Protein AF-A0A846SIQ0-F1 (afdb_monomer_lite)

Structure (mmCIF, N/CA/C/O backbone):
data_AF-A0A846SIQ0-F1
#
_entry.id   AF-A0A846SIQ0-F1
#
loop_
_atom_site.group_PDB
_atom_site.id
_atom_site.type_symbol
_atom_site.label_atom_id
_atom_site.label_alt_id
_atom_site.label_comp_id
_atom_site.label_asym_id
_atom_site.label_entity_id
_atom_site.label_seq_id
_atom_site.pdbx_PDB_ins_code
_atom_site.Cartn_x
_atom_site.Cartn_y
_atom_site.Cartn_z
_atom_site.occupancy
_atom_site.B_iso_or_equiv
_atom_site.auth_seq_id
_atom_site.auth_comp_id
_atom_site.auth_asym_id
_atom_site.auth_atom_id
_atom_site.pdbx_PDB_model_num
ATOM 1 N N . MET A 1 1 ? 57.109 -31.754 10.769 1.00 36.66 1 MET A N 1
ATOM 2 C CA . MET A 1 1 ? 57.207 -31.326 9.361 1.00 36.66 1 MET A CA 1
ATOM 3 C C . MET A 1 1 ? 55.779 -31.099 8.916 1.00 36.66 1 MET A C 1
ATOM 5 O O . MET A 1 1 ? 55.095 -32.028 8.516 1.00 36.66 1 MET A O 1
ATOM 9 N N . THR A 1 2 ? 55.300 -29.895 9.190 1.00 24.89 2 THR A N 1
ATOM 10 C CA . THR A 1 2 ? 53.907 -29.479 9.036 1.00 24.89 2 THR A CA 1
ATOM 11 C C . THR A 1 2 ? 54.010 -28.195 8.236 1.00 24.89 2 THR A C 1
ATOM 13 O O . THR A 1 2 ? 54.747 -27.295 8.628 1.00 24.89 2 THR A O 1
ATOM 16 N N . ILE A 1 3 ? 53.438 -28.213 7.038 1.00 28.81 3 ILE A N 1
ATOM 17 C CA . ILE A 1 3 ? 53.584 -27.161 6.038 1.00 28.81 3 ILE A CA 1
ATOM 18 C C . ILE A 1 3 ? 52.603 -26.052 6.415 1.00 28.81 3 ILE A C 1
ATOM 20 O O . ILE A 1 3 ? 51.394 -26.240 6.291 1.00 28.81 3 ILE A O 1
ATOM 24 N N . ASP A 1 4 ? 53.140 -24.939 6.908 1.00 24.78 4 ASP A N 1
ATOM 25 C CA . ASP A 1 4 ? 52.422 -23.676 7.056 1.00 24.78 4 ASP A CA 1
ATOM 26 C C . ASP A 1 4 ? 52.178 -23.075 5.664 1.00 24.78 4 ASP A C 1
ATOM 28 O O . ASP A 1 4 ? 53.106 -22.887 4.873 1.00 24.78 4 ASP A O 1
ATOM 32 N N . LEU A 1 5 ? 50.909 -22.804 5.359 1.00 24.20 5 LEU A N 1
ATOM 33 C CA . LEU A 1 5 ? 50.473 -22.027 4.200 1.00 24.20 5 LEU A CA 1
ATOM 34 C C . LEU A 1 5 ? 50.606 -20.527 4.528 1.00 24.20 5 LEU A C 1
ATOM 36 O O . LEU A 1 5 ? 50.194 -20.128 5.619 1.00 24.20 5 LEU A O 1
ATOM 40 N N . PRO A 1 6 ? 51.139 -19.682 3.626 1.00 26.56 6 PRO A N 1
ATOM 41 C CA . PRO A 1 6 ? 51.201 -18.247 3.863 1.00 26.56 6 PRO A CA 1
ATOM 42 C C . PRO A 1 6 ? 49.857 -17.560 3.567 1.00 26.56 6 PRO A C 1
ATOM 44 O O . PRO A 1 6 ? 49.324 -17.652 2.465 1.00 26.56 6 PRO A O 1
ATOM 47 N N . ASP A 1 7 ? 49.353 -16.906 4.613 1.00 24.41 7 ASP A N 1
ATOM 48 C CA . ASP A 1 7 ? 48.630 -15.626 4.703 1.00 24.41 7 ASP A CA 1
ATOM 49 C C . ASP A 1 7 ? 47.985 -15.054 3.415 1.00 24.41 7 ASP A C 1
ATOM 51 O O . ASP A 1 7 ? 48.661 -14.502 2.545 1.00 24.41 7 ASP A O 1
ATOM 55 N N . GLU A 1 8 ? 46.647 -15.116 3.338 1.00 25.83 8 GLU A N 1
ATOM 56 C CA . GLU A 1 8 ? 45.827 -14.316 2.417 1.00 25.83 8 GLU A CA 1
ATOM 57 C C . GLU A 1 8 ? 45.802 -12.857 2.898 1.00 25.83 8 GLU A C 1
ATOM 59 O O . GLU A 1 8 ? 44.865 -12.398 3.560 1.00 25.83 8 GLU A O 1
ATOM 64 N N . SER A 1 9 ? 46.852 -12.109 2.559 1.00 24.41 9 SER A N 1
ATOM 65 C CA . SER A 1 9 ? 46.845 -10.662 2.706 1.00 24.41 9 SER A CA 1
ATOM 66 C C . SER A 1 9 ? 45.899 -10.024 1.684 1.00 24.41 9 SER A C 1
ATOM 68 O O . SER A 1 9 ? 45.866 -10.319 0.489 1.00 24.41 9 SER A O 1
ATOM 70 N N . THR A 1 10 ? 45.090 -9.119 2.213 1.00 28.53 10 THR A N 1
ATOM 71 C CA . THR A 1 10 ? 44.199 -8.202 1.521 1.00 28.53 10 THR A CA 1
ATOM 72 C C . THR A 1 10 ? 44.951 -7.335 0.509 1.00 28.53 10 THR A C 1
ATOM 74 O O . THR A 1 10 ? 45.483 -6.295 0.886 1.00 28.53 10 THR A O 1
ATOM 77 N N . ASP A 1 11 ? 44.910 -7.692 -0.772 1.00 24.14 11 ASP A N 1
ATOM 78 C CA . ASP A 1 11 ? 45.192 -6.753 -1.861 1.00 24.14 11 ASP A CA 1
ATOM 79 C C . ASP A 1 11 ? 43.956 -6.631 -2.760 1.00 24.14 11 ASP A C 1
ATOM 81 O O . ASP A 1 11 ? 43.712 -7.401 -3.690 1.00 24.14 11 ASP A O 1
ATOM 85 N N . ARG A 1 12 ? 43.112 -5.640 -2.438 1.00 25.47 12 ARG A N 1
ATOM 86 C CA . ARG A 1 12 ? 42.106 -5.125 -3.374 1.00 25.47 12 ARG A CA 1
ATOM 87 C C . ARG A 1 12 ? 42.865 -4.376 -4.474 1.00 25.47 12 ARG A C 1
ATOM 89 O O . ARG A 1 12 ? 43.647 -3.491 -4.130 1.00 25.47 12 ARG A O 1
ATOM 96 N N . PRO A 1 13 ? 42.621 -4.640 -5.769 1.00 24.50 13 PRO A N 1
ATOM 97 C CA . PRO A 1 13 ? 43.281 -3.894 -6.830 1.00 24.50 13 PRO A CA 1
ATOM 98 C C . PRO A 1 13 ? 42.943 -2.404 -6.698 1.00 24.50 13 PRO A C 1
ATOM 100 O O . PRO A 1 13 ? 41.778 -1.996 -6.750 1.00 24.50 13 PRO A O 1
ATOM 103 N N . ALA A 1 14 ? 43.982 -1.600 -6.485 1.00 29.42 14 ALA A N 1
ATOM 104 C CA . ALA A 1 14 ? 43.911 -0.152 -6.424 1.00 29.42 14 ALA A CA 1
ATOM 105 C C . ALA A 1 14 ? 43.372 0.396 -7.757 1.00 29.42 14 ALA A C 1
ATOM 107 O O . ALA A 1 14 ? 43.979 0.183 -8.804 1.00 29.42 14 ALA A O 1
ATOM 108 N N . GLY A 1 15 ? 42.236 1.108 -7.722 1.00 30.08 15 GLY A N 1
ATOM 109 C CA . GLY A 1 15 ? 41.805 1.927 -8.862 1.00 30.08 15 GLY A CA 1
ATOM 110 C C . GLY A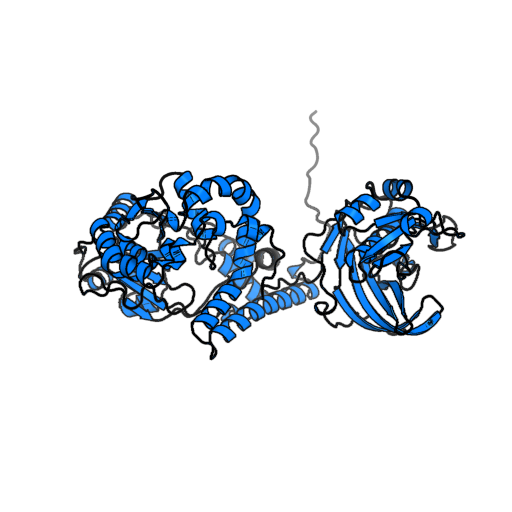 1 15 ? 40.309 2.048 -9.169 1.00 30.08 15 GLY A C 1
ATOM 111 O O . GLY A 1 15 ? 39.971 2.830 -10.053 1.00 30.08 15 GLY A O 1
ATOM 112 N N . ARG A 1 16 ? 39.383 1.364 -8.479 1.00 33.78 16 ARG A N 1
ATOM 113 C CA . ARG A 1 16 ? 37.944 1.680 -8.616 1.00 33.78 16 ARG A CA 1
ATOM 114 C C . ARG A 1 16 ? 37.563 2.791 -7.639 1.00 33.78 16 ARG A C 1
ATOM 116 O O . ARG A 1 16 ? 37.546 2.567 -6.434 1.00 33.78 16 ARG A O 1
ATOM 123 N N . ARG A 1 17 ? 37.252 3.988 -8.149 1.00 37.91 17 ARG A N 1
ATOM 124 C CA . ARG A 1 17 ? 36.556 5.014 -7.352 1.00 37.91 17 ARG A CA 1
ATOM 125 C C . ARG A 1 17 ? 35.247 4.400 -6.843 1.00 37.91 17 ARG A C 1
ATOM 127 O O . ARG A 1 17 ? 34.522 3.807 -7.637 1.00 37.91 17 ARG A O 1
ATOM 134 N N . HIS A 1 18 ? 34.964 4.508 -5.543 1.00 48.75 18 HIS A N 1
ATOM 135 C CA . HIS A 1 18 ? 33.662 4.115 -4.992 1.00 48.75 18 HIS A CA 1
ATOM 136 C C . HIS A 1 18 ? 32.547 4.820 -5.777 1.00 48.75 18 HIS A C 1
ATOM 138 O O . HIS A 1 18 ? 32.711 5.993 -6.122 1.00 48.75 18 HIS A O 1
ATOM 144 N N . ALA A 1 19 ? 31.431 4.138 -6.062 1.00 56.81 19 ALA A N 1
ATOM 145 C CA . ALA A 1 19 ? 30.338 4.701 -6.864 1.00 56.81 19 ALA A CA 1
ATOM 146 C C . ALA A 1 19 ? 29.816 6.013 -6.251 1.00 56.81 19 ALA A C 1
ATOM 148 O O . ALA A 1 19 ? 29.522 6.969 -6.963 1.00 56.81 19 ALA A O 1
ATOM 149 N N . ALA A 1 20 ? 29.835 6.118 -4.917 1.00 55.00 20 ALA A N 1
ATOM 150 C CA . ALA A 1 20 ? 29.505 7.339 -4.180 1.00 55.00 20 ALA A CA 1
ATOM 151 C C . ALA A 1 20 ? 30.422 8.556 -4.456 1.00 55.00 20 ALA A C 1
ATOM 153 O O . ALA A 1 20 ? 30.060 9.683 -4.117 1.00 55.00 20 ALA A O 1
ATOM 154 N N . HIS A 1 21 ? 31.590 8.356 -5.073 1.00 58.81 21 HIS A N 1
ATOM 155 C CA . HIS A 1 21 ? 32.535 9.409 -5.462 1.00 58.81 21 HIS A CA 1
ATOM 156 C C . HIS A 1 21 ? 32.566 9.674 -6.973 1.00 58.81 21 HIS A C 1
ATOM 158 O O . HIS A 1 21 ? 33.324 10.542 -7.413 1.00 58.81 21 HIS A O 1
ATOM 164 N N . ASP A 1 22 ? 31.766 8.959 -7.769 1.00 69.44 22 ASP A N 1
ATOM 165 C CA . ASP A 1 22 ? 31.577 9.254 -9.187 1.00 69.44 22 ASP A CA 1
ATOM 166 C C . ASP A 1 22 ? 30.545 10.391 -9.361 1.00 69.44 22 ASP A C 1
ATOM 168 O O . ASP A 1 22 ? 29.361 10.205 -9.059 1.00 69.44 22 ASP A O 1
ATOM 172 N N . PRO A 1 23 ? 30.948 11.577 -9.868 1.00 66.81 23 PRO A N 1
ATOM 173 C CA . PRO A 1 23 ? 30.032 12.695 -10.085 1.00 66.81 23 PRO A CA 1
ATOM 174 C C . PRO A 1 23 ? 28.863 12.362 -11.021 1.00 66.81 23 PRO A C 1
ATOM 176 O O . PRO A 1 23 ? 27.798 12.972 -10.897 1.00 66.81 23 PRO A O 1
ATOM 179 N N . HIS A 1 24 ? 29.045 11.417 -11.951 1.00 57.97 24 HIS A N 1
ATOM 180 C CA . HIS A 1 24 ? 27.990 11.001 -12.869 1.00 57.97 24 HIS A CA 1
ATOM 181 C C . HIS A 1 24 ? 26.894 10.229 -12.130 1.00 57.97 24 HIS A C 1
ATOM 183 O O . HIS A 1 24 ? 25.733 10.645 -12.151 1.00 57.97 24 HIS A O 1
ATOM 189 N N . TYR A 1 25 ? 27.280 9.183 -11.396 1.00 67.12 25 TYR A N 1
ATOM 190 C CA . TYR A 1 25 ? 26.375 8.392 -10.562 1.00 67.12 25 TYR A CA 1
ATOM 191 C C . TYR A 1 25 ? 25.632 9.253 -9.530 1.00 67.12 25 TYR A C 1
ATOM 193 O O . TYR A 1 25 ? 24.410 9.167 -9.404 1.00 67.12 25 TYR A O 1
ATOM 201 N N . VAL A 1 26 ? 26.341 10.152 -8.836 1.00 71.75 26 VAL A N 1
ATOM 202 C CA . VAL A 1 26 ? 25.737 11.069 -7.851 1.00 71.75 26 VAL A CA 1
ATOM 203 C C . VAL A 1 26 ? 24.668 11.955 -8.496 1.00 71.75 26 VAL A C 1
ATOM 205 O O . VAL A 1 26 ? 23.595 12.157 -7.922 1.00 71.75 26 VAL A O 1
ATOM 208 N N . ARG A 1 27 ? 24.931 12.473 -9.702 1.00 70.69 27 ARG A N 1
ATOM 209 C CA . ARG A 1 27 ? 23.979 13.305 -10.449 1.00 70.69 27 ARG A CA 1
ATOM 210 C C . ARG A 1 27 ? 22.750 12.508 -10.886 1.00 70.69 27 ARG A C 1
ATOM 212 O O . ARG A 1 27 ? 21.634 13.009 -10.748 1.00 70.69 27 ARG A O 1
ATOM 219 N N . GLU A 1 28 ? 22.930 11.287 -11.379 1.00 69.75 28 GLU A N 1
ATOM 220 C CA . GLU A 1 28 ? 21.819 10.413 -11.773 1.00 69.75 28 GLU A CA 1
ATOM 221 C C . GLU A 1 28 ? 20.947 10.013 -10.582 1.00 69.75 28 GLU A C 1
ATOM 223 O O . GLU A 1 28 ? 19.722 10.163 -10.637 1.00 69.75 28 GLU A O 1
ATOM 228 N N . LEU A 1 29 ? 21.564 9.584 -9.478 1.00 74.44 29 LEU A N 1
ATOM 229 C CA . LEU A 1 29 ? 20.853 9.237 -8.250 1.00 74.44 29 LEU A CA 1
ATOM 230 C C . LEU A 1 29 ? 20.078 10.445 -7.708 1.00 74.44 29 LEU A C 1
ATOM 232 O O . LEU A 1 29 ? 18.900 10.321 -7.367 1.00 74.44 29 LEU A O 1
ATOM 236 N N . ARG A 1 30 ? 20.689 11.637 -7.707 1.00 85.25 30 ARG A N 1
ATOM 237 C CA . ARG A 1 30 ? 20.017 12.890 -7.330 1.00 85.25 30 ARG A CA 1
ATOM 238 C C . ARG A 1 30 ? 18.788 13.165 -8.201 1.00 85.25 30 ARG A C 1
ATOM 240 O O . ARG A 1 30 ? 17.732 13.492 -7.661 1.00 85.25 30 ARG A O 1
ATOM 247 N N . ASN A 1 31 ? 18.902 13.030 -9.521 1.00 75.75 31 ASN A N 1
ATOM 248 C CA . ASN A 1 31 ? 17.788 13.275 -10.440 1.00 75.75 31 ASN A CA 1
ATOM 249 C C . ASN A 1 31 ? 16.638 12.282 -10.223 1.00 75.75 31 ASN A C 1
ATOM 251 O O . ASN A 1 31 ? 15.482 12.695 -10.176 1.00 75.75 31 ASN A O 1
ATOM 255 N N . ARG A 1 32 ? 16.947 11.000 -9.999 1.00 74.25 32 ARG A N 1
ATOM 256 C CA . ARG A 1 32 ? 15.940 9.967 -9.699 1.00 74.25 32 ARG A CA 1
ATOM 257 C C . ARG A 1 32 ? 15.216 10.215 -8.378 1.00 74.25 32 ARG A C 1
ATOM 259 O O . ARG A 1 32 ? 14.002 10.044 -8.307 1.00 74.25 32 ARG A O 1
ATOM 266 N N . VAL A 1 33 ? 15.934 10.674 -7.349 1.00 80.31 33 VAL A N 1
ATOM 267 C CA . VAL A 1 33 ? 15.316 11.085 -6.080 1.00 80.31 33 VAL A CA 1
ATOM 268 C C . VAL A 1 33 ? 14.340 12.240 -6.286 1.00 80.31 33 VAL A C 1
ATOM 270 O O . VAL A 1 33 ? 13.229 12.204 -5.759 1.00 80.31 33 VAL A O 1
ATOM 273 N N . LEU A 1 34 ? 14.732 13.263 -7.048 1.00 82.50 34 LEU A N 1
ATOM 274 C CA . LEU A 1 34 ? 13.864 14.406 -7.329 1.00 82.50 34 LEU A CA 1
ATOM 275 C C . LEU A 1 34 ? 12.623 14.006 -8.144 1.00 82.50 34 LEU A C 1
ATOM 277 O O . LEU A 1 34 ? 11.539 14.519 -7.868 1.00 82.50 34 LEU A O 1
ATOM 281 N N . ASP A 1 35 ? 12.756 13.067 -9.082 1.00 75.00 35 ASP A N 1
ATOM 282 C CA . ASP A 1 35 ? 11.643 12.558 -9.892 1.00 75.00 35 ASP A CA 1
ATOM 283 C C . ASP A 1 35 ? 10.584 11.833 -9.039 1.00 75.00 35 ASP A C 1
ATOM 285 O O . ASP A 1 35 ? 9.403 12.202 -9.075 1.00 75.00 35 ASP A O 1
ATOM 289 N N . GLU A 1 36 ? 10.993 10.888 -8.179 1.00 76.06 36 GLU A N 1
ATOM 290 C CA . GLU A 1 36 ? 10.066 10.180 -7.277 1.00 76.06 36 GLU A CA 1
ATOM 291 C C . GLU A 1 36 ? 9.391 11.143 -6.280 1.00 76.06 36 GLU A C 1
ATOM 293 O O . GLU A 1 36 ? 8.171 11.090 -6.068 1.00 76.06 36 GLU A O 1
ATOM 298 N N . LEU A 1 37 ? 10.154 12.096 -5.728 1.00 78.81 37 LEU A N 1
ATOM 299 C CA . LEU A 1 37 ? 9.615 13.146 -4.861 1.00 78.81 37 LEU A CA 1
ATOM 300 C C . LEU A 1 37 ? 8.571 14.009 -5.584 1.00 78.81 37 LEU A C 1
ATOM 302 O O . LEU A 1 37 ? 7.520 14.304 -5.005 1.00 78.81 37 LEU A O 1
ATOM 306 N N . SER A 1 38 ? 8.843 14.406 -6.832 1.00 73.19 38 SER A N 1
ATOM 307 C CA . SER A 1 38 ? 7.954 15.258 -7.631 1.00 73.19 38 SER A CA 1
ATOM 308 C C . SER A 1 38 ? 6.660 14.543 -8.026 1.00 73.19 38 SER A C 1
ATOM 310 O O . SER A 1 38 ? 5.585 15.137 -7.937 1.00 73.19 38 SER A O 1
ATOM 312 N N . THR A 1 39 ? 6.736 13.250 -8.353 1.00 69.56 39 THR A N 1
ATOM 313 C CA . THR A 1 39 ? 5.580 12.428 -8.741 1.00 69.56 39 THR A CA 1
ATOM 314 C C . THR A 1 39 ? 4.565 12.334 -7.606 1.00 69.56 39 THR A C 1
ATOM 316 O O . THR A 1 39 ? 3.365 12.553 -7.800 1.00 69.56 39 THR A O 1
ATOM 319 N N . VAL A 1 40 ? 5.039 12.051 -6.391 1.00 70.50 40 VAL A N 1
ATOM 320 C CA . VAL A 1 40 ? 4.157 11.978 -5.221 1.00 70.50 40 VAL A CA 1
ATOM 321 C C . VAL A 1 40 ? 3.671 13.366 -4.816 1.00 70.50 40 VAL A C 1
ATOM 323 O O . VAL A 1 40 ? 2.490 13.525 -4.502 1.00 70.50 40 VAL A O 1
ATOM 326 N N . ARG A 1 41 ? 4.540 14.383 -4.873 1.00 75.12 41 ARG A N 1
ATOM 327 C CA . ARG A 1 41 ? 4.166 15.766 -4.559 1.00 75.12 41 ARG A CA 1
ATOM 328 C C . ARG A 1 41 ? 3.067 16.282 -5.491 1.00 75.12 41 ARG A C 1
ATOM 330 O O . ARG A 1 41 ? 2.068 16.770 -4.983 1.00 75.12 41 ARG A O 1
ATOM 337 N N . GLY A 1 42 ? 3.165 16.065 -6.804 1.00 71.75 42 GLY A N 1
ATOM 338 C CA . GLY A 1 42 ? 2.145 16.501 -7.765 1.00 71.75 42 GLY A CA 1
ATOM 339 C C . GLY A 1 42 ? 0.751 15.941 -7.462 1.00 71.75 42 GLY A C 1
ATOM 340 O O . GLY A 1 42 ? -0.246 16.650 -7.564 1.00 71.75 42 GLY A O 1
ATOM 341 N N . ARG A 1 43 ? 0.664 14.691 -6.994 1.00 75.56 43 ARG A N 1
ATOM 342 C CA . ARG A 1 43 ? -0.612 14.068 -6.596 1.00 75.56 43 ARG A CA 1
ATOM 343 C C . ARG A 1 43 ? -1.175 14.628 -5.309 1.00 75.56 43 ARG A C 1
ATOM 345 O O . ARG A 1 43 ? -2.385 14.821 -5.201 1.00 75.56 43 ARG A O 1
ATOM 352 N N . VAL A 1 44 ? -0.311 14.868 -4.329 1.00 73.75 44 VAL A N 1
ATOM 353 C CA . VAL A 1 44 ? -0.738 15.468 -3.067 1.00 73.75 44 VAL A CA 1
ATOM 354 C C . VAL A 1 44 ? -1.139 16.928 -3.270 1.00 73.75 44 VAL A C 1
ATOM 356 O O . VAL A 1 44 ? -2.128 17.362 -2.687 1.00 73.75 44 VAL A O 1
ATOM 359 N N . ASP A 1 45 ? -0.446 17.662 -4.134 1.00 75.88 45 ASP A N 1
ATOM 360 C CA . ASP A 1 45 ? -0.784 19.044 -4.472 1.00 75.88 45 ASP A CA 1
ATOM 361 C C . ASP A 1 45 ? -2.128 19.117 -5.206 1.00 75.88 45 ASP A C 1
ATOM 363 O O . ASP A 1 45 ? -2.973 19.931 -4.839 1.00 75.88 45 ASP A O 1
ATOM 367 N N . LEU A 1 46 ? -2.394 18.200 -6.147 1.00 72.00 46 LEU A N 1
ATOM 368 C CA . LEU A 1 46 ? -3.724 18.047 -6.751 1.00 72.00 46 LEU A CA 1
ATOM 369 C C . LEU A 1 46 ? -4.795 17.739 -5.695 1.00 72.00 46 LEU A C 1
ATOM 371 O O . LEU A 1 46 ? -5.849 18.371 -5.696 1.00 72.00 46 LEU A O 1
ATOM 375 N N . ALA A 1 47 ? -4.523 16.814 -4.767 1.00 71.19 47 ALA A N 1
ATOM 376 C CA . ALA A 1 47 ? -5.447 16.473 -3.683 1.00 71.19 47 ALA A CA 1
ATOM 377 C C . ALA A 1 47 ? -5.727 17.647 -2.729 1.00 71.19 47 ALA A C 1
ATOM 379 O O . ALA A 1 47 ? -6.832 17.760 -2.203 1.00 71.19 47 ALA A O 1
ATOM 380 N N . ASN A 1 48 ? -4.729 18.499 -2.495 1.00 75.62 48 ASN A N 1
ATOM 381 C CA . ASN A 1 48 ? -4.827 19.684 -1.646 1.00 75.62 48 ASN A CA 1
ATOM 382 C C . ASN A 1 48 ? -5.378 20.918 -2.391 1.00 75.62 48 ASN A C 1
ATOM 384 O O . ASN A 1 48 ? -5.639 21.936 -1.750 1.00 75.62 48 ASN A O 1
ATOM 388 N N . GLY A 1 49 ? -5.535 20.841 -3.717 1.00 72.94 49 GLY A N 1
ATOM 389 C CA . GLY A 1 49 ? -6.129 21.880 -4.556 1.00 72.94 49 GLY A CA 1
ATOM 390 C C . GLY A 1 49 ? -7.658 21.946 -4.452 1.00 72.94 49 GLY A C 1
ATOM 391 O O . GLY A 1 49 ? -8.269 21.427 -3.522 1.00 72.94 49 GLY A O 1
ATOM 392 N N . ALA A 1 50 ? -8.304 22.575 -5.437 1.00 67.88 50 ALA A N 1
ATOM 393 C CA . ALA A 1 50 ? -9.758 22.788 -5.460 1.00 67.88 50 ALA A CA 1
ATOM 394 C C . ALA A 1 50 ? -10.576 21.552 -5.907 1.00 67.88 50 ALA A C 1
ATOM 396 O O . ALA A 1 50 ? -11.633 21.697 -6.519 1.00 67.88 50 ALA A O 1
ATOM 397 N N . LEU A 1 51 ? -10.090 20.337 -5.636 1.00 72.12 51 LEU A N 1
ATOM 398 C CA . LEU A 1 51 ? -10.839 19.109 -5.908 1.00 72.12 51 LEU A CA 1
ATOM 399 C C . LEU A 1 51 ? -11.953 18.906 -4.875 1.00 72.12 51 LEU A C 1
ATOM 401 O O . LEU A 1 51 ? -11.846 19.320 -3.718 1.00 72.12 51 LEU A O 1
ATOM 405 N N . ASP A 1 52 ? -13.014 18.204 -5.272 1.00 80.56 52 ASP A N 1
ATOM 406 C CA . ASP A 1 52 ? -14.002 17.735 -4.308 1.00 80.56 52 ASP A CA 1
ATOM 407 C C . ASP A 1 52 ? -13.382 16.681 -3.355 1.00 80.56 52 ASP A C 1
ATOM 409 O O . ASP A 1 52 ? -12.392 16.020 -3.693 1.00 80.56 52 ASP A O 1
ATOM 413 N N . PRO A 1 53 ? -13.952 16.468 -2.152 1.00 74.62 53 PRO A N 1
ATOM 414 C CA . PRO A 1 53 ? -13.362 15.576 -1.153 1.00 74.62 53 PRO A CA 1
ATOM 415 C C . PRO A 1 53 ? -13.202 14.110 -1.583 1.00 74.62 53 PRO A C 1
ATOM 417 O O . PRO A 1 53 ? -12.383 13.396 -0.995 1.00 74.62 53 PRO A O 1
ATOM 420 N N . VAL A 1 54 ? -13.999 13.624 -2.540 1.00 73.31 54 VAL A N 1
ATOM 421 C CA . VAL A 1 54 ? -13.907 12.247 -3.042 1.00 73.31 54 VAL A CA 1
ATOM 422 C C . VAL A 1 54 ? -12.738 12.140 -4.013 1.00 73.31 54 VAL A C 1
ATOM 424 O O . VAL A 1 54 ? -11.879 11.278 -3.809 1.00 73.31 54 VAL A O 1
ATOM 427 N N . ALA A 1 55 ? -12.654 13.048 -4.989 1.00 69.50 55 ALA A N 1
ATOM 428 C CA . ALA A 1 55 ? -11.537 13.110 -5.931 1.00 69.50 55 ALA A CA 1
ATOM 429 C C . ALA A 1 55 ? -10.198 13.362 -5.221 1.00 69.50 55 ALA A C 1
ATOM 431 O O . ALA A 1 55 ? -9.208 12.694 -5.519 1.00 69.50 55 ALA A O 1
ATOM 432 N N . ALA A 1 56 ? -10.173 14.240 -4.214 1.00 73.94 56 ALA A N 1
ATOM 433 C CA . ALA A 1 56 ? -8.986 14.485 -3.397 1.00 73.94 56 ALA A CA 1
ATOM 434 C C . ALA A 1 56 ? -8.492 13.207 -2.698 1.00 73.94 56 ALA A C 1
ATOM 436 O O . ALA A 1 56 ? -7.308 12.873 -2.747 1.00 73.94 56 ALA A O 1
ATOM 437 N N . LYS A 1 57 ? -9.401 12.435 -2.084 1.00 80.19 57 LYS A N 1
ATOM 438 C CA . LYS A 1 57 ? -9.046 11.149 -1.461 1.00 80.19 57 LYS A CA 1
ATOM 439 C C . LYS A 1 57 ? -8.555 10.136 -2.479 1.00 80.19 57 LYS A C 1
ATOM 441 O O . LYS A 1 57 ? -7.669 9.355 -2.144 1.00 80.19 57 LYS A O 1
ATOM 446 N N . GLU A 1 58 ? -9.103 10.151 -3.687 1.00 76.19 58 GLU A N 1
ATOM 447 C CA . GLU A 1 58 ? -8.642 9.273 -4.754 1.00 76.19 58 GLU A CA 1
ATOM 448 C C . GLU A 1 58 ? -7.223 9.614 -5.205 1.00 76.19 58 GLU A C 1
ATOM 450 O O . GLU A 1 58 ? -6.392 8.716 -5.283 1.00 76.19 58 GLU A O 1
ATOM 455 N N . GLN A 1 59 ? -6.885 10.896 -5.357 1.00 74.94 59 GLN A N 1
ATOM 456 C CA . GLN A 1 59 ? -5.504 11.311 -5.629 1.00 74.94 59 GLN A CA 1
ATOM 457 C C . GLN A 1 59 ? -4.535 10.866 -4.525 1.00 74.94 59 GLN A C 1
ATOM 459 O O . GLN A 1 59 ? -3.432 10.407 -4.821 1.00 74.94 59 GLN A O 1
ATOM 464 N N . LEU A 1 60 ? -4.956 10.906 -3.255 1.00 78.94 60 LEU A N 1
ATOM 465 C CA . LEU A 1 60 ? -4.150 10.382 -2.147 1.00 78.94 60 LEU A CA 1
ATOM 466 C C . LEU A 1 60 ? -4.008 8.850 -2.180 1.00 78.94 60 LEU A C 1
ATOM 468 O O . LEU A 1 60 ? -2.935 8.340 -1.864 1.00 78.94 60 LEU A O 1
ATOM 472 N N . ARG A 1 61 ? -5.047 8.095 -2.569 1.00 77.12 61 ARG A N 1
ATOM 473 C CA . ARG A 1 61 ? -4.937 6.632 -2.768 1.00 77.12 61 ARG A CA 1
ATOM 474 C C . ARG A 1 61 ? -3.994 6.309 -3.914 1.00 77.12 61 ARG A C 1
ATOM 476 O O . ARG A 1 61 ? -3.111 5.468 -3.768 1.00 77.12 61 ARG A O 1
ATOM 483 N N . LEU A 1 62 ? -4.147 7.025 -5.020 1.00 71.44 62 LEU A N 1
ATOM 484 C CA . LEU A 1 62 ? -3.266 6.943 -6.168 1.00 71.44 62 LEU A CA 1
ATOM 485 C C . LEU A 1 62 ? -1.825 7.259 -5.754 1.00 71.44 62 LEU A C 1
ATOM 487 O O . LEU A 1 62 ? -0.941 6.501 -6.138 1.00 71.44 62 LEU A O 1
ATOM 491 N N . ALA A 1 63 ? -1.582 8.250 -4.891 1.00 73.50 63 ALA A N 1
ATOM 492 C CA . ALA A 1 63 ? -0.265 8.561 -4.318 1.00 73.50 63 ALA A CA 1
ATOM 493 C C . ALA A 1 63 ? 0.324 7.468 -3.398 1.00 73.50 63 ALA A C 1
ATOM 495 O O . ALA A 1 63 ? 1.513 7.517 -3.111 1.00 73.50 63 ALA A O 1
ATOM 496 N N . HIS A 1 64 ? -0.453 6.452 -3.000 1.00 73.62 64 HIS A N 1
ATOM 497 C CA . HIS A 1 64 ? 0.026 5.258 -2.282 1.00 73.62 64 HIS A CA 1
ATOM 498 C C . HIS A 1 64 ? 0.028 3.965 -3.126 1.00 73.62 64 HIS A C 1
ATOM 500 O O . HIS A 1 64 ? 0.537 2.937 -2.675 1.00 73.62 64 HIS A O 1
ATOM 506 N N . SER A 1 65 ? -0.521 3.993 -4.346 1.00 71.38 65 SER A N 1
ATOM 507 C CA . SER A 1 65 ? -0.723 2.802 -5.188 1.00 71.38 65 SER A CA 1
ATOM 508 C C . SER A 1 65 ? 0.552 1.999 -5.475 1.00 71.38 65 SER A C 1
ATOM 510 O O . SER A 1 65 ? 0.534 0.783 -5.313 1.00 71.38 65 SER A O 1
ATOM 512 N N . GLY A 1 66 ? 1.670 2.633 -5.835 1.00 68.56 66 GLY A N 1
ATOM 513 C CA . GLY A 1 66 ? 2.924 1.932 -6.127 1.00 68.56 66 GLY A CA 1
ATOM 514 C C . GLY A 1 66 ? 3.546 1.302 -4.889 1.00 68.56 66 GLY A C 1
ATOM 515 O O . GLY A 1 66 ? 4.028 0.176 -4.964 1.00 68.56 66 GLY A O 1
ATOM 516 N N . GLN A 1 67 ? 3.445 1.954 -3.726 1.00 72.06 67 GLN A N 1
ATOM 517 C CA . GLN A 1 67 ? 3.845 1.337 -2.458 1.00 72.06 67 GLN A CA 1
ATOM 518 C C . GLN A 1 67 ? 3.000 0.093 -2.151 1.00 72.06 67 GLN A C 1
ATOM 520 O O . GLN A 1 67 ? 3.518 -0.919 -1.680 1.00 72.06 67 GLN A O 1
ATOM 525 N N . ARG A 1 68 ? 1.694 0.154 -2.432 1.00 78.25 68 ARG A N 1
ATOM 526 C CA . ARG A 1 68 ? 0.792 -0.983 -2.255 1.00 78.25 68 ARG A CA 1
ATOM 527 C C . ARG A 1 68 ? 1.107 -2.120 -3.223 1.00 78.25 68 ARG A C 1
ATOM 529 O O . ARG A 1 68 ? 1.191 -3.256 -2.778 1.00 78.25 68 ARG A O 1
ATOM 536 N N . ILE A 1 69 ? 1.313 -1.827 -4.504 1.00 74.88 69 ILE A N 1
ATOM 537 C CA . ILE A 1 69 ? 1.687 -2.828 -5.513 1.00 74.88 69 ILE A CA 1
ATOM 538 C C . ILE A 1 69 ? 3.006 -3.497 -5.134 1.00 74.88 69 ILE A C 1
ATOM 540 O O . ILE A 1 69 ? 3.054 -4.722 -5.103 1.00 74.88 69 ILE A O 1
ATOM 544 N N . SER A 1 70 ? 4.034 -2.719 -4.768 1.00 71.94 70 SER A N 1
ATOM 545 C CA . SER A 1 70 ? 5.312 -3.275 -4.300 1.00 71.94 70 SER A CA 1
ATOM 546 C C . SER A 1 70 ? 5.096 -4.197 -3.105 1.00 71.94 70 SER A C 1
ATOM 548 O O . SER A 1 70 ? 5.600 -5.312 -3.100 1.00 71.94 70 SER A O 1
ATOM 550 N N . MET A 1 71 ? 4.287 -3.779 -2.127 1.00 80.69 71 MET A N 1
ATOM 551 C CA . MET A 1 71 ? 3.973 -4.617 -0.972 1.00 80.69 71 MET A CA 1
ATOM 552 C C . MET A 1 71 ? 3.295 -5.927 -1.398 1.00 80.69 71 MET A C 1
ATOM 554 O O . MET A 1 71 ? 3.643 -6.975 -0.867 1.00 80.69 71 MET A O 1
ATOM 558 N N . LEU A 1 72 ? 2.349 -5.905 -2.339 1.00 82.56 72 LEU A N 1
ATOM 559 C CA . LEU A 1 72 ? 1.715 -7.132 -2.831 1.00 82.56 72 LEU A CA 1
ATOM 560 C C . LEU A 1 72 ? 2.716 -8.031 -3.574 1.00 82.56 72 LEU A C 1
ATOM 562 O O . LEU A 1 72 ? 2.718 -9.237 -3.344 1.00 82.56 72 LEU A O 1
ATOM 566 N N . GLN A 1 73 ? 3.596 -7.458 -4.400 1.00 76.31 73 GLN A N 1
ATOM 567 C CA . GLN A 1 73 ? 4.643 -8.185 -5.130 1.00 76.31 73 GLN A CA 1
ATOM 568 C C . GLN A 1 73 ? 5.651 -8.850 -4.185 1.00 76.31 73 GLN A C 1
ATOM 570 O O . GLN A 1 73 ? 5.914 -10.044 -4.317 1.00 76.31 73 GLN A O 1
ATOM 575 N N . ASP A 1 74 ? 6.124 -8.124 -3.169 1.00 75.81 74 ASP A N 1
ATOM 576 C CA . ASP A 1 74 ? 7.025 -8.644 -2.128 1.00 75.81 74 ASP A CA 1
ATOM 577 C C . ASP A 1 74 ? 6.397 -9.817 -1.349 1.00 75.81 74 ASP A C 1
ATOM 579 O O . ASP A 1 74 ? 7.093 -10.601 -0.704 1.00 75.81 74 ASP A O 1
ATOM 583 N N . ASN A 1 75 ? 5.066 -9.934 -1.386 1.00 83.75 75 ASN A N 1
ATOM 584 C CA . ASN A 1 75 ? 4.290 -10.954 -0.689 1.00 83.75 75 ASN A CA 1
ATOM 585 C C . ASN A 1 75 ? 3.594 -11.933 -1.649 1.00 83.75 75 ASN A C 1
ATOM 587 O O . ASN A 1 75 ? 2.732 -12.692 -1.204 1.00 83.75 75 ASN A O 1
ATOM 591 N N . ALA A 1 76 ? 3.964 -11.948 -2.935 1.00 80.69 76 ALA A N 1
ATOM 592 C CA . ALA A 1 76 ? 3.252 -12.696 -3.969 1.00 80.69 76 ALA A CA 1
ATOM 593 C C . ALA A 1 76 ? 3.179 -14.198 -3.670 1.00 80.69 76 ALA A C 1
ATOM 595 O O . ALA A 1 76 ? 2.088 -14.758 -3.681 1.00 80.69 76 ALA A O 1
ATOM 596 N N . ALA A 1 77 ? 4.306 -14.838 -3.338 1.00 81.44 77 ALA A N 1
ATOM 597 C CA . ALA A 1 77 ? 4.334 -16.266 -3.005 1.00 81.44 77 ALA A CA 1
ATOM 598 C C . ALA A 1 77 ? 3.391 -16.595 -1.833 1.00 81.44 77 ALA A C 1
ATOM 600 O O . ALA A 1 77 ? 2.531 -17.461 -1.941 1.00 81.44 77 ALA A O 1
ATOM 601 N N . TRP A 1 78 ? 3.468 -15.809 -0.752 1.00 92.62 78 TRP A N 1
ATOM 602 C CA . TRP A 1 78 ? 2.597 -15.987 0.411 1.00 92.62 78 TRP A CA 1
ATOM 603 C C . TRP A 1 78 ? 1.111 -15.802 0.064 1.00 92.62 78 TRP A C 1
ATOM 605 O O . TRP A 1 78 ? 0.271 -16.547 0.568 1.00 92.62 78 TRP A O 1
ATOM 615 N N . LEU A 1 79 ? 0.783 -14.832 -0.799 1.00 91.12 79 LEU A N 1
ATOM 616 C CA . LEU A 1 79 ? -0.582 -14.603 -1.277 1.00 91.12 79 LEU A CA 1
ATOM 617 C C . LEU A 1 79 ? -1.106 -15.806 -2.066 1.00 91.12 79 LEU A C 1
ATOM 619 O O . LEU A 1 79 ? -2.193 -16.286 -1.752 1.00 91.12 79 LEU A O 1
ATOM 623 N N . TRP A 1 80 ? -0.334 -16.327 -3.024 1.00 87.25 80 TRP A N 1
ATOM 624 C CA . TRP A 1 80 ? -0.721 -17.507 -3.805 1.00 87.25 80 TRP A CA 1
ATOM 625 C C . TRP A 1 80 ? -0.993 -18.732 -2.924 1.00 87.25 80 TRP A C 1
ATOM 627 O O . TRP A 1 80 ? -1.970 -19.442 -3.159 1.00 87.25 80 TRP A O 1
ATOM 637 N N . ASP A 1 81 ? -0.200 -18.922 -1.869 1.00 92.31 81 ASP A N 1
ATOM 638 C CA . ASP A 1 81 ? -0.330 -20.070 -0.968 1.00 92.31 81 ASP A CA 1
ATOM 639 C C . ASP A 1 81 ? -1.543 -19.976 -0.021 1.00 92.31 81 ASP A C 1
ATOM 641 O O . ASP A 1 81 ? -2.162 -20.989 0.309 1.00 92.31 81 ASP A O 1
ATOM 645 N N . HIS A 1 82 ? -1.896 -18.771 0.447 1.00 94.25 82 HIS A N 1
ATOM 646 C CA . HIS A 1 82 ? -2.845 -18.604 1.561 1.00 94.25 82 HIS A CA 1
ATOM 647 C C . HIS A 1 82 ? -4.204 -18.020 1.152 1.00 94.25 82 HIS A C 1
ATOM 649 O O . HIS A 1 82 ? -5.201 -18.230 1.853 1.00 94.25 82 HIS A O 1
ATOM 655 N N . GLU A 1 83 ? -4.277 -17.279 0.044 1.00 94.69 83 GLU A N 1
ATOM 656 C CA . GLU A 1 83 ? -5.443 -16.464 -0.308 1.00 94.69 83 GLU A CA 1
ATOM 657 C C . GLU A 1 83 ? -6.736 -17.279 -0.411 1.00 94.69 83 GLU A C 1
ATOM 659 O O . GLU A 1 83 ? -7.760 -16.878 0.142 1.00 94.69 83 GLU A O 1
ATOM 664 N N . ALA A 1 84 ? -6.701 -18.451 -1.050 1.00 93.00 84 ALA A N 1
ATOM 665 C CA . ALA A 1 84 ? -7.895 -19.275 -1.244 1.00 93.00 84 ALA A CA 1
ATOM 666 C C . ALA A 1 84 ? -8.559 -19.698 0.082 1.00 93.00 84 ALA A C 1
ATOM 668 O O . ALA A 1 84 ? -9.786 -19.802 0.156 1.00 93.00 84 ALA A O 1
ATOM 669 N N . GLY A 1 85 ? -7.766 -19.932 1.133 1.00 95.50 85 GLY A N 1
ATOM 670 C CA . GLY A 1 85 ? -8.270 -20.246 2.471 1.00 95.50 85 GLY A CA 1
ATOM 671 C C . GLY A 1 85 ? -8.739 -19.003 3.228 1.00 95.50 85 GLY A C 1
ATOM 672 O O . GLY A 1 85 ? -9.783 -19.031 3.884 1.00 95.50 85 GLY A O 1
ATOM 673 N N . LEU A 1 86 ? -7.998 -17.899 3.106 1.00 97.31 86 LEU A N 1
ATOM 674 C CA . LEU A 1 86 ? -8.288 -16.645 3.804 1.00 97.31 86 LEU A CA 1
ATOM 675 C C . LEU A 1 86 ? -9.528 -15.936 3.251 1.00 97.31 86 LEU A C 1
ATOM 677 O O . LEU A 1 86 ? -10.317 -15.415 4.036 1.00 97.31 86 LEU A O 1
ATOM 681 N N . LEU A 1 87 ? -9.764 -15.990 1.938 1.00 96.00 87 LEU A N 1
ATOM 682 C CA . LEU A 1 87 ? -10.960 -15.434 1.296 1.00 96.00 87 LEU A CA 1
ATOM 683 C C . LEU A 1 87 ? -12.257 -16.006 1.883 1.00 96.00 87 LEU A C 1
ATOM 685 O O . LEU A 1 87 ? -13.228 -15.275 2.052 1.00 96.00 87 LEU A O 1
ATOM 689 N N . ARG A 1 88 ? -12.259 -17.278 2.303 1.00 96.19 88 ARG A N 1
ATOM 690 C CA . ARG A 1 88 ? -13.428 -17.917 2.938 1.00 96.19 88 ARG A CA 1
ATOM 691 C C . ARG A 1 88 ? -13.791 -17.311 4.293 1.00 96.19 88 ARG A C 1
ATOM 693 O O . ARG A 1 88 ? -14.876 -17.582 4.803 1.00 96.19 88 ARG A O 1
ATOM 700 N N . GLN A 1 89 ? -12.895 -16.532 4.897 1.00 97.69 89 GLN A N 1
ATOM 701 C CA . GLN A 1 89 ? -13.146 -15.830 6.154 1.00 97.69 89 GLN A CA 1
ATOM 702 C C . GLN A 1 89 ? -13.881 -14.499 5.939 1.00 97.69 89 GLN A C 1
ATOM 704 O O . GLN A 1 89 ? -14.371 -13.928 6.910 1.00 97.69 89 GLN A O 1
ATOM 709 N N . PHE A 1 90 ? -13.987 -14.017 4.699 1.00 97.75 90 PHE A N 1
ATOM 710 C CA . PHE A 1 90 ? -14.771 -12.840 4.328 1.00 97.75 90 PHE A CA 1
ATOM 711 C C . PHE A 1 90 ? -16.214 -13.256 4.006 1.00 97.75 90 PHE A C 1
ATOM 713 O O . PHE A 1 90 ? -16.482 -14.414 3.664 1.00 97.75 90 PHE A O 1
ATOM 720 N N . ALA A 1 91 ? -17.151 -12.327 4.188 1.00 97.25 91 ALA A N 1
ATOM 721 C CA . ALA A 1 91 ? -18.568 -12.561 3.926 1.00 97.25 91 ALA A CA 1
ATOM 722 C C . ALA A 1 91 ? -18.915 -12.263 2.465 1.00 97.25 91 ALA A C 1
ATOM 724 O O . ALA A 1 91 ? -18.416 -11.287 1.898 1.00 97.25 91 ALA A O 1
ATOM 725 N N . ASP A 1 92 ? -19.813 -13.060 1.889 1.00 97.00 92 ASP A N 1
ATOM 726 C CA . ASP A 1 92 ? -20.633 -12.587 0.779 1.00 97.00 92 ASP A CA 1
ATOM 727 C C . ASP A 1 92 ? -21.730 -11.672 1.336 1.00 97.00 92 ASP A C 1
ATOM 729 O O . ASP A 1 92 ? -22.227 -11.872 2.447 1.00 97.00 92 ASP A O 1
ATOM 733 N N . GLY A 1 93 ? -22.136 -10.666 0.563 1.00 95.88 93 GLY A N 1
ATOM 734 C CA . GLY A 1 93 ? -23.199 -9.739 0.952 1.00 95.88 93 GLY A CA 1
ATOM 735 C C . GLY A 1 93 ? -24.499 -10.443 1.337 1.00 95.88 93 GLY A C 1
ATOM 736 O O . GLY A 1 93 ? -25.169 -10.050 2.290 1.00 95.88 93 GLY A O 1
ATOM 737 N N . LYS A 1 94 ? -24.807 -11.534 0.630 1.00 95.62 94 LYS A N 1
ATOM 738 C CA . LYS A 1 94 ? -26.000 -12.371 0.825 1.00 95.62 94 LYS A CA 1
ATOM 739 C C . LYS A 1 94 ? -26.000 -13.149 2.144 1.00 95.62 94 LYS A C 1
ATOM 741 O O . LYS A 1 94 ? -27.071 -13.536 2.602 1.00 95.62 94 LYS A O 1
ATOM 746 N N . ASP A 1 95 ? -24.836 -13.344 2.763 1.00 94.25 95 ASP A N 1
ATOM 747 C CA . ASP A 1 95 ? -24.704 -14.044 4.048 1.00 94.25 95 ASP A CA 1
ATOM 748 C C . ASP A 1 95 ? -24.980 -13.121 5.248 1.00 94.25 95 ASP A C 1
ATOM 750 O O . ASP A 1 95 ? -25.002 -13.566 6.401 1.00 94.25 95 ASP A O 1
ATOM 754 N N . ILE A 1 96 ? -25.139 -11.817 5.009 1.00 97.75 96 ILE A N 1
ATOM 755 C CA . ILE A 1 96 ? -25.320 -10.816 6.058 1.00 97.75 96 ILE A CA 1
ATOM 756 C C . ILE A 1 96 ? -26.808 -10.531 6.222 1.00 97.75 96 ILE A C 1
ATOM 758 O O . ILE A 1 96 ? -27.462 -10.038 5.304 1.00 97.75 96 ILE A O 1
ATOM 762 N N . ASN A 1 97 ? -27.328 -10.755 7.430 1.00 97.75 97 ASN A N 1
ATOM 763 C CA . ASN A 1 97 ? -28.625 -10.222 7.832 1.00 97.75 97 ASN A CA 1
ATOM 764 C C . ASN A 1 97 ? -28.376 -9.007 8.737 1.00 97.75 97 ASN A C 1
ATOM 766 O O . ASN A 1 97 ? -28.046 -9.198 9.908 1.00 97.75 97 ASN A O 1
ATOM 770 N N . PRO A 1 98 ? -28.561 -7.763 8.250 1.00 97.38 98 PRO A N 1
ATOM 771 C CA . PRO A 1 98 ? -28.233 -6.552 9.003 1.00 97.38 98 PRO A CA 1
ATOM 772 C C . PRO A 1 98 ? -28.858 -6.476 10.399 1.00 97.38 98 PRO A C 1
ATOM 774 O O . PRO A 1 98 ? -28.235 -5.949 11.319 1.00 97.38 98 PRO A O 1
ATOM 777 N N . ALA A 1 99 ? -30.067 -7.015 10.572 1.00 97.50 99 ALA A N 1
ATOM 778 C CA . ALA A 1 99 ? -30.771 -7.011 11.852 1.00 97.50 99 ALA A CA 1
ATOM 779 C C . ALA A 1 99 ? -30.236 -8.056 12.848 1.00 97.50 99 ALA A C 1
ATOM 781 O O . ALA A 1 99 ? -30.470 -7.922 14.046 1.00 97.50 99 ALA A O 1
ATOM 782 N N . ALA A 1 100 ? -29.506 -9.067 12.370 1.00 97.94 100 ALA A N 1
ATOM 783 C CA . ALA A 1 100 ? -28.968 -10.159 13.179 1.00 97.94 100 ALA A CA 1
ATOM 784 C C . ALA A 1 100 ? -27.444 -10.096 13.376 1.00 97.94 100 ALA A C 1
ATOM 786 O O . ALA A 1 100 ? -26.903 -10.972 14.045 1.00 97.94 100 ALA A O 1
ATOM 787 N N . ILE A 1 101 ? -26.762 -9.079 12.828 1.00 98.31 101 ILE A N 1
ATOM 788 C CA . ILE A 1 101 ? -25.316 -8.890 13.020 1.00 98.31 101 ILE A CA 1
ATOM 789 C C . ILE A 1 101 ? -24.992 -8.861 14.523 1.00 98.31 101 ILE A C 1
ATOM 791 O O . ILE A 1 101 ? -25.589 -8.085 15.282 1.00 98.31 101 ILE A O 1
ATOM 795 N N . ASP A 1 102 ? -24.013 -9.667 14.936 1.00 98.19 102 ASP A N 1
ATOM 796 C CA . ASP A 1 102 ? -23.541 -9.767 16.322 1.00 98.19 102 ASP A CA 1
ATOM 797 C C . ASP A 1 102 ? -22.006 -9.659 16.372 1.00 98.19 102 ASP A C 1
ATOM 799 O O . ASP A 1 102 ? -21.300 -10.667 16.254 1.00 98.19 102 ASP A O 1
ATOM 803 N N . PRO A 1 103 ? -21.452 -8.439 16.499 1.00 98.25 103 PRO A N 1
ATOM 804 C CA . PRO A 1 103 ? -20.011 -8.243 16.494 1.00 98.25 103 PRO A CA 1
ATOM 805 C C . PRO A 1 103 ? -19.338 -8.802 17.748 1.00 98.25 103 PRO A C 1
ATOM 807 O O . PRO A 1 103 ? -19.686 -8.447 18.872 1.00 98.25 103 PRO A O 1
ATOM 810 N N . VAL A 1 104 ? -18.280 -9.587 17.558 1.00 97.69 104 VAL A N 1
ATOM 811 C CA . VAL A 1 104 ? -17.416 -10.090 18.626 1.00 97.69 104 VAL A CA 1
ATOM 812 C C . VAL A 1 104 ? -15.965 -9.687 18.401 1.00 97.69 104 VAL A C 1
ATOM 814 O O . VAL A 1 104 ? -15.412 -9.811 17.305 1.00 97.69 104 VAL A O 1
ATOM 817 N N . LEU A 1 105 ? -15.336 -9.214 19.474 1.00 97.56 105 LEU A N 1
ATOM 818 C CA . LEU A 1 105 ? -13.924 -8.878 19.500 1.00 97.56 105 LEU A CA 1
ATOM 819 C C . LEU A 1 105 ? -13.074 -10.131 19.739 1.00 97.56 105 LEU A C 1
ATOM 821 O O . LEU A 1 105 ? -13.259 -10.834 20.730 1.00 97.56 105 LEU A O 1
ATOM 825 N N . VAL A 1 106 ? -12.107 -10.387 18.858 1.00 97.75 106 VAL A N 1
ATOM 826 C CA . VAL A 1 106 ? -11.203 -11.540 18.944 1.00 97.75 106 VAL A CA 1
ATOM 827 C C . VAL A 1 106 ? -9.753 -11.050 18.922 1.00 97.75 106 VAL A C 1
ATOM 829 O O . VAL A 1 106 ? -9.269 -10.601 17.879 1.00 97.75 106 VAL A O 1
ATOM 832 N N . PRO A 1 107 ? -9.020 -11.114 20.048 1.00 97.12 107 PRO A N 1
ATOM 833 C CA . PRO A 1 107 ? -7.591 -10.832 20.046 1.00 97.12 107 PRO A CA 1
ATOM 834 C C . PRO A 1 107 ? -6.843 -11.838 19.166 1.00 97.12 107 PRO A C 1
ATOM 836 O O . PRO A 1 107 ? -7.055 -13.042 19.283 1.00 97.12 107 PRO A O 1
ATOM 839 N N . VAL A 1 108 ? -5.931 -11.353 18.324 1.00 95.44 108 VAL A N 1
ATOM 840 C CA . VAL A 1 108 ? -5.083 -12.206 17.478 1.00 95.44 108 VAL A CA 1
ATOM 841 C C . VAL A 1 108 ? -4.127 -12.992 18.372 1.00 95.44 108 VAL A C 1
ATOM 843 O O . VAL A 1 108 ? -3.261 -12.398 19.025 1.00 95.44 108 VAL A O 1
ATOM 846 N N . ARG A 1 109 ? -4.289 -14.318 18.409 1.00 91.44 109 ARG A N 1
ATOM 847 C CA . ARG A 1 109 ? -3.474 -15.221 19.243 1.00 91.44 109 ARG A CA 1
ATOM 848 C C . ARG A 1 109 ? -2.832 -16.347 18.445 1.00 91.44 109 ARG A C 1
ATOM 850 O O . ARG A 1 109 ? -1.772 -16.822 18.839 1.00 91.44 109 ARG A O 1
ATOM 857 N N . THR A 1 110 ? -3.456 -16.758 17.346 1.00 93.12 110 THR A N 1
ATOM 858 C CA . THR A 1 110 ? -2.975 -17.859 16.509 1.00 93.12 110 THR A CA 1
ATOM 859 C C . THR A 1 110 ? -2.307 -17.352 15.233 1.00 93.12 110 THR A C 1
ATOM 861 O O . THR A 1 110 ? -2.489 -16.204 14.819 1.00 93.12 110 THR A O 1
ATOM 864 N N . GLU A 1 111 ? -1.546 -18.226 14.574 1.00 92.56 111 GLU A N 1
ATOM 865 C CA . GLU A 1 111 ? -0.991 -17.940 13.249 1.00 92.56 111 GLU A CA 1
ATOM 866 C C . GLU A 1 111 ? -2.097 -17.708 12.210 1.00 92.56 111 GLU A C 1
ATOM 868 O O . GLU A 1 111 ? -1.995 -16.802 11.387 1.00 92.56 111 GLU A O 1
ATOM 873 N N . GLN A 1 112 ? -3.201 -18.455 12.295 1.00 94.06 112 GLN A N 1
ATOM 874 C CA . GLN A 1 112 ? -4.358 -18.268 11.417 1.00 94.06 112 GLN A CA 1
ATOM 875 C C . GLN A 1 112 ? -4.977 -16.874 11.586 1.00 94.06 112 GLN A C 1
ATOM 877 O O . GLN A 1 112 ? -5.244 -16.199 10.590 1.00 94.06 112 GLN A O 1
ATOM 882 N N . ASP A 1 113 ? -5.130 -16.401 12.827 1.00 94.12 113 ASP A N 1
ATOM 883 C CA . ASP A 1 113 ? -5.598 -15.037 13.100 1.00 94.12 113 ASP A CA 1
ATOM 884 C C . ASP A 1 113 ? -4.630 -13.993 12.531 1.00 94.12 113 ASP A C 1
ATOM 886 O O . ASP A 1 113 ? -5.054 -12.980 11.972 1.00 94.12 113 ASP A O 1
ATOM 890 N N . ALA A 1 114 ? -3.322 -14.229 12.672 1.00 94.31 114 ALA A N 1
ATOM 891 C CA . ALA A 1 114 ? -2.290 -13.326 12.177 1.00 94.31 114 ALA A CA 1
ATOM 892 C C . ALA A 1 114 ? -2.278 -13.262 10.642 1.00 94.31 114 ALA A C 1
ATOM 894 O O . ALA A 1 114 ? -2.173 -12.169 10.081 1.00 94.31 114 ALA A O 1
ATOM 895 N N . ASN A 1 115 ? -2.445 -14.405 9.974 1.00 96.50 115 ASN A N 1
ATOM 896 C CA . ASN A 1 115 ? -2.553 -14.509 8.522 1.00 96.50 115 ASN A CA 1
ATOM 897 C C . ASN A 1 115 ? -3.819 -13.809 8.013 1.00 96.50 115 ASN A C 1
ATOM 899 O O . ASN A 1 115 ? -3.741 -13.022 7.069 1.00 96.50 115 ASN A O 1
ATOM 903 N N . LEU A 1 116 ? -4.959 -13.998 8.686 1.00 97.56 116 LEU A N 1
ATOM 904 C CA . LEU A 1 116 ? -6.202 -13.297 8.358 1.00 97.56 116 LEU A CA 1
ATOM 905 C C . LEU A 1 116 ? -6.079 -11.783 8.559 1.00 97.56 116 LEU A C 1
ATOM 907 O O . LEU A 1 116 ? -6.464 -11.013 7.681 1.00 97.56 116 LEU A O 1
ATOM 911 N N . PHE A 1 117 ? -5.486 -11.346 9.673 1.00 96.19 117 PHE A N 1
ATOM 912 C CA . PHE A 1 117 ? -5.217 -9.932 9.931 1.00 96.19 117 PHE A CA 1
ATOM 913 C C . PHE A 1 117 ? -4.333 -9.322 8.834 1.00 96.19 117 PHE A C 1
ATOM 915 O O . PHE A 1 117 ? -4.626 -8.237 8.328 1.00 96.19 117 PHE A O 1
ATOM 922 N N . ARG A 1 118 ? -3.250 -10.016 8.462 1.00 94.06 118 ARG A N 1
ATOM 923 C CA . ARG A 1 118 ? -2.307 -9.582 7.421 1.00 94.06 118 ARG A CA 1
ATOM 924 C C . ARG A 1 118 ? -2.998 -9.450 6.068 1.00 94.06 118 ARG A C 1
ATOM 926 O O . ARG A 1 118 ? -2.864 -8.411 5.430 1.00 94.06 118 ARG A O 1
ATOM 933 N N . TYR A 1 119 ? -3.758 -10.464 5.665 1.00 95.75 119 TYR A N 1
ATOM 934 C CA . TYR A 1 119 ? -4.482 -10.452 4.397 1.00 95.75 119 TYR A CA 1
ATOM 935 C C . TYR A 1 119 ? -5.526 -9.332 4.350 1.00 95.75 119 TYR A C 1
ATOM 937 O O . TYR A 1 119 ? -5.558 -8.562 3.395 1.00 95.75 119 TYR A O 1
ATOM 945 N N . ALA A 1 120 ? -6.307 -9.153 5.420 1.00 95.69 120 ALA A N 1
ATOM 946 C CA . ALA A 1 120 ? -7.255 -8.047 5.521 1.00 95.69 120 ALA A CA 1
ATOM 947 C C . ALA A 1 120 ? -6.569 -6.674 5.410 1.00 95.69 120 ALA A C 1
ATOM 949 O O . ALA A 1 120 ? -7.070 -5.803 4.703 1.00 95.69 120 ALA A O 1
ATOM 950 N N . ALA A 1 121 ? -5.394 -6.488 6.018 1.00 93.12 121 ALA A N 1
ATOM 951 C CA . ALA A 1 121 ? -4.630 -5.247 5.882 1.00 93.12 121 ALA A CA 1
ATOM 952 C C . ALA A 1 121 ? -4.144 -4.989 4.440 1.00 93.12 121 ALA A C 1
ATOM 954 O O . ALA A 1 121 ? -4.064 -3.832 4.027 1.00 93.12 121 ALA A O 1
ATOM 955 N N . PHE A 1 122 ? -3.858 -6.036 3.657 1.00 91.56 122 PHE A N 1
ATOM 956 C CA . PHE A 1 122 ? -3.454 -5.906 2.250 1.00 91.56 122 PHE A CA 1
ATOM 957 C C . PHE A 1 122 ? -4.587 -5.445 1.318 1.00 91.56 122 PHE A C 1
ATOM 959 O O . PHE A 1 122 ? -4.316 -4.863 0.265 1.00 91.56 122 PHE A O 1
ATOM 966 N N . THR A 1 123 ? -5.850 -5.614 1.721 1.00 87.56 123 THR A N 1
ATOM 967 C CA . THR A 1 123 ? -7.005 -5.110 0.954 1.00 87.56 123 THR A CA 1
ATOM 968 C C . THR A 1 123 ? -7.100 -3.580 0.935 1.00 87.56 123 THR A C 1
ATOM 970 O O . THR A 1 123 ? -7.788 -3.009 0.091 1.00 87.56 123 THR A O 1
ATOM 973 N N . TRP A 1 124 ? -6.405 -2.875 1.831 1.00 87.88 124 TRP A N 1
ATOM 974 C CA . TRP A 1 124 ? -6.509 -1.420 1.943 1.00 87.88 124 TRP A CA 1
ATOM 975 C C . TRP A 1 124 ? -5.529 -0.672 1.039 1.00 87.88 124 TRP A C 1
ATOM 977 O O . TRP A 1 124 ? -4.429 -1.133 0.750 1.00 87.88 124 TRP A O 1
ATOM 987 N N . SER A 1 125 ? -5.918 0.539 0.626 1.00 78.44 125 SER A N 1
ATOM 988 C CA . SER A 1 125 ? -5.135 1.377 -0.296 1.00 78.44 125 SER A CA 1
ATOM 989 C C . SER A 1 125 ? -3.845 1.941 0.308 1.00 78.44 125 SER A C 1
ATOM 991 O O . SER A 1 125 ? -2.932 2.284 -0.435 1.00 78.44 125 SER A O 1
ATOM 993 N N . VAL A 1 126 ? -3.773 2.076 1.636 1.00 79.25 126 VAL A N 1
ATOM 994 C CA . VAL A 1 126 ? -2.596 2.601 2.342 1.00 79.25 126 VAL A CA 1
ATOM 995 C C . VAL A 1 126 ? -1.910 1.441 3.064 1.00 79.25 126 VAL A C 1
ATOM 997 O O . VAL A 1 126 ? -2.508 0.893 3.994 1.00 79.25 126 VAL A O 1
ATOM 1000 N N . PRO A 1 127 ? -0.676 1.071 2.675 1.00 76.44 127 PRO A N 1
ATOM 1001 C CA . PRO A 1 127 ? 0.068 -0.008 3.313 1.00 76.44 127 PRO A CA 1
ATOM 1002 C C . PRO A 1 127 ? 0.258 0.204 4.816 1.00 76.44 127 PRO A C 1
ATOM 1004 O O . PRO A 1 127 ? 0.578 1.302 5.282 1.00 76.44 127 PRO A O 1
ATOM 1007 N N . VAL A 1 128 ? 0.105 -0.876 5.579 1.00 76.75 128 VAL A N 1
ATOM 1008 C CA . VAL A 1 128 ? 0.309 -0.886 7.029 1.00 76.75 128 VAL A CA 1
ATOM 1009 C C . VAL A 1 128 ? 1.741 -1.319 7.336 1.00 76.75 128 VAL A C 1
ATOM 1011 O O . VAL A 1 128 ? 2.180 -2.392 6.934 1.00 76.75 128 VAL A O 1
ATOM 1014 N N . SER A 1 129 ? 2.479 -0.509 8.095 1.00 66.62 129 SER A N 1
ATOM 1015 C CA . SER A 1 129 ? 3.839 -0.862 8.522 1.00 66.62 129 SER A CA 1
ATOM 1016 C C . SER A 1 129 ? 3.841 -1.962 9.592 1.00 66.62 129 SER A C 1
ATOM 1018 O O . SER A 1 129 ? 3.047 -1.897 10.534 1.00 66.62 129 SER A O 1
ATOM 1020 N N . SER A 1 130 ? 4.801 -2.890 9.527 1.00 58.81 130 SER A N 1
ATOM 1021 C CA . SER A 1 130 ? 4.976 -3.970 10.512 1.00 58.81 130 SER A CA 1
ATOM 1022 C C . SER A 1 130 ? 5.396 -3.479 11.905 1.00 58.81 130 SER A C 1
ATOM 1024 O O . SER A 1 130 ? 4.962 -4.068 12.892 1.00 58.81 130 SER A O 1
ATOM 1026 N N . GLY A 1 131 ? 6.126 -2.358 11.985 1.00 61.84 131 GLY A N 1
ATOM 1027 C CA . GLY A 1 131 ? 6.439 -1.623 13.217 1.00 61.84 131 GLY A CA 1
ATOM 1028 C C . GLY A 1 131 ? 7.171 -2.419 14.313 1.00 61.84 131 GLY A C 1
ATOM 1029 O O . GLY A 1 131 ? 7.399 -3.614 14.201 1.00 61.84 131 GLY A O 1
ATOM 1030 N N . TYR A 1 132 ? 7.533 -1.735 15.400 1.00 62.66 132 TYR A N 1
ATOM 1031 C CA . TYR A 1 132 ? 8.117 -2.335 16.611 1.00 62.66 132 TYR A CA 1
ATOM 1032 C C . TYR A 1 132 ? 7.412 -1.776 17.861 1.00 62.66 132 TYR A C 1
ATOM 1034 O O . TYR A 1 132 ? 6.597 -0.852 17.731 1.00 62.66 132 TYR A O 1
ATOM 1042 N N . GLY A 1 133 ? 7.706 -2.338 19.038 1.00 75.88 133 GLY A N 1
ATOM 1043 C CA . GLY A 1 133 ? 7.128 -1.939 20.330 1.00 75.88 133 GLY A CA 1
ATOM 1044 C C . GLY A 1 133 ? 5.866 -2.720 20.716 1.00 75.88 133 GLY A C 1
ATOM 1045 O O . GLY A 1 133 ? 5.605 -3.804 20.186 1.00 75.88 133 GLY A O 1
ATOM 1046 N N . ARG A 1 134 ? 5.060 -2.165 21.631 1.00 87.12 134 ARG A N 1
ATOM 1047 C CA . ARG A 1 134 ? 3.754 -2.733 22.000 1.00 87.12 134 ARG A CA 1
ATOM 1048 C C . ARG A 1 134 ? 2.869 -2.810 20.765 1.00 87.12 134 ARG A C 1
ATOM 1050 O O . ARG A 1 134 ? 2.700 -1.825 20.046 1.00 87.12 134 ARG A O 1
ATOM 1057 N N . ARG A 1 135 ? 2.313 -3.994 20.514 1.00 88.62 135 ARG A N 1
ATOM 1058 C CA . ARG A 1 135 ? 1.410 -4.273 19.393 1.00 88.62 135 ARG A CA 1
ATOM 1059 C C . ARG A 1 135 ? 0.360 -5.272 19.838 1.00 88.62 135 ARG A C 1
ATOM 1061 O O . ARG A 1 135 ? 0.667 -6.420 20.156 1.00 88.62 135 ARG A O 1
ATOM 1068 N N . SER A 1 136 ? -0.888 -4.845 19.833 1.00 93.94 136 SER A N 1
ATOM 1069 C CA . SER A 1 136 ? -2.052 -5.681 20.100 1.00 93.94 136 SER A CA 1
ATOM 1070 C C . SER A 1 136 ? -2.962 -5.609 18.890 1.00 93.94 136 SER A C 1
ATOM 1072 O O . SER A 1 136 ? -3.384 -4.522 18.512 1.00 93.94 136 SER A O 1
ATOM 1074 N N . ARG A 1 137 ? -3.194 -6.754 18.250 1.00 96.06 137 ARG A N 1
ATOM 1075 C CA . ARG A 1 137 ? -4.008 -6.878 17.040 1.00 96.06 137 ARG A CA 1
ATOM 1076 C C . ARG A 1 137 ? -5.308 -7.579 17.399 1.00 96.06 137 ARG A C 1
ATOM 1078 O O . ARG A 1 137 ? -5.296 -8.522 18.190 1.00 96.06 137 ARG A O 1
ATOM 1085 N N . PHE A 1 138 ? -6.390 -7.132 16.790 1.00 98.25 138 PHE A N 1
ATOM 1086 C CA . PHE A 1 138 ? -7.725 -7.646 17.023 1.00 98.25 138 PHE A CA 1
ATOM 1087 C C . PHE A 1 138 ? -8.441 -7.836 15.690 1.00 98.25 138 PHE A C 1
ATOM 1089 O O . PHE A 1 138 ? -8.344 -7.000 14.784 1.00 98.25 138 PHE A O 1
ATOM 1096 N N . LEU A 1 139 ? -9.169 -8.939 15.597 1.00 98.56 139 LEU A N 1
ATOM 1097 C CA . LEU A 1 139 ? -10.187 -9.180 14.590 1.00 98.56 139 LEU A CA 1
ATOM 1098 C C . LEU A 1 139 ? -11.543 -8.823 15.204 1.00 98.56 139 LEU A C 1
ATOM 1100 O O . LEU A 1 139 ? -11.773 -9.052 16.392 1.00 98.56 139 LEU A O 1
ATOM 1104 N N . VAL A 1 140 ? -12.453 -8.297 14.396 1.00 98.62 140 VAL A N 1
ATOM 1105 C CA . VAL A 1 140 ? -13.873 -8.199 14.742 1.00 98.62 140 VAL A CA 1
ATOM 1106 C C . VAL A 1 140 ? -14.605 -9.151 13.816 1.00 98.62 140 VAL A C 1
ATOM 1108 O O . VAL A 1 140 ? -14.496 -9.016 12.594 1.00 98.62 140 VAL A O 1
ATOM 1111 N N . ARG A 1 141 ? -15.303 -10.130 14.384 1.00 98.44 141 ARG A N 1
ATOM 1112 C CA . ARG A 1 141 ? -16.066 -11.127 13.627 1.00 98.44 141 ARG A CA 1
ATOM 1113 C C . ARG A 1 141 ? -17.547 -10.958 13.898 1.00 98.44 141 ARG A C 1
ATOM 1115 O O . ARG A 1 141 ? -17.920 -10.487 14.963 1.00 98.44 141 ARG A O 1
ATOM 1122 N N . ASP A 1 142 ? -18.366 -11.364 12.951 1.00 98.38 142 ASP A N 1
ATOM 1123 C CA . ASP A 1 142 ? -19.803 -11.452 13.146 1.00 98.38 142 ASP A CA 1
ATOM 1124 C C . ASP A 1 142 ? -20.138 -12.863 13.632 1.00 98.38 142 ASP A C 1
ATOM 1126 O O . ASP A 1 142 ? -19.821 -13.836 12.945 1.00 98.38 142 ASP A O 1
ATOM 1130 N N . ARG A 1 143 ? -20.743 -13.017 14.814 1.00 98.06 143 ARG A N 1
ATOM 1131 C CA . ARG A 1 143 ? -21.169 -14.343 15.292 1.00 98.06 143 ARG A CA 1
ATOM 1132 C C . ARG A 1 143 ? -22.296 -14.919 14.445 1.00 98.06 143 ARG A C 1
ATOM 1134 O O . ARG A 1 143 ? -22.429 -16.138 14.403 1.00 98.06 143 ARG A O 1
ATOM 1141 N N . GLN A 1 144 ? -23.060 -14.075 13.750 1.00 97.75 144 GLN A N 1
ATOM 1142 C CA . GLN A 1 144 ? -24.176 -14.500 12.911 1.00 97.75 144 GLN A CA 1
ATOM 1143 C C . GLN A 1 144 ? -23.728 -15.471 11.806 1.00 97.75 144 GLN A C 1
ATOM 1145 O O . GLN A 1 144 ? -24.399 -16.466 11.547 1.00 97.75 144 GLN A O 1
ATOM 1150 N N . ASN A 1 145 ? -22.598 -15.187 11.155 1.00 97.38 145 ASN A N 1
ATOM 1151 C CA . ASN A 1 145 ? -22.091 -15.967 10.018 1.00 97.38 145 ASN A CA 1
ATOM 1152 C C . ASN A 1 145 ? -20.625 -16.414 10.186 1.00 97.38 145 ASN A C 1
ATOM 1154 O O . ASN A 1 145 ? -20.058 -17.078 9.316 1.00 97.38 145 ASN A O 1
ATOM 1158 N N . GLY A 1 146 ? -19.991 -16.048 11.299 1.00 97.44 146 GLY A N 1
ATOM 1159 C CA . GLY A 1 146 ? -18.604 -16.360 11.617 1.00 97.44 146 GLY A CA 1
ATOM 1160 C C . GLY A 1 146 ? -17.571 -15.569 10.812 1.00 97.44 146 GLY A C 1
ATOM 1161 O O . GLY A 1 146 ? -16.383 -15.867 10.934 1.00 97.44 146 GLY A O 1
ATOM 1162 N N . LYS A 1 147 ? -17.955 -14.591 9.984 1.00 98.12 147 LYS A N 1
ATOM 1163 C CA . LYS A 1 147 ? -17.053 -13.915 9.035 1.00 98.12 147 LYS A CA 1
ATOM 1164 C C . LYS A 1 147 ? -16.370 -12.689 9.631 1.00 98.12 147 LYS A C 1
ATOM 1166 O O . LYS A 1 147 ? -16.787 -12.138 10.648 1.00 98.12 147 LYS A O 1
ATOM 1171 N N . LEU A 1 148 ? -15.275 -12.278 8.999 1.00 98.56 148 LEU A N 1
ATOM 1172 C CA . LEU A 1 148 ? -14.516 -11.093 9.372 1.00 98.56 148 LEU A CA 1
ATOM 1173 C C . LEU A 1 148 ? -15.297 -9.824 9.009 1.00 98.56 148 LEU A C 1
ATOM 1175 O O . LEU A 1 148 ? -15.628 -9.600 7.848 1.00 98.56 148 LEU A O 1
ATOM 1179 N N . MET A 1 149 ? -15.522 -8.964 9.998 1.00 98.31 149 MET A N 1
ATOM 1180 C CA . MET A 1 149 ? -16.116 -7.639 9.810 1.00 98.31 149 MET A CA 1
ATOM 1181 C C . MET A 1 149 ? -15.056 -6.557 9.655 1.00 98.31 149 MET A C 1
ATOM 1183 O O . MET A 1 149 ? -15.222 -5.596 8.899 1.00 98.31 149 MET A O 1
ATOM 1187 N N . ALA A 1 150 ? -13.979 -6.672 10.429 1.00 98.00 150 ALA A N 1
ATOM 1188 C CA . ALA A 1 150 ? -12.986 -5.623 10.551 1.00 98.00 150 ALA A CA 1
ATOM 1189 C C . ALA A 1 150 ? -11.719 -6.081 11.266 1.00 98.00 150 ALA A C 1
ATOM 1191 O O . ALA A 1 150 ? -11.696 -7.114 11.935 1.00 98.00 150 ALA A O 1
ATOM 1192 N N . ILE A 1 151 ? -10.692 -5.238 11.190 1.00 97.94 151 ILE A N 1
ATOM 1193 C CA . ILE A 1 151 ? -9.458 -5.388 11.954 1.00 97.94 151 ILE A CA 1
ATOM 1194 C C . ILE A 1 151 ? -9.064 -4.059 12.600 1.00 97.94 151 ILE A C 1
ATOM 1196 O O . ILE A 1 151 ? -9.284 -2.976 12.044 1.00 97.94 151 ILE A O 1
ATOM 1200 N N . PHE A 1 152 ? -8.432 -4.134 13.767 1.00 97.38 152 PHE A N 1
ATOM 1201 C CA . PHE A 1 152 ? -7.716 -2.994 14.329 1.00 97.38 152 PHE A CA 1
ATOM 1202 C C . PHE A 1 152 ? -6.497 -3.432 15.129 1.00 97.38 152 PHE A C 1
ATOM 1204 O O . PHE A 1 152 ? -6.403 -4.563 15.609 1.00 97.38 152 PHE A O 1
ATOM 1211 N N . ALA A 1 153 ? -5.537 -2.527 15.265 1.00 95.31 153 ALA A N 1
ATOM 1212 C CA . ALA A 1 153 ? -4.368 -2.748 16.086 1.00 95.31 153 ALA A CA 1
ATOM 1213 C C . ALA A 1 153 ? -3.967 -1.489 16.838 1.00 95.31 153 ALA A C 1
ATOM 1215 O O . ALA A 1 153 ? -3.935 -0.391 16.282 1.00 95.31 153 ALA A O 1
ATOM 1216 N N . LEU A 1 154 ? -3.624 -1.707 18.102 1.00 95.12 154 LEU A N 1
ATOM 1217 C CA . LEU A 1 154 ? -3.178 -0.703 19.049 1.00 95.12 154 LEU A CA 1
ATOM 1218 C C . LEU A 1 154 ? -1.702 -0.928 19.347 1.00 95.12 154 LEU A C 1
ATOM 1220 O O . LEU A 1 154 ? -1.251 -2.071 19.490 1.00 95.12 154 LEU A O 1
ATOM 1224 N N . GLY A 1 155 ? -0.934 0.147 19.430 1.00 92.00 155 GLY A N 1
ATOM 1225 C CA . GLY A 1 155 ? 0.480 0.046 19.749 1.00 92.00 155 GLY A CA 1
ATOM 1226 C C . GLY A 1 155 ? 1.059 1.305 20.353 1.00 92.00 155 GLY A C 1
ATOM 1227 O O . GLY A 1 155 ? 0.325 2.213 20.734 1.00 92.00 155 GLY A O 1
ATOM 1228 N N . ASP A 1 156 ? 2.384 1.341 20.455 1.00 89.44 156 ASP A N 1
ATOM 1229 C CA . ASP A 1 156 ? 3.059 2.519 20.988 1.00 89.44 156 ASP A CA 1
ATOM 1230 C C . ASP A 1 156 ? 2.792 3.756 20.118 1.00 89.44 156 ASP A C 1
ATOM 1232 O O . ASP A 1 156 ? 2.921 3.692 18.889 1.00 89.44 156 ASP A O 1
ATOM 1236 N N . PRO A 1 157 ? 2.432 4.890 20.740 1.00 89.19 157 PRO A N 1
ATOM 1237 C CA . PRO A 1 157 ? 2.112 6.100 20.017 1.00 89.19 157 PRO A CA 1
ATOM 1238 C C . PRO A 1 157 ? 3.365 6.791 19.495 1.00 89.19 157 PRO A C 1
ATOM 1240 O O . PRO A 1 157 ? 4.473 6.637 20.015 1.00 89.19 157 PRO A O 1
ATOM 1243 N N . VAL A 1 158 ? 3.175 7.639 18.482 1.00 83.88 158 VAL A N 1
ATOM 1244 C CA . VAL A 1 158 ? 4.228 8.550 18.028 1.00 83.88 158 VAL A CA 1
ATOM 1245 C C . VAL A 1 158 ? 4.659 9.424 19.209 1.00 83.88 158 VAL A C 1
ATOM 1247 O O . VAL A 1 158 ? 3.830 10.101 19.820 1.00 83.88 158 VAL A O 1
ATOM 1250 N N . ILE A 1 159 ? 5.956 9.411 19.536 1.00 83.06 159 ILE A N 1
ATOM 1251 C CA . ILE A 1 159 ? 6.490 10.126 20.707 1.00 83.06 159 ILE A CA 1
ATOM 1252 C C . ILE A 1 159 ? 6.234 11.628 20.588 1.00 83.06 159 ILE A C 1
ATOM 1254 O O . ILE A 1 159 ? 5.657 12.218 21.493 1.00 83.06 159 ILE A O 1
ATOM 1258 N N . ALA A 1 160 ? 6.624 12.232 19.464 1.00 81.81 160 ALA A N 1
ATOM 1259 C CA . ALA A 1 160 ? 6.459 13.659 19.211 1.00 81.81 160 ALA A CA 1
ATOM 1260 C C . ALA A 1 160 ? 5.266 13.897 18.277 1.00 81.81 160 ALA A C 1
ATOM 1262 O O . ALA A 1 160 ? 5.408 13.876 17.052 1.00 81.81 160 ALA A O 1
ATOM 1263 N N . GLN A 1 161 ? 4.085 14.114 18.855 1.00 88.50 161 GLN A N 1
ATOM 1264 C CA . GLN A 1 161 ? 2.876 14.440 18.104 1.00 88.50 161 GLN A CA 1
ATOM 1265 C C . GLN A 1 161 ? 2.320 15.765 18.628 1.00 88.50 161 GLN A C 1
ATOM 1267 O O . GLN A 1 161 ? 1.596 15.809 19.616 1.00 88.50 161 GLN A O 1
ATOM 1272 N N . SER A 1 162 ? 2.673 16.856 17.947 1.00 89.69 162 SER A N 1
ATOM 1273 C CA . SER A 1 162 ? 2.442 18.218 18.441 1.00 89.69 162 SER A CA 1
ATOM 1274 C C . SER A 1 162 ? 0.972 18.557 18.699 1.00 89.69 162 SER A C 1
ATOM 1276 O O . SER A 1 162 ? 0.694 19.333 19.599 1.00 89.69 162 SER A O 1
ATOM 1278 N N . ALA A 1 163 ? 0.036 17.994 17.928 1.00 91.69 163 ALA A N 1
ATOM 1279 C CA . ALA A 1 163 ? -1.392 18.290 18.081 1.00 91.69 163 ALA A CA 1
ATOM 1280 C C . ALA A 1 163 ? -1.960 17.712 19.394 1.00 91.69 163 ALA A C 1
ATOM 1282 O O . ALA A 1 163 ? -2.615 18.413 20.158 1.00 91.69 163 ALA A O 1
ATOM 1283 N N . ARG A 1 164 ? -1.637 16.451 19.692 1.00 94.94 164 ARG A N 1
ATOM 1284 C CA . ARG A 1 164 ? -1.930 15.757 20.947 1.00 94.94 164 ARG A CA 1
ATOM 1285 C C . ARG A 1 164 ? -1.228 16.451 22.099 1.00 94.94 164 ARG A C 1
ATOM 1287 O O . ARG A 1 164 ? -1.878 16.763 23.085 1.00 94.94 164 ARG A O 1
ATOM 1294 N N . ASP A 1 165 ? 0.079 16.675 21.971 1.00 94.62 165 ASP A N 1
ATOM 1295 C CA . ASP A 1 165 ? 0.885 17.219 23.064 1.00 94.62 165 ASP A CA 1
ATOM 1296 C C . ASP A 1 165 ? 0.384 18.613 23.475 1.00 94.62 165 ASP A C 1
ATOM 1298 O O . ASP A 1 165 ? 0.231 18.876 24.664 1.00 94.62 165 ASP A O 1
ATOM 1302 N N . ALA A 1 166 ? 0.032 19.462 22.500 1.00 94.56 166 ALA A N 1
ATOM 1303 C CA . ALA A 1 166 ? -0.560 20.772 22.757 1.00 94.56 166 ALA A CA 1
ATOM 1304 C C . ALA A 1 166 ? -1.956 20.687 23.395 1.00 94.56 166 ALA A C 1
ATOM 1306 O O . ALA A 1 166 ? -2.259 21.485 24.274 1.00 94.56 166 ALA A O 1
ATOM 1307 N N . MET A 1 167 ? -2.794 19.729 22.979 1.00 95.62 167 MET A N 1
ATOM 1308 C CA . MET A 1 167 ? -4.126 19.551 23.567 1.00 95.62 167 MET A CA 1
ATOM 1309 C C . MET A 1 167 ? -4.066 19.037 25.011 1.00 95.62 167 MET A C 1
ATOM 1311 O O . MET A 1 167 ? -4.874 19.450 25.835 1.00 95.62 167 MET A O 1
ATOM 1315 N N . ILE A 1 168 ? -3.147 18.117 25.316 1.00 95.94 168 ILE A N 1
ATOM 1316 C CA . ILE A 1 168 ? -2.995 17.588 26.680 1.00 95.94 168 ILE A CA 1
ATOM 1317 C C . ILE A 1 168 ? -2.420 18.665 27.602 1.00 95.94 168 ILE A C 1
ATOM 1319 O O . ILE A 1 168 ? -2.835 18.765 28.755 1.00 95.94 168 ILE A O 1
ATOM 1323 N N . GLY A 1 169 ? -1.476 19.463 27.092 1.00 95.12 169 GLY A N 1
ATOM 1324 C CA . GLY A 1 169 ? -0.792 20.500 27.864 1.00 95.12 169 GLY A CA 1
ATOM 1325 C C . GLY A 1 169 ? 0.303 19.958 28.786 1.00 95.12 169 GLY A C 1
ATOM 1326 O O . GLY A 1 169 ? 0.720 20.655 29.703 1.00 95.12 169 GLY A O 1
ATOM 1327 N N . TRP A 1 170 ? 0.766 18.723 28.564 1.00 94.88 170 TRP A N 1
ATOM 1328 C CA . TRP A 1 170 ? 1.815 18.107 29.377 1.00 94.88 170 TRP A CA 1
ATOM 1329 C C . TRP A 1 170 ? 3.227 18.628 29.051 1.00 94.88 170 TRP A C 1
ATOM 1331 O O . TRP A 1 170 ? 3.534 19.025 27.922 1.00 94.88 170 TRP A O 1
ATOM 1341 N N . THR A 1 171 ? 4.122 18.589 30.034 1.00 93.75 171 THR A N 1
ATOM 1342 C CA . THR A 1 171 ? 5.552 18.872 29.860 1.00 93.75 171 THR A CA 1
ATOM 1343 C C . THR A 1 171 ? 6.288 17.691 29.217 1.00 93.75 171 THR A C 1
ATOM 1345 O O . THR A 1 171 ? 5.744 16.598 29.026 1.00 93.75 171 THR A O 1
ATOM 1348 N N . THR A 1 172 ? 7.566 17.883 28.874 1.00 89.81 172 THR A N 1
ATOM 1349 C CA . THR A 1 172 ? 8.398 16.800 28.321 1.00 89.81 172 THR A CA 1
ATOM 1350 C C . THR A 1 172 ? 8.586 15.669 29.332 1.00 89.81 172 THR A C 1
ATOM 1352 O O . THR A 1 172 ? 8.571 14.495 28.952 1.00 89.81 172 THR A O 1
ATOM 1355 N N . GLU A 1 173 ? 8.738 16.017 30.606 1.00 90.69 173 GLU A N 1
ATOM 1356 C CA . GLU A 1 173 ? 8.899 15.110 31.738 1.00 90.69 173 GLU A CA 1
ATOM 1357 C C . GLU A 1 173 ? 7.623 14.284 31.930 1.00 90.69 173 GLU A C 1
ATOM 1359 O O . GLU A 1 173 ? 7.677 13.056 31.822 1.00 90.69 173 GLU A O 1
ATOM 1364 N N . GLN A 1 174 ? 6.469 14.953 32.052 1.00 93.06 174 GLN A N 1
ATOM 1365 C CA . GLN A 1 174 ? 5.154 14.311 32.169 1.00 93.06 174 GLN A CA 1
ATOM 1366 C C . GLN A 1 174 ? 4.876 13.380 30.984 1.00 93.06 174 GLN A C 1
ATOM 1368 O O . GLN A 1 174 ? 4.508 12.221 31.175 1.00 93.06 174 GLN A O 1
ATOM 1373 N N . ARG A 1 175 ? 5.143 13.822 29.745 1.00 92.88 175 ARG A N 1
ATOM 1374 C CA . ARG A 1 175 ? 5.022 12.960 28.559 1.00 92.88 175 ARG A CA 1
ATOM 1375 C C . ARG A 1 175 ? 5.923 11.732 28.670 1.00 92.88 175 ARG A C 1
ATOM 1377 O O . ARG A 1 175 ? 5.484 10.621 28.397 1.00 92.88 175 ARG A O 1
ATOM 1384 N N . ASN A 1 176 ? 7.192 11.892 29.038 1.00 88.38 176 ASN A N 1
ATOM 1385 C CA . ASN A 1 176 ? 8.127 10.765 29.123 1.00 88.38 176 ASN A CA 1
ATOM 1386 C C . ASN A 1 176 ? 7.695 9.700 30.148 1.00 88.38 176 ASN A C 1
ATOM 1388 O O . ASN A 1 176 ? 8.046 8.521 29.990 1.00 88.38 176 ASN A O 1
ATOM 1392 N N . GLU A 1 177 ? 6.956 10.112 31.175 1.00 88.50 177 GLU A N 1
ATOM 1393 C CA . GLU A 1 177 ? 6.384 9.247 32.205 1.00 88.50 177 GLU A CA 1
ATOM 1394 C C . GLU A 1 177 ? 5.062 8.615 31.748 1.00 88.50 177 GLU A C 1
ATOM 1396 O O . GLU A 1 177 ? 4.954 7.387 31.723 1.00 88.50 177 GLU A O 1
ATOM 1401 N N . ARG A 1 178 ? 4.101 9.432 31.300 1.00 92.38 178 ARG A N 1
ATOM 1402 C CA . ARG A 1 178 ? 2.700 9.041 31.060 1.00 92.38 178 ARG A CA 1
ATOM 1403 C C . ARG A 1 178 ? 2.382 8.601 29.631 1.00 92.38 178 ARG A C 1
ATOM 1405 O O . ARG A 1 178 ? 1.342 7.991 29.405 1.00 92.38 178 ARG A O 1
ATOM 1412 N N . LEU A 1 179 ? 3.275 8.805 28.653 1.00 92.75 179 LEU A N 1
ATOM 1413 C CA . LEU A 1 179 ? 3.050 8.373 27.259 1.00 92.75 179 LEU A CA 1
ATOM 1414 C C . LEU A 1 179 ? 2.824 6.858 27.133 1.00 92.75 179 LEU A C 1
ATOM 1416 O O . LEU A 1 179 ? 2.198 6.409 26.179 1.00 92.75 179 LEU A O 1
ATOM 1420 N N . TYR A 1 180 ? 3.311 6.059 28.085 1.00 91.94 180 TYR A N 1
ATOM 1421 C CA . TYR A 1 180 ? 3.067 4.616 28.086 1.00 91.94 180 TYR A CA 1
ATOM 1422 C C . TYR A 1 180 ? 1.592 4.262 28.355 1.00 91.94 180 TYR A C 1
ATOM 1424 O O . TYR A 1 180 ? 1.124 3.235 27.875 1.00 91.94 180 TYR A O 1
ATOM 1432 N N . SER A 1 181 ? 0.820 5.133 29.001 1.00 94.44 181 SER A N 1
ATOM 1433 C CA . SER A 1 181 ? -0.631 4.966 29.174 1.00 94.44 181 SER A CA 1
ATOM 1434 C C . SER A 1 181 ? -1.429 5.362 27.920 1.00 94.44 181 SER A C 1
ATOM 1436 O O . SER A 1 181 ? -2.654 5.249 27.884 1.00 94.44 181 SER A O 1
ATOM 1438 N N . VAL A 1 182 ? -0.745 5.822 26.866 1.00 95.69 182 VAL A N 1
ATOM 1439 C CA . VAL A 1 182 ? -1.334 6.173 25.571 1.00 95.69 182 VAL A CA 1
ATOM 1440 C C . VAL A 1 182 ? -1.058 5.060 24.559 1.00 95.69 182 VAL A C 1
ATOM 1442 O O . VAL A 1 182 ? 0.056 4.540 24.482 1.00 95.69 182 VAL A O 1
ATOM 1445 N N . TYR A 1 183 ? -2.066 4.717 23.760 1.00 95.69 183 TYR A N 1
ATOM 1446 C CA . TYR A 1 183 ? -1.977 3.750 22.665 1.00 95.69 183 TYR A CA 1
ATOM 1447 C C . TYR A 1 183 ? -2.396 4.407 21.354 1.00 95.69 183 TYR A C 1
ATOM 1449 O O . TYR A 1 183 ? -3.356 5.165 21.325 1.00 95.69 183 TYR A O 1
ATOM 1457 N N . ASP A 1 184 ? -1.721 4.099 20.253 1.00 94.25 184 ASP A N 1
ATOM 1458 C CA . ASP A 1 184 ? -2.121 4.569 18.928 1.00 94.25 184 ASP A CA 1
ATOM 1459 C C . ASP A 1 184 ? -2.805 3.456 18.136 1.00 94.25 184 ASP A C 1
ATOM 1461 O O . ASP A 1 184 ? -2.263 2.356 17.984 1.00 94.25 184 ASP A O 1
ATOM 1465 N N . ALA A 1 185 ? -4.000 3.744 17.626 1.00 94.81 185 ALA A N 1
ATOM 1466 C CA . ALA A 1 185 ? -4.711 2.905 16.678 1.00 94.81 185 ALA A CA 1
ATOM 1467 C C . ALA A 1 185 ? -4.159 3.143 15.269 1.00 94.81 185 ALA A C 1
ATOM 1469 O O . ALA A 1 185 ? -4.693 3.938 14.488 1.00 94.81 185 ALA A O 1
ATOM 1470 N N . PHE A 1 186 ? -3.063 2.442 14.970 1.00 88.94 186 PHE A N 1
ATOM 1471 C CA . PHE A 1 186 ? -2.333 2.531 13.702 1.00 88.94 186 PHE A CA 1
ATOM 1472 C C . PHE A 1 186 ? -2.947 1.661 12.588 1.00 88.94 186 PHE A C 1
ATOM 1474 O O . PHE A 1 186 ? -2.625 1.838 11.415 1.00 88.94 186 PHE A O 1
ATOM 1481 N N . VAL A 1 187 ? -3.836 0.730 12.950 1.00 92.19 187 VAL A N 1
ATOM 1482 C CA . VAL A 1 187 ? -4.739 -0.001 12.047 1.00 92.19 187 VAL A CA 1
ATOM 1483 C C . VAL A 1 187 ? -6.130 0.112 12.639 1.00 92.19 187 VAL A C 1
ATOM 1485 O O . VAL A 1 187 ? -6.316 -0.235 13.802 1.00 92.19 187 VAL A O 1
ATOM 1488 N N . LEU A 1 188 ? -7.101 0.576 11.858 1.00 93.31 188 LEU A N 1
ATOM 1489 C CA . LEU A 1 188 ? -8.496 0.660 12.282 1.00 93.31 188 LEU A CA 1
ATOM 1490 C C . LEU A 1 188 ? -9.379 0.762 11.041 1.00 93.31 188 LEU A C 1
ATOM 1492 O O . LEU A 1 188 ? -9.393 1.791 10.363 1.00 93.31 188 LEU A O 1
ATOM 1496 N N . GLY A 1 189 ? -10.115 -0.300 10.731 1.00 93.25 189 GLY A N 1
ATOM 1497 C CA . GLY A 1 189 ? -10.986 -0.286 9.565 1.00 93.25 189 GLY A CA 1
ATOM 1498 C C . GLY A 1 189 ? -11.816 -1.549 9.409 1.00 93.25 189 GLY A C 1
ATOM 1499 O O . GLY A 1 189 ? -11.426 -2.633 9.836 1.00 93.25 189 GLY A O 1
ATOM 1500 N N . ALA A 1 190 ? -12.972 -1.382 8.773 1.00 95.75 190 ALA A N 1
ATOM 1501 C CA . ALA A 1 190 ? -13.822 -2.486 8.355 1.00 95.75 190 ALA A CA 1
ATOM 1502 C C . ALA A 1 190 ? -13.421 -3.009 6.977 1.00 95.75 190 ALA A C 1
ATOM 1504 O O . ALA A 1 190 ? -12.933 -2.244 6.138 1.00 95.75 190 ALA A O 1
ATOM 1505 N N . VAL A 1 191 ? -13.665 -4.296 6.754 1.00 96.69 191 VAL A N 1
ATOM 1506 C CA . VAL A 1 191 ? -13.535 -4.942 5.445 1.00 96.69 191 VAL A CA 1
ATOM 1507 C C . VAL A 1 191 ? -14.897 -5.011 4.758 1.00 96.69 191 VAL A C 1
ATOM 1509 O O . VAL A 1 191 ? -15.939 -4.794 5.381 1.00 96.69 191 VAL A O 1
ATOM 1512 N N . GLU A 1 192 ? -14.900 -5.251 3.454 1.00 95.06 192 GLU A N 1
ATOM 1513 C CA . GLU A 1 192 ? -16.139 -5.471 2.709 1.00 95.06 192 GLU A CA 1
ATOM 1514 C C . GLU A 1 192 ? -16.778 -6.821 3.076 1.00 95.06 192 GLU A C 1
ATOM 1516 O O . GLU A 1 192 ? -16.036 -7.767 3.361 1.00 95.06 192 GLU A O 1
ATOM 1521 N N . PRO A 1 193 ? -18.123 -6.932 3.097 1.00 95.94 193 PRO A N 1
ATOM 1522 C CA . PRO A 1 193 ? -19.127 -5.898 2.788 1.00 95.94 193 PRO A CA 1
ATOM 1523 C C . PRO A 1 193 ? -19.469 -4.977 3.976 1.00 95.94 193 PRO A C 1
ATOM 1525 O O . PRO A 1 193 ? -20.127 -3.948 3.816 1.00 95.94 193 PRO A O 1
ATOM 1528 N N . TYR A 1 194 ? -19.025 -5.304 5.195 1.00 97.88 194 TYR A N 1
ATOM 1529 C CA . TYR A 1 194 ? -19.370 -4.564 6.421 1.00 97.88 194 TYR A CA 1
ATOM 1530 C C . TYR A 1 194 ? -18.938 -3.088 6.394 1.00 97.88 194 TYR A C 1
ATOM 1532 O O . TYR A 1 194 ? -19.549 -2.231 7.047 1.00 97.88 194 TYR A O 1
ATOM 1540 N N . ARG A 1 195 ? -17.919 -2.745 5.598 1.00 95.38 195 ARG A N 1
ATOM 1541 C CA . ARG A 1 195 ? -17.527 -1.357 5.319 1.00 95.38 195 ARG A CA 1
ATOM 1542 C C . ARG A 1 195 ? -18.689 -0.535 4.751 1.00 95.38 195 ARG A C 1
ATOM 1544 O O . ARG A 1 195 ? -18.873 0.608 5.182 1.00 95.38 195 ARG A O 1
ATOM 1551 N N . GLN A 1 196 ? -19.489 -1.096 3.841 1.00 94.81 196 GLN A N 1
ATOM 1552 C CA . GLN A 1 196 ? -20.660 -0.429 3.251 1.00 94.81 196 GLN A CA 1
ATOM 1553 C C . GLN A 1 196 ? -21.772 -0.176 4.280 1.00 94.81 196 GLN A C 1
ATOM 1555 O O . GLN A 1 196 ? -22.473 0.841 4.194 1.00 94.81 196 GLN A O 1
ATOM 1560 N N . LEU A 1 197 ? -21.833 -1.020 5.315 1.00 96.56 197 LEU A N 1
ATOM 1561 C CA . LEU A 1 197 ? -22.701 -0.892 6.491 1.00 96.56 197 LEU A CA 1
ATOM 1562 C C . LEU A 1 197 ? -22.126 0.026 7.587 1.00 96.56 197 LEU A C 1
ATOM 1564 O O . LEU A 1 197 ? -22.658 0.099 8.689 1.00 96.56 197 LEU A O 1
ATOM 1568 N N . ILE A 1 198 ? -21.061 0.784 7.295 1.00 95.25 198 ILE A N 1
ATOM 1569 C CA . ILE A 1 198 ? -20.457 1.764 8.217 1.00 95.25 198 ILE A CA 1
ATOM 1570 C C . ILE A 1 198 ? -19.819 1.078 9.446 1.00 95.25 198 ILE A C 1
ATOM 1572 O O . ILE A 1 198 ? -19.669 1.680 10.512 1.00 95.25 198 ILE A O 1
ATOM 1576 N N . ALA A 1 199 ? -19.348 -0.167 9.313 1.00 97.12 199 ALA A N 1
ATOM 1577 C CA . ALA A 1 199 ? -18.648 -0.862 10.401 1.00 97.12 199 ALA A CA 1
ATOM 1578 C C . ALA A 1 199 ? -17.334 -0.173 10.825 1.00 97.12 199 ALA A C 1
ATOM 1580 O O . ALA A 1 199 ? -16.838 -0.414 11.916 1.00 97.12 199 ALA A O 1
ATOM 1581 N N . GLY A 1 200 ? -16.795 0.781 10.056 1.00 95.75 200 GLY A N 1
ATOM 1582 C CA . GLY A 1 200 ? -15.668 1.601 10.527 1.00 95.75 200 GLY A CA 1
ATOM 1583 C C . GLY A 1 200 ? -15.954 2.321 11.857 1.00 95.75 200 GLY A C 1
ATOM 1584 O O . GLY A 1 200 ? -15.066 2.429 12.699 1.00 95.75 200 GLY A O 1
ATOM 1585 N N . LYS A 1 201 ? -17.202 2.767 12.082 1.00 96.38 201 LYS A N 1
ATOM 1586 C CA . LYS A 1 201 ? -17.608 3.402 13.350 1.00 96.38 201 LYS A CA 1
ATOM 1587 C C . LYS A 1 201 ? -17.707 2.404 14.500 1.00 96.38 201 LYS A C 1
ATOM 1589 O O . LYS A 1 201 ? -17.306 2.740 15.609 1.00 96.38 201 LYS A O 1
ATOM 1594 N N . LEU A 1 202 ? -18.200 1.194 14.222 1.00 97.94 202 LEU A N 1
ATOM 1595 C CA . LEU A 1 202 ? -18.212 0.085 15.178 1.00 97.94 202 LEU A CA 1
ATOM 1596 C C . LEU A 1 202 ? -16.804 -0.162 15.710 1.00 97.94 202 LEU A C 1
ATOM 1598 O O . LEU A 1 202 ? -16.583 -0.146 16.910 1.00 97.94 202 LEU A O 1
ATOM 1602 N N . VAL A 1 203 ? -15.840 -0.319 14.806 1.00 97.62 203 VAL A N 1
ATOM 1603 C CA . VAL A 1 203 ? -14.452 -0.662 15.146 1.00 97.62 203 VAL A CA 1
ATOM 1604 C C . VAL A 1 203 ? -13.780 0.448 15.946 1.00 97.62 203 VAL A C 1
ATOM 1606 O O . VAL A 1 203 ? -13.045 0.171 16.890 1.00 97.62 203 VAL A O 1
ATOM 1609 N N . ALA A 1 204 ? -14.066 1.708 15.607 1.00 97.56 204 ALA A N 1
ATOM 1610 C CA . ALA A 1 204 ? -13.594 2.845 16.383 1.00 97.56 204 ALA A CA 1
ATOM 1611 C C . ALA A 1 204 ? -14.111 2.807 17.827 1.00 97.56 204 ALA A C 1
ATOM 1613 O O . ALA A 1 204 ? -13.321 2.986 18.750 1.00 97.56 204 ALA A O 1
ATOM 1614 N N . LEU A 1 205 ? -15.394 2.502 18.037 1.00 98.00 205 LEU A N 1
ATOM 1615 C CA . LEU A 1 205 ? -15.955 2.339 19.381 1.00 98.00 205 LEU A CA 1
ATOM 1616 C C . LEU A 1 205 ? -15.400 1.096 20.093 1.00 98.00 205 LEU A C 1
ATOM 1618 O O . LEU A 1 205 ? -14.997 1.197 21.246 1.00 98.00 205 LEU A O 1
ATOM 1622 N N . LEU A 1 206 ? -15.292 -0.046 19.405 1.00 98.44 206 LEU A N 1
ATOM 1623 C CA . LEU A 1 206 ? -14.741 -1.287 19.965 1.00 98.44 206 LEU A CA 1
ATOM 1624 C C . LEU A 1 206 ? -13.293 -1.132 20.436 1.00 98.44 206 LEU A C 1
ATOM 1626 O O . LEU A 1 206 ? -12.895 -1.781 21.404 1.00 98.44 206 LEU A O 1
ATOM 1630 N N . SER A 1 207 ? -12.512 -0.245 19.813 1.00 98.06 207 SER A N 1
ATOM 1631 C CA . SER A 1 207 ? -11.164 0.074 20.294 1.00 98.06 207 SER A CA 1
ATOM 1632 C C . SER A 1 207 ? -11.162 0.658 21.716 1.00 98.06 207 SER A C 1
ATOM 1634 O O . SER A 1 207 ? -10.184 0.480 22.432 1.00 98.06 207 SER A O 1
ATOM 1636 N N . LEU A 1 208 ? -12.263 1.281 22.152 1.00 97.88 208 LEU A N 1
ATOM 1637 C CA . LEU A 1 208 ? -12.428 1.876 23.485 1.00 97.88 208 LEU A CA 1
ATOM 1638 C C . LEU A 1 208 ? -13.118 0.941 24.496 1.00 97.88 208 LEU A C 1
ATOM 1640 O O . LEU A 1 208 ? -13.269 1.325 25.654 1.00 97.88 208 LEU A O 1
ATOM 1644 N N . SER A 1 209 ? -13.559 -0.246 24.065 1.00 98.19 209 SER A N 1
ATOM 1645 C CA . SER A 1 209 ? -14.388 -1.156 24.870 1.00 98.19 209 SER A CA 1
ATOM 1646 C C . SER A 1 209 ? -13.700 -1.680 26.135 1.00 98.19 209 SER A C 1
ATOM 1648 O O . SER A 1 209 ? -12.465 -1.682 26.242 1.00 98.19 209 SER A O 1
ATOM 1650 N N . ASN A 1 210 ? -14.506 -2.173 27.081 1.00 98.19 210 ASN A N 1
ATOM 1651 C CA . ASN A 1 210 ? -14.049 -2.877 28.286 1.00 98.19 210 ASN A CA 1
ATOM 1652 C C . ASN A 1 210 ? -13.045 -3.973 27.922 1.00 98.19 210 ASN A C 1
ATOM 1654 O O . ASN A 1 210 ? -11.912 -3.965 28.400 1.00 98.19 210 ASN A O 1
ATOM 1658 N N . GLU A 1 211 ? -13.420 -4.824 26.976 1.00 98.31 211 GLU A N 1
ATOM 1659 C CA . GLU A 1 211 ? -12.673 -5.994 26.533 1.00 98.31 211 GLU A CA 1
ATOM 1660 C C . GLU A 1 211 ? -11.318 -5.610 25.928 1.00 98.31 211 GLU A C 1
ATOM 1662 O O . GLU A 1 211 ? -10.301 -6.257 26.197 1.00 98.31 211 GLU A O 1
ATOM 1667 N N . THR A 1 212 ? -11.266 -4.527 25.141 1.00 97.81 212 THR A N 1
ATOM 1668 C CA . THR A 1 212 ? -9.992 -4.022 24.611 1.00 97.81 212 THR A CA 1
ATOM 1669 C C . THR A 1 212 ? -9.083 -3.550 25.742 1.00 97.81 212 THR A C 1
ATOM 1671 O O . THR A 1 212 ? -7.900 -3.904 25.767 1.00 97.81 212 THR A O 1
ATOM 1674 N N . ARG A 1 213 ? -9.608 -2.766 26.690 1.00 97.06 213 ARG A N 1
ATOM 1675 C CA . ARG A 1 213 ? -8.808 -2.216 27.796 1.00 97.06 213 ARG A CA 1
ATOM 1676 C C . ARG A 1 213 ? -8.321 -3.308 28.733 1.00 97.06 213 ARG A C 1
ATOM 1678 O O . ARG A 1 213 ? -7.137 -3.331 29.056 1.00 97.06 213 ARG A O 1
ATOM 1685 N N . GLU A 1 214 ? -9.187 -4.247 29.093 1.00 96.06 214 GLU A N 1
ATOM 1686 C CA . GLU A 1 214 ? -8.837 -5.420 29.892 1.00 96.06 214 GLU A CA 1
ATOM 1687 C C . GLU A 1 214 ? -7.730 -6.234 29.226 1.00 96.06 214 GLU A C 1
ATOM 1689 O O . GLU A 1 214 ? -6.733 -6.557 29.875 1.00 96.06 214 GLU A O 1
ATOM 1694 N N . PHE A 1 215 ? -7.840 -6.495 27.919 1.00 96.25 215 PHE A N 1
ATOM 1695 C CA . PHE A 1 215 ? -6.801 -7.209 27.182 1.00 96.25 215 PHE A CA 1
ATOM 1696 C C . PHE A 1 215 ? -5.455 -6.473 27.219 1.00 96.25 215 PHE A C 1
ATOM 1698 O O . PHE A 1 215 ? -4.419 -7.102 27.445 1.00 96.25 215 PHE A O 1
ATOM 1705 N N . LEU A 1 216 ? -5.443 -5.154 26.990 1.00 94.81 216 LEU A N 1
ATOM 1706 C CA . LEU A 1 216 ? -4.214 -4.356 27.036 1.00 94.81 216 LEU A CA 1
ATOM 1707 C C . LEU A 1 216 ? -3.589 -4.372 28.432 1.00 94.81 216 LEU A C 1
ATOM 1709 O O . LEU A 1 216 ? -2.398 -4.663 28.559 1.00 94.81 216 LEU A O 1
ATOM 1713 N N . THR A 1 217 ? -4.393 -4.110 29.461 1.00 93.12 217 THR A N 1
ATOM 1714 C CA . THR A 1 217 ? -3.949 -4.111 30.855 1.00 93.12 217 THR A CA 1
ATOM 1715 C C . THR A 1 217 ? -3.361 -5.466 31.225 1.00 93.12 217 THR A C 1
ATOM 1717 O O . THR A 1 217 ? -2.239 -5.517 31.718 1.00 93.12 217 THR A O 1
ATOM 1720 N N . GLN A 1 218 ? -4.051 -6.572 30.925 1.00 92.62 218 GLN A N 1
ATOM 1721 C CA . GLN A 1 218 ? -3.568 -7.925 31.221 1.00 92.62 218 GLN A CA 1
ATOM 1722 C C . GLN A 1 218 ? -2.276 -8.259 30.470 1.00 92.62 218 GLN A C 1
ATOM 1724 O O . GLN A 1 218 ? -1.332 -8.764 31.072 1.00 92.62 218 GLN A O 1
ATOM 1729 N N . LYS A 1 219 ? -2.208 -7.955 29.170 1.00 91.50 219 LYS A N 1
ATOM 1730 C CA . LYS A 1 219 ? -1.060 -8.301 28.320 1.00 91.50 219 LYS A CA 1
ATOM 1731 C C . LYS A 1 219 ? 0.235 -7.597 28.727 1.00 91.50 219 LYS A C 1
ATOM 1733 O O . LYS A 1 219 ? 1.314 -8.148 28.512 1.00 91.50 219 LYS A O 1
ATOM 1738 N N . TYR A 1 220 ? 0.143 -6.370 29.236 1.00 90.19 220 TYR A N 1
ATOM 1739 C CA . TYR A 1 220 ? 1.317 -5.550 29.552 1.00 90.19 220 TYR A CA 1
ATOM 1740 C C . TYR A 1 220 ? 1.577 -5.390 31.056 1.00 90.19 220 TYR A C 1
ATOM 1742 O O . TYR A 1 220 ? 2.550 -4.734 31.437 1.00 90.19 220 TYR A O 1
ATOM 1750 N N . ARG A 1 221 ? 0.753 -5.995 31.920 1.00 87.88 221 ARG A N 1
ATOM 1751 C CA . ARG A 1 221 ? 0.932 -5.952 33.376 1.00 87.88 221 ARG A CA 1
ATOM 1752 C C . ARG A 1 221 ? 2.274 -6.554 33.782 1.00 87.88 221 ARG A C 1
ATOM 1754 O O . ARG A 1 221 ? 2.562 -7.702 33.474 1.00 87.88 221 ARG A O 1
ATOM 1761 N N . GLY A 1 222 ? 3.070 -5.782 34.520 1.00 81.56 222 GLY A N 1
ATOM 1762 C CA . GLY A 1 222 ? 4.355 -6.240 35.055 1.00 81.56 222 GLY A CA 1
ATOM 1763 C C . GLY A 1 222 ? 5.492 -6.322 34.030 1.00 81.56 222 GLY A C 1
ATOM 1764 O O . GLY A 1 222 ? 6.600 -6.699 34.402 1.00 81.56 222 GLY A O 1
ATOM 1765 N N . ASN A 1 223 ? 5.267 -5.939 32.767 1.00 81.06 223 ASN A N 1
ATOM 1766 C CA . ASN A 1 223 ? 6.314 -5.990 31.750 1.00 81.06 223 ASN A CA 1
ATOM 1767 C C . ASN A 1 223 ? 7.419 -4.967 32.038 1.00 81.06 223 ASN A C 1
ATOM 1769 O O . ASN A 1 223 ? 7.163 -3.778 32.248 1.00 81.06 223 ASN A O 1
ATOM 1773 N N . ILE A 1 224 ? 8.667 -5.430 31.981 1.00 79.50 224 ILE A N 1
ATOM 1774 C CA . ILE A 1 224 ? 9.857 -4.594 32.133 1.00 79.50 224 ILE A CA 1
ATOM 1775 C C . ILE A 1 224 ? 10.239 -4.040 30.758 1.00 79.50 224 ILE A C 1
ATOM 1777 O O . ILE A 1 224 ? 10.425 -4.780 29.796 1.00 79.50 224 ILE A O 1
ATOM 1781 N N . THR A 1 225 ? 10.344 -2.718 30.649 1.00 76.44 225 THR A N 1
ATOM 1782 C CA . THR A 1 225 ? 10.746 -2.059 29.399 1.00 76.44 225 THR A CA 1
ATOM 1783 C C . THR A 1 225 ? 12.194 -2.383 29.031 1.00 76.44 225 THR A C 1
ATOM 1785 O O . THR A 1 225 ? 13.092 -2.137 29.828 1.00 76.44 225 THR A O 1
ATOM 1788 N N . GLU A 1 226 ? 12.442 -2.839 27.798 1.00 72.81 226 GLU A N 1
ATOM 1789 C CA . GLU A 1 226 ? 13.790 -3.224 27.332 1.00 72.81 226 GLU A CA 1
ATOM 1790 C C . GLU A 1 226 ? 14.822 -2.093 27.457 1.00 72.81 226 GLU A C 1
ATOM 1792 O O . GLU A 1 226 ? 15.959 -2.321 27.848 1.00 72.81 226 GLU A O 1
ATOM 1797 N N . ILE A 1 227 ? 14.420 -0.854 27.152 1.00 69.69 227 ILE A N 1
ATOM 1798 C CA . ILE A 1 227 ? 15.343 0.292 27.100 1.00 69.69 227 ILE A CA 1
ATOM 1799 C C . ILE A 1 227 ? 15.666 0.836 28.497 1.00 69.69 227 ILE A C 1
ATOM 1801 O O . ILE A 1 227 ? 16.789 1.258 28.749 1.00 69.69 227 ILE A O 1
ATOM 1805 N N . ARG A 1 228 ? 14.674 0.906 29.395 1.00 74.38 228 ARG A N 1
ATOM 1806 C CA . ARG A 1 228 ? 14.828 1.559 30.709 1.00 74.38 228 ARG A CA 1
ATOM 1807 C C . ARG A 1 228 ? 14.907 0.579 31.877 1.00 74.38 228 ARG A C 1
ATOM 1809 O O . ARG A 1 228 ? 15.169 1.028 32.986 1.00 74.38 228 ARG A O 1
ATOM 1816 N N . GLY A 1 229 ? 14.628 -0.706 31.666 1.00 78.06 229 GLY A N 1
ATOM 1817 C CA . GLY A 1 229 ? 14.602 -1.710 32.730 1.00 78.06 229 GLY A CA 1
ATOM 1818 C C . GLY A 1 229 ? 13.532 -1.455 33.797 1.00 78.06 229 GLY A C 1
ATOM 1819 O O . GLY A 1 229 ? 13.671 -1.920 34.921 1.00 78.06 229 GLY A O 1
ATOM 1820 N N . LYS A 1 230 ? 12.477 -0.688 33.482 1.00 83.19 230 LYS A N 1
ATOM 1821 C CA . LYS A 1 230 ? 11.419 -0.321 34.441 1.00 83.19 230 LYS A CA 1
ATOM 1822 C C . LYS A 1 230 ? 10.092 -0.975 34.090 1.00 83.19 230 LYS A C 1
ATOM 1824 O O . LYS A 1 230 ? 9.734 -1.009 32.907 1.00 83.19 230 LYS A O 1
ATOM 1829 N N . VAL A 1 231 ? 9.359 -1.404 35.116 1.00 83.94 231 VAL A N 1
ATOM 1830 C CA . VAL A 1 231 ? 7.924 -1.699 35.018 1.00 83.94 231 VAL A CA 1
ATOM 1831 C C . VAL A 1 231 ? 7.189 -0.376 34.828 1.00 83.94 231 VAL A C 1
ATOM 1833 O O . VAL A 1 231 ? 7.468 0.597 35.529 1.00 83.94 231 VAL A O 1
ATOM 1836 N N . LYS A 1 232 ? 6.296 -0.320 33.844 1.00 83.38 232 LYS A N 1
ATOM 1837 C CA . LYS A 1 232 ? 5.471 0.858 33.564 1.00 83.38 232 LYS A CA 1
ATOM 1838 C C . LYS A 1 232 ? 3.998 0.523 33.742 1.00 83.38 232 LYS A C 1
ATOM 1840 O O . LYS A 1 232 ? 3.610 -0.620 33.518 1.00 83.38 232 LYS A O 1
ATOM 1845 N N . ASP A 1 233 ? 3.203 1.526 34.100 1.00 83.88 233 ASP A N 1
ATOM 1846 C CA . ASP A 1 233 ? 1.751 1.405 34.220 1.00 83.88 233 ASP A CA 1
ATOM 1847 C C . ASP A 1 233 ? 1.109 1.211 32.831 1.00 83.88 233 ASP A C 1
ATOM 1849 O O . ASP A 1 233 ? 1.117 2.144 32.026 1.00 83.88 233 ASP A O 1
ATOM 1853 N N . PRO A 1 234 ? 0.576 0.018 32.502 1.00 84.69 234 PRO A N 1
ATOM 1854 C CA . PRO A 1 234 ? 0.023 -0.262 31.182 1.00 84.69 234 PRO A CA 1
ATOM 1855 C C . PRO A 1 234 ? -1.391 0.295 30.974 1.00 84.69 234 PRO A C 1
ATOM 1857 O O . PRO A 1 234 ? -1.952 0.049 29.898 1.00 84.69 234 PRO A O 1
ATOM 1860 N N . THR A 1 235 ? -1.961 0.985 31.973 1.00 91.25 235 THR A N 1
ATOM 1861 C CA . THR A 1 235 ? -3.345 1.470 31.985 1.00 91.25 235 THR A CA 1
ATOM 1862 C C . THR A 1 235 ? -3.660 2.239 30.700 1.00 91.25 235 THR A C 1
ATOM 1864 O O . THR A 1 235 ? -3.037 3.266 30.424 1.00 91.25 235 THR A O 1
ATOM 1867 N N . PRO A 1 236 ? -4.599 1.756 29.868 1.00 94.81 236 PRO A N 1
ATOM 1868 C CA . PRO A 1 236 ? -4.885 2.347 28.569 1.00 94.81 236 PRO A CA 1
ATOM 1869 C C . PRO A 1 236 ? -5.783 3.567 28.743 1.00 94.81 236 PRO A C 1
ATOM 1871 O O . PRO A 1 236 ? -6.987 3.461 28.554 1.00 94.81 236 PRO A O 1
ATOM 1874 N N . MET A 1 237 ? -5.202 4.707 29.115 1.00 96.38 237 MET A N 1
ATOM 1875 C CA . MET A 1 237 ? -5.910 5.952 29.439 1.00 96.38 237 MET A CA 1
ATOM 1876 C C . MET A 1 237 ? -6.435 6.695 28.201 1.00 96.38 237 MET A C 1
ATOM 1878 O O . MET A 1 237 ? -7.483 7.346 28.212 1.00 96.38 237 MET A O 1
ATOM 1882 N N . LEU A 1 238 ? -5.690 6.607 27.103 1.00 97.44 238 LEU A N 1
ATOM 1883 C CA . LEU A 1 238 ? -5.994 7.347 25.890 1.00 97.44 238 LEU A CA 1
ATOM 1884 C C . LEU A 1 238 ? -5.647 6.520 24.663 1.00 97.44 238 LEU A C 1
ATOM 1886 O O . LEU A 1 238 ? -4.524 6.028 24.532 1.00 97.44 238 LEU A O 1
ATOM 1890 N N . ILE A 1 239 ? -6.590 6.443 23.729 1.00 97.62 239 ILE A N 1
ATOM 1891 C CA . ILE A 1 239 ? -6.328 5.957 22.381 1.00 97.62 239 ILE A CA 1
ATOM 1892 C C . ILE A 1 239 ? -6.214 7.155 21.445 1.00 97.62 239 ILE A C 1
ATOM 1894 O O . ILE A 1 239 ? -7.091 8.016 21.391 1.00 97.62 239 ILE A O 1
ATOM 1898 N N . THR A 1 240 ? -5.117 7.230 20.704 1.00 96.69 240 THR A N 1
ATOM 1899 C CA . THR A 1 240 ? -4.934 8.198 19.626 1.00 96.69 240 THR A CA 1
ATOM 1900 C C . THR A 1 240 ? -5.099 7.522 18.284 1.00 96.69 240 THR A C 1
ATOM 1902 O O . THR A 1 240 ? -4.886 6.322 18.140 1.00 96.69 240 THR A O 1
ATOM 1905 N N . THR A 1 241 ? -5.484 8.283 17.271 1.00 94.38 241 THR A N 1
ATOM 1906 C CA . THR A 1 241 ? -5.365 7.819 15.891 1.00 94.38 241 THR A CA 1
ATOM 1907 C C . THR A 1 241 ? -5.157 9.000 14.964 1.00 94.38 241 THR A C 1
ATOM 1909 O O . THR A 1 241 ? -5.525 10.139 15.272 1.00 94.38 241 THR A O 1
ATOM 1912 N N . SER A 1 242 ? -4.571 8.725 13.806 1.00 91.25 242 SER A N 1
ATOM 1913 C CA . SER A 1 242 ? -4.499 9.678 12.711 1.00 91.25 242 SER A CA 1
ATOM 1914 C C . SER A 1 242 ? -5.251 9.128 11.510 1.00 91.25 242 SER A C 1
ATOM 1916 O O . SER A 1 242 ? -5.188 7.947 11.175 1.00 91.25 242 SER A O 1
ATOM 1918 N N . SER A 1 243 ? -6.007 9.998 10.861 1.00 88.12 243 SER A N 1
ATOM 1919 C CA . SER A 1 243 ? -6.714 9.650 9.633 1.00 88.12 243 SER A CA 1
ATOM 1920 C C . SER A 1 243 ? -5.756 9.281 8.491 1.00 88.12 243 SER A C 1
ATOM 1922 O O . SER A 1 243 ? -4.671 9.841 8.378 1.00 88.12 243 SER A O 1
ATOM 1924 N N . ALA A 1 244 ? -6.152 8.357 7.610 1.00 79.12 244 ALA A N 1
ATOM 1925 C CA . ALA A 1 244 ? -5.278 7.896 6.526 1.00 79.12 244 ALA A CA 1
ATOM 1926 C C . ALA A 1 244 ? -5.156 8.903 5.362 1.00 79.12 244 ALA A C 1
ATOM 1928 O O . ALA A 1 244 ? -4.057 9.134 4.862 1.00 79.12 244 ALA A O 1
ATOM 1929 N N . LEU A 1 245 ? -6.278 9.517 4.958 1.00 79.06 245 LEU A N 1
ATOM 1930 C CA . LEU A 1 245 ? -6.419 10.337 3.742 1.00 79.06 245 LEU A CA 1
ATOM 1931 C C . LEU A 1 245 ? -6.991 11.733 4.065 1.00 79.06 245 LEU A C 1
ATOM 1933 O O . LEU A 1 245 ? -7.958 12.181 3.448 1.00 79.06 245 LEU A O 1
ATOM 1937 N N . GLY A 1 246 ? -6.472 12.379 5.112 1.00 79.50 246 GLY A N 1
ATOM 1938 C CA . GLY A 1 246 ? -7.032 13.630 5.636 1.00 79.50 246 GLY A CA 1
ATOM 1939 C C . GLY A 1 246 ? -8.360 13.412 6.368 1.00 79.50 246 GLY A C 1
ATOM 1940 O O . GLY A 1 246 ? -8.581 12.356 6.950 1.00 79.50 246 GLY A O 1
ATOM 1941 N N . ARG A 1 247 ? -9.276 14.389 6.351 1.00 76.56 247 ARG A N 1
ATOM 1942 C CA . ARG A 1 247 ? -10.488 14.385 7.198 1.00 76.56 247 ARG A CA 1
ATOM 1943 C C . ARG A 1 247 ? -11.268 13.053 7.160 1.00 76.56 247 ARG A C 1
ATOM 1945 O O . ARG A 1 247 ? -11.698 12.579 6.098 1.00 76.56 247 ARG A O 1
ATOM 1952 N N . SER A 1 248 ? -11.501 12.463 8.337 1.00 80.44 248 SER A N 1
ATOM 1953 C CA . SER A 1 248 ? -12.103 11.122 8.468 1.00 80.44 248 SER A CA 1
ATOM 1954 C C . SER A 1 248 ? -13.566 11.172 8.906 1.00 80.44 248 SER A C 1
ATOM 1956 O O . SER A 1 248 ? -13.873 11.653 9.991 1.00 80.44 248 SER A O 1
ATOM 1958 N N . SER A 1 249 ? -14.481 10.619 8.108 1.00 80.25 249 SER A N 1
ATOM 1959 C CA . SER A 1 249 ? -15.902 10.483 8.477 1.00 80.25 249 SER A CA 1
ATOM 1960 C C . SER A 1 249 ? -16.172 9.373 9.502 1.00 80.25 249 SER A C 1
ATOM 1962 O O . SER A 1 249 ? -17.291 9.273 10.004 1.00 80.25 249 SER A O 1
ATOM 1964 N N . ILE A 1 250 ? -15.170 8.538 9.800 1.00 85.44 250 ILE A N 1
ATOM 1965 C CA . ILE A 1 250 ? -15.269 7.474 10.806 1.00 85.44 250 ILE A CA 1
ATOM 1966 C C . ILE A 1 250 ? -15.262 8.090 12.208 1.00 85.44 250 ILE A C 1
ATOM 1968 O O . ILE A 1 250 ? -16.131 7.786 13.018 1.00 85.44 250 ILE A O 1
ATOM 1972 N N . TYR A 1 251 ? -14.303 8.982 12.463 1.00 88.81 251 TYR A N 1
ATOM 1973 C CA . TYR A 1 251 ? -14.046 9.544 13.792 1.00 88.81 251 TYR A CA 1
ATOM 1974 C C . TYR A 1 251 ? -14.799 10.856 14.027 1.00 88.81 251 TYR A C 1
ATOM 1976 O O . TYR A 1 251 ? -15.230 11.149 15.140 1.00 88.81 251 TYR A O 1
ATOM 1984 N N . ASN A 1 252 ? -14.999 11.648 12.968 1.00 84.25 252 ASN A N 1
ATOM 1985 C CA . ASN A 1 252 ? -15.725 12.906 13.073 1.00 84.25 25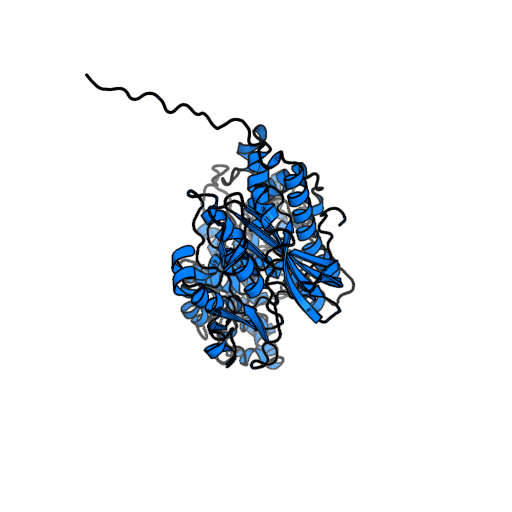2 ASN A CA 1
ATOM 1986 C C . ASN A 1 252 ? -17.177 12.670 13.508 1.00 84.25 252 ASN A C 1
ATOM 1988 O O . ASN A 1 252 ? -17.921 11.943 12.845 1.00 84.25 252 ASN A O 1
ATOM 1992 N N . ARG A 1 253 ? -17.596 13.353 14.582 1.00 80.50 253 ARG A N 1
ATOM 1993 C CA . ARG A 1 253 ? -18.950 13.253 15.162 1.00 80.50 253 ARG A CA 1
ATOM 1994 C C . ARG A 1 253 ? -19.313 11.823 15.591 1.00 80.50 253 ARG A C 1
ATOM 1996 O O . ARG A 1 253 ? -20.481 11.431 15.513 1.00 80.50 253 ARG A O 1
ATOM 2003 N N . LEU A 1 254 ? -18.326 11.028 16.010 1.00 92.69 254 LEU A N 1
ATOM 2004 C CA . LEU A 1 254 ? -18.583 9.711 16.577 1.00 92.69 254 LEU A CA 1
ATOM 2005 C C . LEU A 1 254 ? -19.106 9.867 18.008 1.00 92.69 254 LEU A C 1
ATOM 2007 O O . LEU A 1 254 ? -18.337 10.052 18.950 1.00 92.69 254 LEU A O 1
ATOM 2011 N N . VAL A 1 255 ? -20.433 9.839 18.129 1.00 92.69 255 VAL A N 1
ATOM 2012 C CA . VAL A 1 255 ? -21.158 9.979 19.394 1.00 92.69 255 VAL A CA 1
ATOM 2013 C C . VAL A 1 255 ? -21.699 8.622 19.828 1.00 92.69 255 VAL A C 1
ATOM 2015 O O . VAL A 1 255 ? -22.374 7.956 19.037 1.00 92.69 255 VAL A O 1
ATOM 2018 N N . TYR A 1 256 ? -21.434 8.255 21.078 1.00 94.44 256 TYR A N 1
ATOM 2019 C CA . TYR A 1 256 ? -21.989 7.089 21.761 1.00 94.44 256 TYR A CA 1
ATOM 2020 C C . TYR A 1 256 ? -22.694 7.573 23.028 1.00 94.44 256 TYR A C 1
ATOM 2022 O O . TYR A 1 256 ? -22.107 8.332 23.791 1.00 94.44 256 TYR A O 1
ATOM 2030 N N . GLN A 1 257 ? -23.974 7.222 23.193 1.00 89.00 257 GLN A N 1
ATOM 2031 C CA . GLN A 1 257 ? -24.796 7.615 24.353 1.00 89.00 257 GLN A CA 1
ATOM 2032 C C . GLN A 1 257 ? -24.700 9.116 24.733 1.00 89.00 257 GLN A C 1
ATOM 2034 O O . GLN A 1 257 ? -24.619 9.487 25.895 1.00 89.00 257 GLN A O 1
ATOM 2039 N N . GLY A 1 258 ? -24.683 10.005 23.731 1.00 88.69 258 GLY A N 1
ATOM 2040 C CA . GLY A 1 258 ? -24.602 11.461 23.935 1.00 88.69 258 GLY A CA 1
ATOM 2041 C C . GLY A 1 258 ? -23.185 12.018 24.132 1.00 88.69 258 GLY A C 1
ATOM 2042 O O . GLY A 1 258 ? -22.990 13.227 24.017 1.00 88.69 258 GLY A O 1
ATOM 2043 N N . GLN A 1 259 ? -22.178 11.165 24.320 1.00 90.81 259 GLN A N 1
ATOM 2044 C CA . GLN A 1 259 ? -20.783 11.566 24.481 1.00 90.81 259 GLN A CA 1
ATOM 2045 C C . GLN A 1 259 ? -20.010 11.490 23.161 1.00 90.81 259 GLN A C 1
ATOM 2047 O O . GLN A 1 259 ? -20.102 10.522 22.406 1.00 90.81 259 GLN A O 1
ATOM 2052 N N . THR A 1 260 ? -19.198 12.512 22.882 1.00 94.31 260 THR A N 1
ATOM 2053 C CA . THR A 1 260 ? -18.245 12.470 21.764 1.00 94.31 260 THR A CA 1
ATOM 2054 C C . THR A 1 260 ? -17.044 11.609 22.143 1.00 94.31 260 THR A C 1
ATOM 2056 O O . THR A 1 260 ? -16.287 11.968 23.048 1.00 94.31 260 THR A O 1
ATOM 2059 N N . MET A 1 261 ? -16.854 10.507 21.417 1.00 95.44 261 MET A N 1
ATOM 2060 C CA . MET A 1 261 ? -15.835 9.502 21.732 1.00 95.44 261 MET A CA 1
ATOM 2061 C C . MET A 1 261 ? -14.479 9.798 21.091 1.00 95.44 261 MET A C 1
ATOM 2063 O O . MET A 1 261 ? -13.454 9.451 21.659 1.00 95.44 261 MET A O 1
ATOM 2067 N N . PHE A 1 262 ? -14.456 10.462 19.930 1.00 96.19 262 PHE A N 1
ATOM 2068 C CA . PHE A 1 262 ? -13.227 10.859 19.232 1.00 96.19 262 PHE A CA 1
ATOM 2069 C C . PHE A 1 262 ? -13.217 12.373 19.021 1.00 96.19 262 PHE A C 1
ATOM 2071 O O . PHE A 1 262 ? -14.087 12.930 18.347 1.00 96.19 262 PHE A O 1
ATOM 2078 N N . ARG A 1 263 ? -12.218 13.043 19.595 1.00 94.62 263 ARG A N 1
ATOM 2079 C CA . ARG A 1 263 ? -12.059 14.502 19.578 1.00 94.62 263 ARG A CA 1
ATOM 2080 C C . ARG A 1 263 ? -10.962 14.877 18.590 1.00 94.62 263 ARG A C 1
ATOM 2082 O O . ARG A 1 263 ? -9.829 14.440 18.759 1.00 94.62 263 ARG A O 1
ATOM 2089 N N . SER A 1 264 ? -11.294 15.659 17.565 1.00 94.88 264 SER A N 1
ATOM 2090 C CA . SER A 1 264 ? -10.296 16.196 16.631 1.00 94.88 264 SER A CA 1
ATOM 2091 C C . SER A 1 264 ? -9.470 17.277 17.327 1.00 94.88 264 SER A C 1
ATOM 2093 O O . SER A 1 264 ? -10.041 18.184 17.929 1.00 94.88 264 SER A O 1
ATOM 2095 N N . VAL A 1 265 ? -8.141 17.172 17.262 1.00 94.38 265 VAL A N 1
ATOM 2096 C CA . VAL A 1 265 ? -7.202 18.082 17.956 1.00 94.38 265 VAL A CA 1
ATOM 2097 C C . VAL A 1 265 ? -6.226 18.778 17.011 1.00 94.38 265 VAL A C 1
ATOM 2099 O O . VAL A 1 265 ? -5.242 19.377 17.434 1.00 94.38 265 VAL A O 1
ATOM 2102 N N . GLY A 1 266 ? -6.487 18.696 15.707 1.00 91.75 266 GLY A N 1
ATOM 2103 C CA . GLY A 1 266 ? -5.680 19.326 14.669 1.00 91.75 266 GLY A CA 1
ATOM 2104 C C . GLY A 1 266 ? -5.118 18.321 13.673 1.00 91.75 266 GLY A C 1
ATOM 2105 O O . GLY A 1 266 ? -5.649 17.229 13.484 1.00 91.75 266 GLY A O 1
ATOM 2106 N N . PHE A 1 267 ? -4.040 18.712 12.996 1.00 90.19 267 PHE A N 1
ATOM 2107 C CA . PHE A 1 267 ? -3.491 17.974 11.861 1.00 90.19 267 PHE A CA 1
ATOM 2108 C C . PHE A 1 267 ? -1.985 17.768 11.999 1.00 90.19 267 PHE A C 1
ATOM 2110 O O . PHE A 1 267 ? -1.270 18.622 12.527 1.00 90.19 267 PHE A O 1
ATOM 2117 N N . THR A 1 268 ? -1.483 16.659 11.462 1.00 88.38 268 THR A N 1
ATOM 2118 C CA . THR A 1 268 ? -0.045 16.467 11.257 1.00 88.38 268 THR A CA 1
ATOM 2119 C C . THR A 1 268 ? 0.492 17.427 10.187 1.00 88.38 268 THR A C 1
ATOM 2121 O O . THR A 1 268 ? -0.258 17.960 9.365 1.00 88.38 268 THR A O 1
ATOM 2124 N N . ARG A 1 269 ? 1.816 17.635 10.183 1.00 82.25 269 ARG A N 1
ATOM 2125 C CA . ARG A 1 269 ? 2.513 18.432 9.156 1.00 82.25 269 ARG A CA 1
ATOM 2126 C C . ARG A 1 269 ? 2.732 17.674 7.835 1.00 82.25 269 ARG A C 1
ATOM 2128 O O . ARG A 1 269 ? 2.996 18.304 6.825 1.00 82.25 269 ARG A O 1
ATOM 2135 N N . GLY A 1 270 ? 2.595 16.344 7.840 1.00 81.06 270 GLY A N 1
ATOM 2136 C CA . GLY A 1 270 ? 2.777 15.503 6.653 1.00 81.06 270 GLY A CA 1
ATOM 2137 C C . GLY A 1 270 ? 4.244 15.281 6.279 1.00 81.06 270 GLY A C 1
ATOM 2138 O O . GLY A 1 270 ? 4.670 15.707 5.212 1.00 81.06 270 GLY A O 1
ATOM 2139 N N . PHE A 1 271 ? 4.999 14.614 7.158 1.00 78.31 271 PHE A N 1
ATOM 2140 C CA . PHE A 1 271 ? 6.363 14.140 6.892 1.00 78.31 271 PHE A CA 1
ATOM 2141 C C . PHE A 1 271 ? 6.391 12.613 6.795 1.00 78.31 271 PHE A C 1
ATOM 2143 O O . PHE A 1 271 ? 5.786 11.922 7.621 1.00 78.31 271 PHE A O 1
ATOM 2150 N N . GLY A 1 272 ? 7.117 12.084 5.811 1.00 76.31 272 GLY A N 1
ATOM 2151 C CA . GLY A 1 272 ? 7.019 10.682 5.404 1.00 76.31 272 GLY A CA 1
ATOM 2152 C C . GLY A 1 272 ? 8.188 10.247 4.526 1.00 76.31 272 GLY A C 1
ATOM 2153 O O . GLY A 1 272 ? 8.951 11.071 4.044 1.00 76.31 272 GLY A O 1
ATOM 2154 N N . HIS A 1 273 ? 8.309 8.937 4.318 1.00 71.50 273 HIS A N 1
ATOM 2155 C CA . HIS A 1 273 ? 9.244 8.341 3.354 1.00 71.50 273 HIS A CA 1
ATOM 2156 C C . HIS A 1 273 ? 8.530 7.426 2.349 1.00 71.50 273 HIS A C 1
ATOM 2158 O O . HIS A 1 273 ? 9.180 6.685 1.626 1.00 71.50 273 HIS A O 1
ATOM 2164 N N . PHE A 1 274 ? 7.192 7.456 2.295 1.00 76.12 274 PHE A N 1
ATOM 2165 C CA . PHE A 1 274 ? 6.433 6.666 1.315 1.00 76.12 274 PHE A CA 1
ATOM 2166 C C . PHE A 1 274 ? 6.601 7.192 -0.120 1.00 76.12 274 PHE A C 1
ATOM 2168 O O . PHE A 1 274 ? 6.167 6.537 -1.056 1.00 76.12 274 PHE A O 1
ATOM 2175 N N . GLN A 1 275 ? 7.221 8.368 -0.273 1.00 73.00 275 GLN A N 1
ATOM 2176 C CA . GLN A 1 275 ? 7.609 8.946 -1.557 1.00 73.00 275 GLN A CA 1
ATOM 2177 C C . GLN A 1 275 ? 8.709 8.146 -2.262 1.00 73.00 275 GLN A C 1
ATOM 2179 O O . GLN A 1 275 ? 8.898 8.339 -3.452 1.00 73.00 275 GLN A O 1
ATOM 2184 N N . PHE A 1 276 ? 9.431 7.292 -1.528 1.00 74.00 276 PHE A N 1
ATOM 2185 C CA . PHE A 1 276 ? 10.560 6.525 -2.043 1.00 74.00 276 PHE A CA 1
ATOM 2186 C C . PHE A 1 276 ? 10.153 5.073 -2.270 1.00 74.00 276 PHE A C 1
ATOM 2188 O O . PHE A 1 276 ? 9.631 4.411 -1.363 1.00 74.00 276 PHE A O 1
ATOM 2195 N N . SER A 1 277 ? 10.448 4.562 -3.458 1.00 70.56 277 SER A N 1
ATOM 2196 C CA . SER A 1 277 ? 10.330 3.150 -3.790 1.00 70.56 277 SER A CA 1
ATOM 2197 C C . SER A 1 277 ? 11.311 2.290 -2.982 1.00 70.56 277 SER A C 1
ATOM 2199 O O . SER A 1 277 ? 12.335 2.763 -2.480 1.00 70.56 277 SER A O 1
ATOM 2201 N N . ASN A 1 278 ? 11.018 0.991 -2.850 1.00 65.31 278 ASN A N 1
ATOM 2202 C CA . ASN A 1 278 ? 11.933 0.052 -2.192 1.00 65.31 278 ASN A CA 1
ATOM 2203 C C . ASN A 1 278 ? 13.287 -0.032 -2.914 1.00 65.31 278 ASN A C 1
ATOM 2205 O O . ASN A 1 278 ? 14.315 -0.119 -2.243 1.00 65.31 278 ASN A O 1
ATOM 2209 N N . ALA A 1 279 ? 13.280 0.039 -4.249 1.00 66.19 279 ALA A N 1
ATOM 2210 C CA . ALA A 1 279 ? 14.483 0.034 -5.075 1.00 66.19 279 ALA A CA 1
ATOM 2211 C C . ALA A 1 279 ? 15.346 1.275 -4.810 1.00 66.19 279 ALA A C 1
ATOM 2213 O O . ALA A 1 279 ? 16.494 1.140 -4.394 1.00 66.19 279 ALA A O 1
ATOM 2214 N N . LEU A 1 280 ? 14.764 2.477 -4.915 1.00 74.38 280 LEU A N 1
ATOM 2215 C CA . LEU A 1 280 ? 15.492 3.716 -4.643 1.00 74.38 280 LEU A CA 1
ATOM 2216 C C . LEU A 1 280 ? 15.975 3.780 -3.190 1.00 74.38 280 LEU A C 1
ATOM 2218 O O . LEU A 1 280 ? 17.076 4.248 -2.920 1.00 74.38 280 LEU A O 1
ATOM 2222 N N . PHE A 1 281 ? 15.188 3.278 -2.237 1.00 77.06 281 PHE A N 1
ATOM 2223 C CA . PHE A 1 281 ? 15.632 3.190 -0.850 1.00 77.06 281 PHE A CA 1
ATOM 2224 C C . PHE A 1 281 ? 16.867 2.290 -0.679 1.00 77.06 281 PHE A C 1
ATOM 2226 O O . PHE A 1 281 ? 17.759 2.644 0.093 1.00 77.06 281 PHE A O 1
ATOM 2233 N N . ALA A 1 282 ? 16.917 1.135 -1.353 1.00 73.06 282 ALA A N 1
ATOM 2234 C CA . ALA A 1 282 ? 18.073 0.241 -1.303 1.00 73.06 282 ALA A CA 1
ATOM 2235 C C . ALA A 1 282 ? 19.322 0.931 -1.867 1.00 73.06 282 ALA A C 1
ATOM 2237 O O . ALA A 1 282 ? 20.364 0.922 -1.220 1.00 73.06 282 ALA A O 1
ATOM 2238 N N . GLU A 1 283 ? 19.182 1.638 -2.985 1.00 76.00 283 GLU A N 1
ATOM 2239 C CA . GLU A 1 283 ? 20.280 2.401 -3.585 1.00 76.00 283 GLU A CA 1
ATOM 2240 C C . GLU A 1 283 ? 20.733 3.576 -2.708 1.00 76.00 283 GLU A C 1
ATOM 2242 O O . GLU A 1 283 ? 21.928 3.781 -2.522 1.00 76.00 283 GLU A O 1
ATOM 2247 N N . LEU A 1 284 ? 19.803 4.319 -2.093 1.00 80.19 284 LEU A N 1
ATOM 2248 C CA . LEU A 1 284 ? 20.136 5.387 -1.141 1.00 80.19 284 LEU A CA 1
ATOM 2249 C C . LEU A 1 284 ? 20.854 4.849 0.097 1.00 80.19 284 LEU A C 1
ATOM 2251 O O . LEU A 1 284 ? 21.706 5.534 0.660 1.00 80.19 284 LEU A O 1
ATOM 2255 N N . ARG A 1 285 ? 20.500 3.637 0.536 1.00 79.25 285 ARG A N 1
ATOM 2256 C CA . ARG A 1 285 ? 21.189 2.952 1.630 1.00 79.25 285 ARG A CA 1
ATOM 2257 C C . ARG A 1 285 ? 22.619 2.613 1.233 1.00 79.25 285 ARG A C 1
ATOM 2259 O O . ARG A 1 285 ? 23.521 2.914 2.007 1.00 79.25 285 ARG A O 1
ATOM 2266 N N . ASP A 1 286 ? 22.809 2.018 0.064 1.00 79.06 286 ASP A N 1
ATOM 2267 C CA . ASP A 1 286 ? 24.123 1.582 -0.409 1.00 79.06 286 ASP A CA 1
ATOM 2268 C C . ASP A 1 286 ? 25.023 2.805 -0.692 1.00 79.06 286 ASP A C 1
ATOM 2270 O O . ASP A 1 286 ? 26.160 2.865 -0.233 1.00 79.06 286 ASP A O 1
ATOM 2274 N N . PHE A 1 287 ? 24.462 3.871 -1.272 1.00 79.88 287 PHE A N 1
ATOM 2275 C CA . PHE A 1 287 ? 25.131 5.167 -1.424 1.00 79.88 287 PHE A CA 1
ATOM 2276 C C . PHE A 1 287 ? 25.540 5.794 -0.080 1.00 79.88 287 PHE A C 1
ATOM 2278 O O . PHE A 1 287 ? 26.661 6.281 0.069 1.00 79.88 287 PHE A O 1
ATOM 2285 N N . ALA A 1 288 ? 24.650 5.779 0.920 1.00 79.06 288 ALA A N 1
ATOM 2286 C CA . ALA A 1 288 ? 24.959 6.306 2.250 1.00 79.06 288 ALA A CA 1
ATOM 2287 C C . ALA A 1 288 ? 26.034 5.480 2.980 1.00 79.06 288 ALA A C 1
ATOM 2289 O O . ALA A 1 288 ? 26.786 6.048 3.769 1.00 79.06 288 ALA A O 1
ATOM 2290 N N . LEU A 1 289 ? 26.094 4.170 2.719 1.00 71.88 289 LEU A N 1
ATOM 2291 C CA . LEU A 1 289 ? 27.082 3.241 3.273 1.00 71.88 289 LEU A CA 1
ATOM 2292 C C . LEU A 1 289 ? 28.483 3.460 2.697 1.00 71.88 289 LEU A C 1
ATOM 2294 O O . LEU A 1 289 ? 29.459 3.423 3.444 1.00 71.88 289 LEU A O 1
ATOM 2298 N N . GLU A 1 290 ? 28.579 3.686 1.387 1.00 69.75 290 GLU A N 1
ATOM 2299 C CA . GLU A 1 290 ? 29.855 3.854 0.685 1.00 69.75 290 GLU A CA 1
ATOM 2300 C C . GLU A 1 290 ? 30.478 5.244 0.874 1.00 69.75 290 GLU A C 1
ATOM 2302 O O . GLU A 1 290 ? 31.694 5.378 0.800 1.00 69.75 290 GLU A O 1
ATOM 2307 N N . GLY A 1 291 ? 29.667 6.282 1.101 1.00 61.28 291 GLY A N 1
ATOM 2308 C CA . GLY A 1 291 ? 30.143 7.669 1.099 1.00 61.28 291 GLY A CA 1
ATOM 2309 C C . GLY A 1 291 ? 30.656 8.227 2.434 1.00 61.28 291 GLY A C 1
ATOM 2310 O O . GLY A 1 291 ? 31.279 9.288 2.422 1.00 61.28 291 GLY A O 1
ATOM 2311 N N . PHE A 1 292 ? 30.374 7.592 3.585 1.00 61.91 292 PHE A N 1
ATOM 2312 C CA . PHE A 1 292 ? 30.582 8.218 4.907 1.00 61.91 292 PHE A CA 1
ATOM 2313 C C . PHE A 1 292 ? 31.028 7.225 5.999 1.00 61.91 292 PHE A C 1
ATOM 2315 O O . PHE A 1 292 ? 30.216 6.751 6.796 1.00 61.91 292 PHE A O 1
ATOM 2322 N N . GLU A 1 293 ? 32.335 6.957 6.087 1.00 50.94 293 GLU A N 1
ATOM 2323 C CA . GLU A 1 293 ? 32.920 5.992 7.038 1.00 50.94 293 GLU A CA 1
ATOM 2324 C C . GLU A 1 293 ? 32.695 6.361 8.526 1.00 50.94 293 GLU A C 1
ATOM 2326 O O . GLU A 1 293 ? 32.377 5.485 9.332 1.00 50.94 293 GLU A O 1
ATOM 2331 N N . ASP A 1 294 ? 32.724 7.651 8.893 1.00 50.50 294 ASP A N 1
ATOM 2332 C CA . ASP A 1 294 ? 32.697 8.106 10.301 1.00 50.50 294 ASP A CA 1
ATOM 2333 C C . ASP A 1 294 ? 31.299 8.182 10.963 1.00 50.50 294 ASP A C 1
ATOM 2335 O O . ASP A 1 294 ? 31.190 8.352 12.180 1.00 50.50 294 ASP A O 1
ATOM 2339 N N . GLN A 1 295 ? 30.195 8.048 10.211 1.00 51.78 295 GLN A N 1
ATOM 2340 C CA . GLN A 1 295 ? 28.817 8.134 10.756 1.00 51.78 295 GLN A CA 1
ATOM 2341 C C . GLN A 1 295 ? 28.072 6.786 10.812 1.00 51.78 295 GLN A C 1
ATOM 2343 O O . GLN A 1 295 ? 26.908 6.722 11.237 1.00 51.78 295 GLN A O 1
ATOM 2348 N N . ASN A 1 296 ? 28.741 5.697 10.423 1.00 53.62 296 ASN A N 1
ATOM 2349 C CA . ASN A 1 296 ? 28.103 4.433 10.054 1.00 53.62 296 ASN A CA 1
ATOM 2350 C C . ASN A 1 296 ? 27.349 3.730 11.199 1.00 53.62 296 ASN A C 1
ATOM 2352 O O . ASN A 1 296 ? 26.231 3.250 11.002 1.00 53.62 296 ASN A O 1
ATOM 2356 N N . THR A 1 297 ? 27.863 3.721 12.430 1.00 50.03 297 THR A N 1
ATOM 2357 C CA . THR A 1 297 ? 27.339 2.821 13.479 1.00 50.03 297 THR A CA 1
ATOM 2358 C C . THR A 1 297 ? 25.941 3.199 13.995 1.00 50.03 297 THR A C 1
ATOM 2360 O O . THR A 1 297 ? 25.126 2.327 14.302 1.00 50.03 297 THR A O 1
ATOM 2363 N N . LYS A 1 298 ? 25.614 4.498 14.088 1.00 50.91 298 LYS A N 1
ATOM 2364 C CA . LYS A 1 298 ? 24.332 4.967 14.662 1.00 50.91 298 LYS A CA 1
ATOM 2365 C C . LYS A 1 298 ? 23.246 5.184 13.606 1.00 50.91 298 LYS A C 1
ATOM 2367 O O . LYS A 1 298 ? 22.068 4.964 13.898 1.00 50.91 298 LYS A O 1
ATOM 2372 N N . VAL A 1 299 ? 23.627 5.576 12.387 1.00 53.16 299 VAL A N 1
ATOM 2373 C CA . VAL A 1 299 ? 22.708 5.742 11.245 1.00 53.16 299 VAL A CA 1
ATOM 2374 C C . VAL A 1 299 ? 22.148 4.379 10.817 1.00 53.16 299 VAL A C 1
ATOM 2376 O O . VAL A 1 299 ? 20.928 4.244 10.662 1.00 53.16 299 VAL A O 1
ATOM 2379 N N . MET A 1 300 ? 23.015 3.361 10.750 1.00 50.06 300 MET A N 1
ATOM 2380 C CA . MET A 1 300 ? 22.695 2.003 10.287 1.00 50.06 300 MET A CA 1
ATOM 2381 C C . MET A 1 300 ? 22.057 1.090 11.329 1.00 50.06 300 MET A C 1
ATOM 2383 O O . MET A 1 300 ? 21.516 0.048 10.970 1.00 50.06 300 MET A O 1
ATOM 2387 N N . SER A 1 301 ? 22.095 1.449 12.615 1.00 49.00 301 SER A N 1
ATOM 2388 C CA . SER A 1 301 ? 21.569 0.571 13.659 1.00 49.00 301 SER A CA 1
ATOM 2389 C C . SER A 1 301 ? 20.064 0.321 13.481 1.00 49.00 301 SER A C 1
ATOM 2391 O O . SER A 1 301 ? 19.232 1.176 13.799 1.00 49.00 301 SER A O 1
ATOM 2393 N N . THR A 1 302 ? 19.710 -0.877 13.020 1.00 47.38 302 THR A N 1
ATOM 2394 C CA . THR A 1 302 ? 18.340 -1.416 13.015 1.00 47.38 302 THR A CA 1
ATOM 2395 C C . THR A 1 302 ? 17.896 -1.860 14.410 1.00 47.38 302 THR A C 1
ATOM 2397 O O . THR A 1 302 ? 16.729 -2.203 14.599 1.00 47.38 302 THR A O 1
ATOM 2400 N N . LYS A 1 303 ? 18.803 -1.829 15.402 1.00 42.50 303 LYS A N 1
ATOM 2401 C CA . LYS A 1 303 ? 18.513 -2.228 16.779 1.00 42.50 303 LYS A CA 1
ATOM 2402 C C . LYS A 1 303 ? 17.496 -1.280 17.408 1.00 42.50 303 LYS A C 1
ATOM 2404 O O . LYS A 1 303 ? 17.653 -0.050 17.380 1.00 42.50 303 LYS A O 1
ATOM 2409 N N . TYR A 1 304 ? 16.477 -1.879 18.014 1.00 40.44 304 TYR A N 1
ATOM 2410 C CA . TYR A 1 304 ? 15.465 -1.193 18.806 1.00 40.44 304 TYR A CA 1
ATOM 2411 C C . TYR A 1 304 ? 16.120 -0.267 19.850 1.00 40.44 304 TYR A C 1
ATOM 2413 O O . TYR A 1 304 ? 17.122 -0.622 20.463 1.00 40.44 304 TYR A O 1
ATOM 2421 N N . GLY A 1 305 ? 15.602 0.960 19.995 1.00 46.16 305 GLY A N 1
ATOM 2422 C CA . GLY A 1 305 ? 16.149 1.979 20.907 1.00 46.16 305 GLY A CA 1
ATOM 2423 C C . GLY A 1 305 ? 17.203 2.933 20.321 1.00 46.16 305 GLY A C 1
ATOM 2424 O O . GLY A 1 305 ? 17.598 3.879 20.996 1.00 46.16 305 GLY A O 1
ATOM 2425 N N . SER A 1 306 ? 17.615 2.774 19.058 1.00 41.16 306 SER A N 1
ATOM 2426 C CA . SER A 1 306 ? 18.702 3.586 18.469 1.00 41.16 306 SER A CA 1
ATOM 2427 C C . SER A 1 306 ? 18.297 4.988 17.973 1.00 41.16 306 SER A C 1
ATOM 2429 O O . SER A 1 306 ? 19.143 5.711 17.445 1.00 41.16 306 SER A O 1
ATOM 2431 N N . GLY A 1 307 ? 17.029 5.388 18.107 1.00 48.75 307 GLY A N 1
ATOM 2432 C CA . GLY A 1 307 ? 16.499 6.678 17.639 1.00 48.75 307 GLY A CA 1
ATOM 2433 C C . GLY A 1 307 ? 15.383 6.543 16.589 1.00 48.75 307 GLY A C 1
ATOM 2434 O O . GLY A 1 307 ? 14.854 5.446 16.410 1.00 48.75 307 GLY A O 1
ATOM 2435 N N . PRO A 1 308 ? 14.988 7.645 15.914 1.00 48.81 308 PRO A N 1
ATOM 2436 C CA . PRO A 1 308 ? 13.882 7.660 14.951 1.00 48.81 308 PRO A CA 1
ATOM 2437 C C . PRO A 1 308 ? 14.050 6.619 13.838 1.00 48.81 308 PRO A C 1
ATOM 2439 O O . PRO A 1 308 ? 15.177 6.244 13.523 1.00 48.81 308 PRO A O 1
ATOM 2442 N N . ASN A 1 309 ? 12.925 6.198 13.241 1.00 65.75 309 ASN A N 1
ATOM 2443 C CA . ASN A 1 309 ? 12.817 5.214 12.153 1.00 65.75 309 ASN A CA 1
ATOM 2444 C C . ASN A 1 309 ? 14.083 5.157 11.272 1.00 65.75 309 ASN A C 1
ATOM 2446 O O . ASN A 1 309 ? 14.415 6.125 10.591 1.00 65.75 309 ASN A O 1
ATOM 2450 N N . TRP A 1 310 ? 14.786 4.021 11.293 1.00 68.94 310 TRP A N 1
ATOM 2451 C CA . TRP A 1 310 ? 16.084 3.855 10.634 1.00 68.94 310 TRP A CA 1
ATOM 2452 C C . TRP A 1 310 ? 16.049 4.216 9.142 1.00 68.94 310 TRP A C 1
ATOM 2454 O O . TRP A 1 310 ? 16.991 4.843 8.665 1.00 68.94 310 TRP A O 1
ATOM 2464 N N . ARG A 1 311 ? 14.941 3.930 8.432 1.00 72.06 311 ARG A N 1
ATOM 2465 C CA . ARG A 1 311 ? 14.783 4.319 7.021 1.00 72.06 311 ARG A CA 1
ATOM 2466 C C . ARG A 1 311 ? 14.859 5.830 6.851 1.00 72.06 311 ARG A C 1
ATOM 2468 O O . ARG A 1 311 ? 15.539 6.309 5.956 1.00 72.06 311 ARG A O 1
ATOM 2475 N N . PHE A 1 312 ? 14.214 6.587 7.738 1.00 74.81 312 PHE A N 1
ATOM 2476 C CA . PHE A 1 312 ? 14.283 8.048 7.716 1.00 74.81 312 PHE A CA 1
ATOM 2477 C C . PHE A 1 312 ? 15.697 8.564 7.957 1.00 74.81 312 PHE A C 1
ATOM 2479 O O . PHE A 1 312 ? 16.080 9.557 7.350 1.00 74.81 312 PHE A O 1
ATOM 2486 N N . ARG A 1 313 ? 16.473 7.918 8.835 1.00 76.12 313 ARG A N 1
ATOM 2487 C CA . ARG A 1 313 ? 17.867 8.321 9.069 1.00 76.12 313 ARG A CA 1
ATOM 2488 C C . ARG A 1 313 ? 18.718 8.086 7.829 1.00 76.12 313 ARG A C 1
ATOM 2490 O O . ARG A 1 313 ? 19.403 9.007 7.415 1.00 76.12 313 ARG A O 1
ATOM 2497 N N . VAL A 1 314 ? 18.606 6.905 7.220 1.00 81.31 314 VAL A N 1
ATOM 2498 C CA . VAL A 1 314 ? 19.303 6.570 5.968 1.00 81.31 314 VAL A CA 1
ATOM 2499 C C . VAL A 1 314 ? 18.961 7.570 4.871 1.00 81.31 314 VAL A C 1
ATOM 2501 O O . VAL A 1 314 ? 19.859 8.167 4.289 1.00 81.31 314 VAL A O 1
ATOM 2504 N N . ILE A 1 315 ? 17.667 7.820 4.649 1.00 84.81 315 ILE A N 1
ATOM 2505 C CA . ILE A 1 315 ? 17.213 8.766 3.628 1.00 84.81 315 ILE A CA 1
ATOM 2506 C C . ILE A 1 315 ? 17.744 10.168 3.922 1.00 84.81 315 ILE A C 1
ATOM 2508 O O . ILE A 1 315 ? 18.308 10.785 3.034 1.00 84.81 315 ILE A O 1
ATOM 2512 N N . ARG A 1 316 ? 17.632 10.675 5.155 1.00 85.12 316 ARG A N 1
ATOM 2513 C CA . ARG A 1 316 ? 18.157 12.006 5.512 1.00 85.12 316 ARG A CA 1
ATOM 2514 C C . ARG A 1 316 ? 19.655 12.131 5.260 1.00 85.12 316 ARG A C 1
ATOM 2516 O O . ARG A 1 316 ? 20.089 13.146 4.722 1.00 85.12 316 ARG A O 1
ATOM 2523 N N . THR A 1 317 ? 20.427 11.110 5.628 1.00 84.19 317 THR A N 1
ATOM 2524 C CA . THR A 1 317 ? 21.868 11.070 5.362 1.00 84.19 317 THR A CA 1
ATOM 2525 C C . THR A 1 317 ? 22.140 11.122 3.860 1.00 84.19 317 THR A C 1
ATOM 2527 O O . THR A 1 317 ? 22.915 11.968 3.416 1.00 84.19 317 THR A O 1
ATOM 2530 N N . ALA A 1 318 ? 21.445 10.299 3.070 1.00 87.06 318 ALA A N 1
ATOM 2531 C CA . ALA A 1 318 ? 21.593 10.277 1.619 1.00 87.06 318 ALA A CA 1
ATOM 2532 C C . ALA A 1 318 ? 21.157 11.600 0.959 1.00 87.06 318 ALA A C 1
ATOM 2534 O O . ALA A 1 318 ? 21.886 12.136 0.134 1.00 87.06 318 ALA A O 1
ATOM 2535 N N . LEU A 1 319 ? 20.020 12.187 1.355 1.00 88.94 319 LEU A N 1
ATOM 2536 C CA . LEU A 1 319 ? 19.546 13.474 0.828 1.00 88.94 319 LEU A CA 1
ATOM 2537 C C . LEU A 1 319 ? 20.546 14.598 1.095 1.00 88.94 319 LEU A C 1
ATOM 2539 O O . LEU A 1 319 ? 20.849 15.373 0.190 1.00 88.94 319 LEU A O 1
ATOM 2543 N N . LYS A 1 320 ? 21.100 14.655 2.311 1.00 87.38 320 LYS A N 1
ATOM 2544 C CA . LYS A 1 320 ? 22.132 15.633 2.663 1.00 87.38 320 LYS A CA 1
ATOM 2545 C C . LYS A 1 320 ? 23.357 15.491 1.756 1.00 87.38 320 LYS A C 1
ATOM 2547 O O . LYS A 1 320 ? 23.865 16.496 1.267 1.00 87.38 320 LYS A O 1
ATOM 2552 N N . ALA A 1 321 ? 23.797 14.259 1.508 1.00 84.81 321 ALA A N 1
ATOM 2553 C CA . ALA A 1 321 ? 24.918 13.960 0.621 1.00 84.81 321 ALA A CA 1
ATOM 2554 C C . ALA A 1 321 ? 24.634 14.318 -0.849 1.00 84.81 321 ALA A C 1
ATOM 2556 O O . ALA A 1 321 ? 25.504 14.847 -1.534 1.00 84.81 321 ALA A O 1
ATOM 2557 N N . LEU A 1 322 ? 23.396 14.120 -1.309 1.00 88.81 322 LEU A N 1
ATOM 2558 C CA . LEU A 1 322 ? 22.926 14.506 -2.645 1.00 88.81 322 LEU A CA 1
ATOM 2559 C C . LEU A 1 322 ? 22.592 16.005 -2.770 1.00 88.81 322 LEU A C 1
ATOM 2561 O O . LEU A 1 322 ? 22.126 16.443 -3.825 1.00 88.81 322 LEU A O 1
ATOM 2565 N N . GLN A 1 323 ? 22.803 16.796 -1.711 1.00 88.38 323 GLN A N 1
ATOM 2566 C CA . GLN A 1 323 ? 22.449 18.219 -1.648 1.00 88.38 323 GLN A CA 1
ATOM 2567 C C . GLN A 1 323 ? 20.965 18.467 -1.973 1.00 88.38 323 GLN A C 1
ATOM 2569 O O . GLN A 1 323 ? 20.599 19.404 -2.687 1.00 88.38 323 GLN A O 1
ATOM 2574 N N . ILE A 1 324 ? 20.100 17.583 -1.473 1.00 89.12 324 ILE A N 1
ATOM 2575 C CA . ILE A 1 324 ? 18.648 17.708 -1.555 1.00 89.12 324 ILE A CA 1
ATOM 2576 C C . ILE A 1 324 ? 18.143 18.207 -0.195 1.00 89.12 324 ILE A C 1
ATOM 2578 O O . ILE A 1 324 ? 18.456 17.589 0.828 1.00 89.12 324 ILE A O 1
ATOM 2582 N N . PRO A 1 325 ? 17.358 19.298 -0.150 1.00 86.25 325 PRO A N 1
ATOM 2583 C CA . PRO A 1 325 ? 16.877 19.847 1.112 1.00 86.25 325 PRO A CA 1
ATOM 2584 C C . PRO A 1 325 ? 15.968 18.871 1.872 1.00 86.25 325 PRO A C 1
ATOM 2586 O O . PRO A 1 325 ? 15.145 18.178 1.264 1.00 86.25 325 PRO A O 1
ATOM 2589 N N . GLU A 1 326 ? 16.080 18.826 3.202 1.00 79.38 326 GLU A N 1
ATOM 2590 C CA . GLU A 1 326 ? 15.333 17.877 4.046 1.00 79.38 326 GLU A CA 1
ATOM 2591 C C . GLU A 1 326 ? 13.815 18.118 3.996 1.00 79.38 326 GLU A C 1
ATOM 2593 O O . GLU A 1 326 ? 13.030 17.167 4.064 1.00 79.38 326 GLU A O 1
ATOM 2598 N N . GLU A 1 327 ? 13.387 19.366 3.793 1.00 83.94 327 GLU A N 1
ATOM 2599 C CA . GLU A 1 327 ? 11.990 19.746 3.551 1.00 83.94 327 GLU A CA 1
ATOM 2600 C C . GLU A 1 327 ? 11.350 19.004 2.364 1.00 83.94 327 GLU A C 1
ATOM 2602 O O . GLU A 1 327 ? 10.126 18.937 2.263 1.00 83.94 327 GLU A O 1
ATOM 2607 N N . SER A 1 328 ? 12.143 18.357 1.506 1.00 80.94 328 SER A N 1
ATOM 2608 C CA . SER A 1 328 ? 11.638 17.478 0.447 1.00 80.94 328 SER A CA 1
ATOM 2609 C C . SER A 1 328 ? 10.841 16.275 0.978 1.00 80.94 328 SER A C 1
ATOM 2611 O O . SER A 1 328 ? 9.920 15.817 0.302 1.00 80.94 328 SER A O 1
ATOM 2613 N N . LEU A 1 329 ? 11.120 15.822 2.209 1.00 82.25 329 LEU A N 1
ATOM 2614 C CA . LEU A 1 329 ? 10.378 14.758 2.911 1.00 82.25 329 LEU A CA 1
ATOM 2615 C C . LEU A 1 329 ? 8.995 15.199 3.415 1.00 82.25 329 LEU A C 1
ATOM 2617 O O . LEU A 1 329 ? 8.208 14.383 3.917 1.00 82.25 329 LEU A O 1
ATOM 2621 N N . GLN A 1 330 ? 8.702 16.498 3.331 1.00 83.25 330 GLN A N 1
ATOM 2622 C CA . GLN A 1 330 ? 7.385 17.031 3.624 1.00 83.25 330 GLN A CA 1
ATOM 2623 C C . GLN A 1 330 ? 6.480 16.801 2.412 1.00 83.25 330 GLN A C 1
ATOM 2625 O O . GLN A 1 330 ? 6.483 17.548 1.435 1.00 83.25 330 GLN A O 1
ATOM 2630 N N . HIS A 1 331 ? 5.684 15.741 2.487 1.00 78.75 331 HIS A N 1
ATOM 2631 C CA . HIS A 1 331 ? 4.721 15.378 1.454 1.00 78.75 331 HIS A CA 1
ATOM 2632 C C . HIS A 1 331 ? 3.388 16.122 1.596 1.00 78.75 331 HIS A C 1
ATOM 2634 O O . HIS A 1 331 ? 2.518 15.921 0.766 1.00 78.75 331 HIS A O 1
ATOM 2640 N N . ASN A 1 332 ? 3.175 16.925 2.648 1.00 80.94 332 ASN A N 1
ATOM 2641 C CA . ASN A 1 332 ? 1.962 17.736 2.864 1.00 80.94 332 ASN A CA 1
ATOM 2642 C C . ASN A 1 332 ? 0.629 16.962 2.950 1.00 80.94 332 ASN A C 1
ATOM 2644 O O . ASN A 1 332 ? -0.444 17.563 2.899 1.00 80.94 332 ASN A O 1
ATOM 2648 N N . ILE A 1 333 ? 0.658 15.643 3.175 1.00 81.06 333 ILE A N 1
ATOM 2649 C CA . ILE A 1 333 ? -0.562 14.899 3.539 1.00 81.06 333 ILE A CA 1
ATOM 2650 C C . ILE A 1 333 ? -0.832 15.158 5.019 1.00 81.06 333 ILE A C 1
ATOM 2652 O O . ILE A 1 333 ? -0.248 14.526 5.906 1.00 81.06 333 ILE A O 1
ATOM 2656 N N . ARG A 1 334 ? -1.720 16.115 5.279 1.00 84.81 334 ARG A N 1
ATOM 2657 C CA . ARG A 1 334 ? -2.126 16.517 6.626 1.00 84.81 334 ARG A CA 1
ATOM 2658 C C . ARG A 1 334 ? -3.164 15.540 7.161 1.00 84.81 334 ARG A C 1
ATOM 2660 O O . ARG A 1 334 ? -4.323 15.547 6.750 1.00 84.81 334 ARG A O 1
ATOM 2667 N N . ARG A 1 335 ? -2.748 14.689 8.095 1.00 87.81 335 ARG A N 1
ATOM 2668 C CA . ARG A 1 335 ? -3.628 13.709 8.741 1.00 87.81 335 ARG A CA 1
ATOM 2669 C C . ARG A 1 335 ? -4.267 14.342 9.965 1.00 87.81 335 ARG A C 1
ATOM 2671 O O . ARG A 1 335 ? -3.560 14.805 10.855 1.00 87.81 335 ARG A O 1
ATOM 2678 N N . GLU A 1 336 ? -5.592 14.373 9.994 1.00 92.31 336 GLU A N 1
ATOM 2679 C CA . GLU A 1 336 ? -6.359 14.781 11.172 1.00 92.31 336 GLU A CA 1
ATOM 2680 C C . GLU A 1 336 ? -6.057 13.826 12.332 1.00 92.31 336 GLU A C 1
ATOM 2682 O O . GLU A 1 336 ? -6.052 12.605 12.128 1.00 92.31 336 GLU A O 1
ATOM 2687 N N . VAL A 1 337 ? -5.778 14.390 13.505 1.00 94.44 337 VAL A N 1
ATOM 2688 C CA . VAL A 1 337 ? -5.411 13.678 14.730 1.00 94.44 337 VAL A CA 1
ATOM 2689 C C . VAL A 1 337 ? -6.598 13.669 15.677 1.00 94.44 337 VAL A C 1
ATOM 2691 O O . VAL A 1 337 ? -7.214 14.710 15.910 1.00 94.44 337 VAL A O 1
ATOM 2694 N N . PHE A 1 338 ? -6.875 12.502 16.250 1.00 96.38 338 PHE A N 1
ATOM 2695 C CA . PHE A 1 338 ? -7.969 12.305 17.185 1.00 96.38 338 PHE A CA 1
ATOM 2696 C C . PHE A 1 338 ? -7.481 11.772 18.524 1.00 96.38 338 PHE A C 1
ATOM 2698 O O . PHE A 1 338 ? -6.615 10.896 18.572 1.00 96.38 338 PHE A O 1
ATOM 2705 N N . LEU A 1 339 ? -8.093 12.282 19.590 1.00 97.12 339 LEU A N 1
ATOM 2706 C CA . LEU A 1 339 ? -7.974 11.770 20.949 1.00 97.12 339 LEU A CA 1
ATOM 2707 C C . LEU A 1 339 ? -9.271 11.063 21.324 1.00 97.12 339 LEU A C 1
ATOM 2709 O O . LEU A 1 339 ? -10.353 11.640 21.182 1.00 97.12 339 LEU A O 1
ATOM 2713 N N . ALA A 1 340 ? -9.156 9.835 21.807 1.00 97.62 340 ALA A N 1
ATOM 2714 C CA . ALA A 1 340 ? -10.269 9.021 22.256 1.00 97.62 340 ALA A CA 1
ATOM 2715 C C . ALA A 1 340 ? -9.999 8.532 23.686 1.00 97.62 340 ALA A C 1
ATOM 2717 O O . ALA A 1 340 ? -9.345 7.502 23.886 1.00 97.62 340 ALA A O 1
ATOM 2718 N N . PRO A 1 341 ? -10.420 9.319 24.691 1.00 96.94 341 PRO A N 1
ATOM 2719 C CA . PRO A 1 341 ? -10.281 8.947 26.087 1.00 96.94 341 PRO A CA 1
ATOM 2720 C C . PRO A 1 341 ? -11.040 7.669 26.404 1.00 96.94 341 PRO A C 1
ATOM 2722 O O . PRO A 1 341 ? -12.147 7.457 25.906 1.00 96.94 341 PRO A O 1
ATOM 2725 N N . THR A 1 342 ? -10.469 6.855 27.278 1.00 96.75 342 THR A N 1
ATOM 2726 C CA . THR A 1 342 ? -11.114 5.634 27.766 1.00 96.75 342 THR A CA 1
ATOM 2727 C C . THR A 1 342 ? -11.639 5.777 29.193 1.00 96.75 342 THR A C 1
ATOM 2729 O O . THR A 1 342 ? -12.337 4.885 29.662 1.00 96.75 342 THR A O 1
ATOM 2732 N N . ALA A 1 343 ? -11.318 6.863 29.887 1.00 95.50 343 ALA A N 1
ATOM 2733 C CA . ALA A 1 343 ? -11.703 7.109 31.269 1.00 95.50 343 ALA A CA 1
ATOM 2734 C C . ALA A 1 343 ? -12.054 8.586 31.490 1.00 95.50 343 ALA A C 1
ATOM 2736 O O . ALA A 1 343 ? -11.703 9.457 30.679 1.00 95.50 343 ALA A O 1
ATOM 2737 N N . SER A 1 344 ? -12.755 8.867 32.590 1.00 94.81 344 SER A N 1
ATOM 2738 C CA . SER A 1 344 ? -12.907 10.232 33.099 1.00 94.81 344 SER A CA 1
ATOM 2739 C C . SER A 1 344 ? -11.533 10.778 33.533 1.00 94.81 344 SER A C 1
ATOM 2741 O O . SER A 1 344 ? -10.594 10.010 33.739 1.00 94.81 344 SER A O 1
ATOM 2743 N N . ARG A 1 345 ? -11.387 12.112 33.608 1.00 94.12 345 ARG A N 1
ATOM 2744 C CA . ARG A 1 345 ? -10.155 12.792 34.077 1.00 94.12 345 ARG A CA 1
ATOM 2745 C C . ARG A 1 345 ? -8.856 12.339 33.386 1.00 94.12 345 ARG A C 1
ATOM 2747 O O . ARG A 1 345 ? -7.758 12.477 33.917 1.00 94.12 345 ARG A O 1
ATOM 2754 N N . TRP A 1 346 ? -8.972 11.816 32.165 1.00 95.50 346 TRP A N 1
ATOM 2755 C CA . TRP A 1 346 ? -7.849 11.262 31.411 1.00 95.50 346 TRP A CA 1
ATOM 2756 C C . TRP A 1 346 ? -6.717 12.265 31.190 1.00 95.50 346 TRP A C 1
ATOM 2758 O O . TRP A 1 346 ? -5.551 11.888 31.164 1.00 95.50 346 TRP A O 1
ATOM 2768 N N . ASP A 1 347 ? -7.042 13.539 31.009 1.00 95.50 347 ASP A N 1
ATOM 2769 C CA . ASP A 1 347 ? -6.077 14.595 30.754 1.00 95.50 347 ASP A CA 1
ATOM 2770 C C . ASP A 1 347 ? -5.346 15.014 32.035 1.00 95.50 347 ASP A C 1
ATOM 2772 O O . ASP A 1 347 ? -4.128 15.176 31.991 1.00 95.50 347 ASP A O 1
ATOM 2776 N N . GLU A 1 348 ? -6.045 15.077 33.173 1.00 96.50 348 GLU A N 1
ATOM 2777 C CA . GLU A 1 348 ? -5.445 15.266 34.504 1.00 96.50 348 GLU A CA 1
ATOM 2778 C C . GLU A 1 348 ? -4.469 14.123 34.825 1.00 96.50 348 GLU A C 1
ATOM 2780 O O . GLU A 1 348 ? -3.323 14.365 35.210 1.00 96.50 348 GLU A O 1
ATOM 2785 N N . TYR A 1 349 ? -4.871 12.872 34.565 1.00 95.94 349 TYR A N 1
ATOM 2786 C CA . TYR A 1 349 ? -4.002 11.704 34.739 1.00 95.94 349 TYR A CA 1
ATOM 2787 C C . TYR A 1 349 ? -2.739 11.802 33.868 1.00 95.94 349 TYR A C 1
ATOM 2789 O O . TYR A 1 349 ? -1.621 11.555 34.327 1.00 95.94 349 TYR A O 1
ATOM 2797 N N . LEU A 1 350 ? -2.878 12.195 32.596 1.00 95.50 350 LEU A N 1
ATOM 2798 C CA . LEU A 1 350 ? -1.730 12.323 31.691 1.00 95.50 350 LEU A CA 1
ATOM 2799 C C . LEU A 1 350 ? -0.822 13.512 32.045 1.00 95.50 350 LEU A C 1
ATOM 2801 O O . LEU A 1 350 ? 0.379 13.444 31.776 1.00 95.50 350 LEU A O 1
ATOM 2805 N N . ARG A 1 351 ? -1.349 14.565 32.678 1.00 96.06 351 ARG A N 1
ATOM 2806 C CA . ARG A 1 351 ? -0.549 15.645 33.281 1.00 96.06 351 ARG A CA 1
ATOM 2807 C C . ARG A 1 351 ? 0.039 15.261 34.647 1.00 96.06 351 ARG A C 1
ATOM 2809 O O . ARG A 1 351 ? 0.874 15.989 35.170 1.00 96.06 351 ARG A O 1
ATOM 2816 N N . GLY A 1 352 ? -0.317 14.104 35.205 1.00 94.19 352 GLY A N 1
ATOM 2817 C CA . GLY A 1 352 ? 0.144 13.667 36.526 1.00 94.19 352 GLY A CA 1
ATOM 2818 C C . GLY A 1 352 ? -0.487 14.447 37.681 1.00 94.19 352 GLY A C 1
ATOM 2819 O O . GLY A 1 352 ? 0.092 14.502 38.760 1.00 94.19 352 GLY A O 1
ATOM 2820 N N . GLU A 1 353 ? -1.647 15.062 37.447 1.00 95.44 353 GLU A N 1
ATOM 2821 C CA . GLU A 1 353 ? -2.448 15.763 38.459 1.00 95.44 353 GLU A CA 1
ATOM 2822 C C . GLU A 1 353 ? -3.252 14.773 39.321 1.00 95.44 353 GLU A C 1
ATOM 2824 O O . GLU A 1 353 ? -3.609 15.083 40.454 1.00 95.44 353 GLU A O 1
ATOM 2829 N N . THR A 1 354 ? -3.500 13.567 38.799 1.00 94.50 354 THR A N 1
ATOM 2830 C CA . THR A 1 354 ? -4.136 12.449 39.504 1.00 94.50 354 THR A CA 1
ATOM 2831 C C . THR A 1 354 ? -3.563 11.108 39.034 1.00 94.50 354 THR A C 1
ATOM 2833 O O . THR A 1 354 ? -3.012 11.007 37.937 1.00 94.50 354 THR A O 1
ATOM 2836 N N . ASP A 1 355 ? -3.711 10.074 39.860 1.00 91.19 355 ASP A N 1
ATOM 2837 C CA . ASP A 1 355 ? -3.463 8.669 39.511 1.00 91.19 355 ASP A CA 1
ATOM 2838 C C . ASP A 1 355 ? -4.764 7.847 39.435 1.00 91.19 355 ASP A C 1
ATOM 2840 O O . ASP A 1 355 ? -4.724 6.640 39.184 1.00 91.19 355 ASP A O 1
ATOM 2844 N N . ASP A 1 356 ? -5.921 8.491 39.619 1.00 91.94 356 ASP A N 1
ATOM 2845 C CA . ASP A 1 356 ? -7.225 7.834 39.580 1.00 91.94 356 ASP A CA 1
ATOM 2846 C C . ASP A 1 356 ? -7.528 7.288 38.177 1.00 91.94 356 ASP A C 1
ATOM 2848 O O . ASP A 1 356 ? -7.391 7.981 37.164 1.00 91.94 356 ASP A O 1
ATOM 2852 N N . TYR A 1 357 ? -8.004 6.042 38.122 1.00 91.94 357 TYR A N 1
ATOM 2853 C CA . TYR A 1 357 ? -8.472 5.405 36.895 1.00 91.94 357 TYR A CA 1
ATOM 2854 C C . TYR A 1 357 ? -9.958 5.064 36.993 1.00 91.94 357 TYR A C 1
ATOM 2856 O O . TYR A 1 357 ? -10.349 4.090 37.635 1.00 91.94 357 TYR A O 1
ATOM 2864 N N . GLU A 1 358 ? -10.778 5.853 36.303 1.00 95.44 358 GLU A N 1
ATOM 2865 C CA . GLU A 1 358 ? -12.234 5.693 36.234 1.00 95.44 358 GLU A CA 1
ATOM 2866 C C . GLU A 1 358 ? -12.670 5.415 34.784 1.00 95.44 358 GLU A C 1
ATOM 2868 O O . GLU A 1 358 ? -13.060 6.335 34.053 1.00 95.44 358 GLU A O 1
ATOM 2873 N N . PRO A 1 359 ? -12.556 4.160 34.311 1.00 96.00 359 PRO A N 1
ATOM 2874 C CA . PRO A 1 359 ? -12.900 3.807 32.939 1.00 96.00 359 PRO A CA 1
ATOM 2875 C C . PRO A 1 359 ? -14.384 4.029 32.645 1.00 96.00 359 PRO A C 1
ATOM 2877 O O . PRO A 1 359 ? -15.246 3.692 33.451 1.00 96.00 359 PRO A O 1
ATOM 2880 N N . PHE A 1 360 ? -14.698 4.514 31.441 1.00 96.19 360 PHE A N 1
ATOM 2881 C CA . PHE A 1 360 ? -16.080 4.510 30.947 1.00 96.19 360 PHE A CA 1
ATOM 2882 C C . PHE A 1 360 ? -16.584 3.077 30.819 1.00 96.19 360 PHE A C 1
ATOM 2884 O O . PHE A 1 360 ? -15.862 2.272 30.248 1.00 96.19 360 PHE A O 1
ATOM 2891 N N . ASP A 1 361 ? -17.792 2.745 31.258 1.00 96.62 361 ASP A N 1
ATOM 2892 C CA . ASP A 1 361 ? -18.346 1.408 31.021 1.00 96.62 361 ASP A CA 1
ATOM 2893 C C . ASP A 1 361 ? -18.836 1.284 29.569 1.00 96.62 361 ASP A C 1
ATOM 2895 O O . ASP A 1 361 ? -19.796 1.935 29.156 1.00 96.62 361 ASP A O 1
ATOM 2899 N N . LEU A 1 362 ? -18.104 0.517 28.762 1.00 96.94 362 LEU A N 1
ATOM 2900 C CA . LEU A 1 362 ? -18.286 0.386 27.318 1.00 96.94 362 LEU A CA 1
ATOM 2901 C C . LEU A 1 362 ? -18.205 -1.093 26.893 1.00 96.94 362 LEU A C 1
ATOM 2903 O O . LEU A 1 362 ? -17.237 -1.477 26.225 1.00 96.94 362 LEU A O 1
ATOM 2907 N N . PRO A 1 363 ? -19.181 -1.946 27.255 1.00 98.00 363 PRO A N 1
ATOM 2908 C CA . PRO A 1 363 ? -19.183 -3.344 26.830 1.00 98.00 363 PRO A CA 1
ATOM 2909 C C . PRO A 1 363 ? -19.218 -3.466 25.300 1.00 98.00 363 PRO A C 1
ATOM 2911 O O . PRO A 1 363 ? -19.990 -2.774 24.623 1.00 98.00 363 PRO A O 1
ATOM 2914 N N . ALA A 1 364 ? -18.412 -4.361 24.722 1.00 97.94 364 ALA A N 1
ATOM 2915 C CA . ALA A 1 364 ? -18.372 -4.556 23.271 1.00 97.94 364 ALA A CA 1
ATOM 2916 C C . ALA A 1 364 ? -19.733 -4.992 22.705 1.00 97.94 364 ALA A C 1
ATOM 2918 O O . ALA A 1 364 ? -20.092 -4.588 21.597 1.00 97.94 364 ALA A O 1
ATOM 2919 N N . ALA A 1 365 ? -20.502 -5.770 23.474 1.00 97.75 365 ALA A N 1
ATOM 2920 C CA . ALA A 1 365 ? -21.852 -6.200 23.109 1.00 97.75 365 ALA A CA 1
ATOM 2921 C C . ALA A 1 365 ? -22.824 -5.013 22.950 1.00 97.75 365 ALA A C 1
ATOM 2923 O O . ALA A 1 365 ? -23.564 -4.939 21.963 1.00 97.75 365 ALA A O 1
ATOM 2924 N N . ASP A 1 366 ? -22.770 -4.046 23.868 1.00 98.38 366 ASP A N 1
ATOM 2925 C CA . ASP A 1 366 ? -23.616 -2.848 23.836 1.00 98.38 366 ASP A CA 1
ATOM 2926 C C . ASP A 1 366 ? -23.220 -1.933 22.678 1.00 98.38 366 ASP A C 1
ATOM 2928 O O . ASP A 1 366 ? -24.076 -1.436 21.943 1.00 98.38 366 ASP A O 1
ATOM 2932 N N . ILE A 1 367 ? -21.912 -1.776 22.445 1.00 98.31 367 ILE A N 1
ATOM 2933 C CA . ILE A 1 367 ? -21.379 -1.070 21.274 1.00 98.31 367 ILE A CA 1
ATOM 2934 C C . ILE A 1 367 ? -21.877 -1.718 19.973 1.00 98.31 367 ILE A C 1
ATOM 2936 O O . ILE A 1 367 ? -22.283 -1.004 19.048 1.00 98.31 367 ILE A O 1
ATOM 2940 N N . GLY A 1 368 ? -21.846 -3.052 19.892 1.00 98.12 368 GLY A N 1
ATOM 2941 C CA . GLY A 1 368 ? -22.320 -3.821 18.742 1.00 98.12 368 GLY A CA 1
ATOM 2942 C C . GLY A 1 368 ? -23.802 -3.585 18.464 1.00 98.12 368 GLY A C 1
ATOM 2943 O O . GLY A 1 368 ? -24.168 -3.220 17.343 1.00 98.12 368 GLY A O 1
ATOM 2944 N N . THR A 1 369 ? -24.630 -3.699 19.503 1.00 98.19 369 THR A N 1
ATOM 2945 C CA . THR A 1 369 ? -26.078 -3.444 19.451 1.00 98.19 369 THR A CA 1
ATOM 2946 C C . THR A 1 369 ? -26.379 -2.008 19.029 1.00 98.19 369 THR A C 1
ATOM 2948 O O . THR A 1 369 ? -27.095 -1.784 18.050 1.00 98.19 369 THR A O 1
ATOM 2951 N N . PHE A 1 370 ? -25.748 -1.031 19.684 1.00 98.06 370 PHE A N 1
ATOM 2952 C CA . PHE A 1 370 ? -25.903 0.385 19.362 1.00 98.06 370 PHE A CA 1
ATOM 2953 C C . PHE A 1 370 ? -25.542 0.683 17.906 1.00 98.06 370 PHE A C 1
ATOM 2955 O O . PHE A 1 370 ? -26.289 1.371 17.211 1.00 98.06 370 PHE A O 1
ATOM 2962 N N . TRP A 1 371 ? -24.402 0.183 17.419 1.00 97.44 371 TRP A N 1
ATOM 2963 C CA . TRP A 1 371 ? -23.994 0.397 16.031 1.00 97.44 371 TRP A CA 1
ATOM 2964 C C . TRP A 1 371 ? -24.983 -0.236 15.047 1.00 97.44 371 TRP A C 1
ATOM 2966 O O . TRP A 1 371 ? -25.332 0.402 14.045 1.00 97.44 371 TRP A O 1
ATOM 2976 N N . ARG A 1 372 ? -25.441 -1.462 15.330 1.00 98.12 372 ARG A N 1
ATOM 2977 C CA . ARG A 1 372 ? -26.372 -2.200 14.471 1.00 98.12 372 ARG A CA 1
ATOM 2978 C C . ARG A 1 372 ? -27.663 -1.415 14.277 1.00 98.12 372 ARG A C 1
ATOM 2980 O O . ARG A 1 372 ? -28.045 -1.128 13.142 1.00 98.12 372 ARG A O 1
ATOM 2987 N N . GLU A 1 373 ? -28.287 -1.024 15.381 1.00 97.31 373 GLU A N 1
ATOM 2988 C CA . GLU A 1 373 ? -29.574 -0.323 15.397 1.00 97.31 373 GLU A CA 1
ATOM 2989 C C . GLU A 1 373 ? -29.453 1.098 14.848 1.00 97.31 373 GLU A C 1
ATOM 2991 O O . GLU A 1 373 ? -30.260 1.534 14.027 1.00 97.31 373 GLU A O 1
ATOM 2996 N N . ARG A 1 374 ? -28.407 1.827 15.250 1.00 95.38 374 ARG A N 1
ATOM 2997 C CA . ARG A 1 374 ? -28.232 3.230 14.865 1.00 95.38 374 ARG A CA 1
ATOM 2998 C C . ARG A 1 374 ? -27.788 3.412 13.419 1.00 95.38 374 ARG A C 1
ATOM 3000 O O . ARG A 1 374 ? -28.115 4.434 12.808 1.00 95.38 374 ARG A O 1
ATOM 3007 N N . TRP A 1 375 ? -26.957 2.509 12.902 1.00 95.38 375 TRP A N 1
ATOM 3008 C CA . TRP A 1 375 ? -26.300 2.700 11.611 1.00 95.38 375 TRP A CA 1
ATOM 3009 C C . TRP A 1 375 ? -26.497 1.539 10.650 1.00 95.38 375 TRP A C 1
ATOM 3011 O O . TRP A 1 375 ? -26.867 1.819 9.514 1.00 95.38 375 TRP A O 1
ATOM 3021 N N . ALA A 1 376 ? -26.247 0.290 11.048 1.00 97.12 376 ALA A N 1
ATOM 3022 C CA . ALA A 1 376 ? -26.172 -0.822 10.097 1.00 97.12 376 ALA A CA 1
ATOM 3023 C C . ALA A 1 376 ? -27.514 -1.110 9.410 1.00 97.12 376 ALA A C 1
ATOM 3025 O O . ALA A 1 376 ? -27.569 -1.106 8.181 1.00 97.12 376 ALA A O 1
ATOM 3026 N N . VAL A 1 377 ? -28.594 -1.278 10.186 1.00 97.94 377 VAL A N 1
ATOM 3027 C CA . VAL A 1 377 ? -29.935 -1.619 9.672 1.00 97.94 377 VAL A CA 1
ATOM 3028 C C . VAL A 1 377 ? -30.445 -0.532 8.729 1.00 97.94 377 VAL A C 1
ATOM 3030 O O . VAL A 1 377 ? -30.615 -0.766 7.534 1.00 97.94 377 VAL A O 1
ATOM 3033 N N . GLY A 1 378 ? -30.551 0.705 9.219 1.00 96.94 378 GLY A N 1
ATOM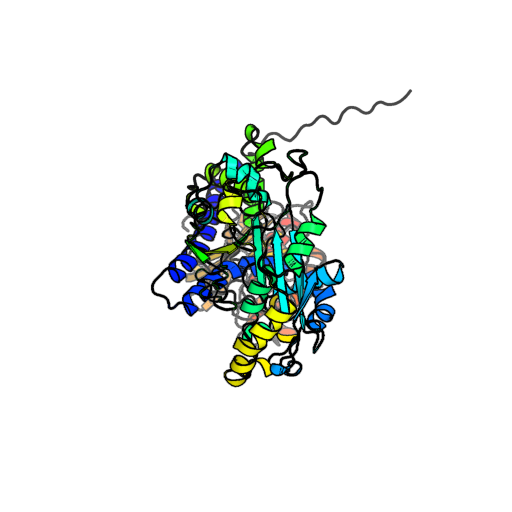 3034 C CA . GLY A 1 378 ? -31.021 1.813 8.387 1.00 96.94 378 GLY A CA 1
ATOM 3035 C C . GLY A 1 378 ? -30.070 2.162 7.235 1.00 96.94 378 GLY A C 1
ATOM 3036 O O . GLY A 1 378 ? -30.461 2.856 6.296 1.00 96.94 378 GLY A O 1
ATOM 3037 N N . ARG A 1 379 ? -28.791 1.759 7.278 1.00 95.75 379 ARG A N 1
ATOM 3038 C CA . ARG A 1 379 ? -27.877 1.891 6.131 1.00 95.75 379 ARG A CA 1
ATOM 3039 C C . ARG A 1 379 ? -28.171 0.837 5.075 1.00 95.75 379 ARG A C 1
ATOM 3041 O O . ARG A 1 379 ? -28.237 1.228 3.916 1.00 95.75 379 ARG A O 1
ATOM 3048 N N . ALA A 1 380 ? -28.351 -0.419 5.471 1.00 96.50 380 ALA A N 1
ATOM 3049 C CA . ALA A 1 380 ? -28.688 -1.518 4.575 1.00 96.50 380 ALA A CA 1
ATOM 3050 C C . ALA A 1 380 ? -29.988 -1.246 3.803 1.00 96.50 380 ALA A C 1
ATOM 3052 O O . ALA A 1 380 ? -30.025 -1.426 2.592 1.00 96.50 380 ALA A O 1
ATOM 3053 N N . GLU A 1 381 ? -31.016 -0.714 4.470 1.00 94.81 381 GLU A N 1
ATOM 3054 C CA . GLU A 1 381 ? -32.290 -0.350 3.828 1.00 94.81 381 GLU A CA 1
ATOM 3055 C C . GLU A 1 381 ? -32.125 0.749 2.766 1.00 94.81 381 GLU A C 1
ATOM 3057 O O . GLU A 1 381 ? -32.704 0.684 1.686 1.00 94.81 381 GLU A O 1
ATOM 3062 N N . ARG A 1 382 ? -31.314 1.776 3.056 1.00 95.88 382 ARG A N 1
ATOM 3063 C CA . ARG A 1 382 ? -31.080 2.906 2.134 1.00 95.88 382 ARG A CA 1
ATOM 3064 C C . ARG A 1 382 ? -30.066 2.603 1.033 1.00 95.88 382 ARG A C 1
ATOM 3066 O O . ARG A 1 382 ? -29.971 3.373 0.076 1.00 95.88 382 ARG A O 1
ATOM 3073 N N . ARG A 1 383 ? -29.223 1.594 1.239 1.00 93.75 383 ARG A N 1
ATOM 3074 C CA . ARG A 1 383 ? -28.102 1.203 0.380 1.00 93.75 383 ARG A CA 1
ATOM 3075 C C . ARG A 1 383 ? -27.962 -0.324 0.400 1.00 93.75 383 ARG A C 1
ATOM 3077 O O . ARG A 1 383 ? -27.115 -0.833 1.141 1.00 93.75 383 ARG A O 1
ATOM 3084 N N . PRO A 1 384 ? -28.810 -1.043 -0.355 1.00 92.31 384 PRO A N 1
ATOM 3085 C CA . PRO A 1 384 ? -28.830 -2.502 -0.360 1.00 92.31 384 PRO A CA 1
ATOM 3086 C C . PRO A 1 384 ? -27.670 -3.131 -1.149 1.00 92.31 384 PRO A C 1
ATOM 3088 O O . PRO A 1 384 ? -27.510 -4.345 -1.103 1.00 92.31 384 PRO A O 1
ATOM 3091 N N . GLU A 1 385 ? -26.830 -2.336 -1.824 1.00 91.50 385 GLU A N 1
ATOM 3092 C CA . GLU A 1 385 ? -25.760 -2.806 -2.723 1.00 91.50 385 GLU A CA 1
ATOM 3093 C C . GLU A 1 385 ? -24.694 -3.656 -2.007 1.00 91.50 385 GLU A C 1
ATOM 3095 O O . GLU A 1 385 ? -23.973 -4.420 -2.644 1.00 91.50 385 GLU A O 1
ATOM 3100 N N . PHE A 1 386 ? -24.616 -3.584 -0.671 1.00 92.88 386 PHE A N 1
ATOM 3101 C CA . PHE A 1 386 ? -23.751 -4.474 0.109 1.00 92.88 386 PHE A CA 1
ATOM 3102 C C . PHE A 1 386 ? -24.092 -5.953 -0.119 1.00 92.88 386 PHE A C 1
ATOM 3104 O O . PHE A 1 386 ? -23.201 -6.788 0.008 1.00 92.88 386 PHE A O 1
ATOM 3111 N N . ALA A 1 387 ? -25.354 -6.271 -0.442 1.00 92.31 387 ALA A N 1
ATOM 3112 C CA . ALA A 1 387 ? -25.835 -7.629 -0.670 1.00 92.31 387 ALA A CA 1
ATOM 3113 C C . ALA A 1 387 ? -25.266 -8.255 -1.955 1.00 92.31 387 ALA A C 1
ATOM 3115 O O . ALA A 1 387 ? -25.184 -9.481 -2.050 1.00 92.31 387 ALA A O 1
ATOM 3116 N N . ASP A 1 388 ? -24.835 -7.429 -2.912 1.00 92.06 388 ASP A N 1
ATOM 3117 C CA . ASP A 1 388 ? -24.261 -7.873 -4.187 1.00 92.06 388 ASP A CA 1
ATOM 3118 C C . ASP A 1 388 ? -22.762 -8.184 -4.088 1.00 92.06 388 ASP A C 1
ATOM 3120 O O . ASP A 1 388 ? -22.185 -8.751 -5.014 1.00 92.06 388 ASP A O 1
ATOM 3124 N N . TRP A 1 389 ? -22.124 -7.832 -2.968 1.00 93.12 389 TRP A N 1
ATOM 3125 C CA . TRP A 1 389 ? -20.693 -8.033 -2.776 1.00 93.12 389 TRP A CA 1
ATOM 3126 C C . TRP A 1 389 ? -20.326 -9.519 -2.746 1.00 93.12 389 TRP A C 1
ATOM 3128 O O . TRP A 1 389 ? -20.892 -10.283 -1.955 1.00 93.12 389 TRP A O 1
ATOM 3138 N N . SER A 1 390 ? -19.323 -9.912 -3.536 1.00 93.88 390 SER A N 1
ATOM 3139 C CA . SER A 1 390 ? -18.721 -11.237 -3.438 1.00 93.88 390 SER A CA 1
ATOM 3140 C C . SER A 1 390 ? -17.467 -11.182 -2.577 1.00 93.88 390 SER A C 1
ATOM 3142 O O . SER A 1 390 ? -16.601 -10.327 -2.756 1.00 93.88 390 SER A O 1
ATOM 3144 N N . HIS A 1 391 ? -17.276 -12.147 -1.681 1.00 91.69 391 HIS A N 1
ATOM 3145 C CA . HIS A 1 391 ? -16.017 -12.253 -0.946 1.00 91.69 391 HIS A CA 1
ATOM 3146 C C . HIS A 1 391 ? -14.809 -12.394 -1.896 1.00 91.69 391 HIS A C 1
ATOM 3148 O O . HIS A 1 391 ? -13.716 -11.946 -1.544 1.00 91.69 391 HIS A O 1
ATOM 3154 N N . LEU A 1 392 ? -15.014 -12.928 -3.110 1.00 91.19 392 LEU A N 1
ATOM 3155 C CA . LEU A 1 392 ? -14.007 -13.027 -4.171 1.00 91.19 392 LEU A CA 1
ATOM 3156 C C . LEU A 1 392 ? -13.541 -11.666 -4.706 1.00 91.19 392 LEU A C 1
ATOM 3158 O O . LEU A 1 392 ? -12.431 -11.590 -5.227 1.00 91.19 392 LEU A O 1
ATOM 3162 N N . ASP A 1 393 ? -14.312 -10.592 -4.525 1.00 86.50 393 ASP A N 1
ATOM 3163 C CA . ASP A 1 393 ? -13.889 -9.229 -4.875 1.00 86.50 393 ASP A CA 1
ATOM 3164 C C . ASP A 1 393 ? -12.735 -8.732 -3.982 1.00 86.50 393 ASP A C 1
ATOM 3166 O O . ASP A 1 393 ? -12.047 -7.773 -4.327 1.00 86.50 393 ASP A O 1
ATOM 3170 N N . ASN A 1 394 ? -12.456 -9.414 -2.861 1.00 86.50 394 ASN A N 1
ATOM 3171 C CA . ASN A 1 394 ? -11.264 -9.177 -2.039 1.00 86.50 394 ASN A CA 1
ATOM 3172 C C . ASN A 1 394 ? -10.012 -9.913 -2.557 1.00 86.50 394 ASN A C 1
ATOM 3174 O O . ASN A 1 394 ? -9.009 -9.947 -1.843 1.00 86.50 394 ASN A O 1
ATOM 3178 N N . ARG A 1 395 ? -10.056 -10.556 -3.734 1.00 87.06 395 ARG A N 1
ATOM 3179 C CA . ARG A 1 395 ? -8.929 -11.315 -4.300 1.00 87.06 395 ARG A CA 1
ATOM 3180 C C . ARG A 1 395 ? -7.796 -10.384 -4.736 1.00 87.06 395 ARG A C 1
ATOM 3182 O O . ARG A 1 395 ? -7.951 -9.596 -5.666 1.00 87.06 395 ARG A O 1
ATOM 3189 N N . LEU A 1 396 ? -6.631 -10.544 -4.119 1.00 86.94 396 LEU A N 1
ATOM 3190 C CA . LEU A 1 396 ? -5.432 -9.742 -4.365 1.00 86.94 396 LEU A CA 1
ATOM 3191 C C . LEU A 1 396 ? -4.516 -10.364 -5.423 1.00 86.94 396 LEU A C 1
ATOM 3193 O O . LEU A 1 396 ? -3.837 -9.628 -6.137 1.00 86.94 396 LEU A O 1
ATOM 3197 N N . THR A 1 397 ? -4.518 -11.688 -5.602 1.00 82.81 397 THR A N 1
ATOM 3198 C CA . THR A 1 397 ? -3.755 -12.333 -6.694 1.00 82.81 397 THR A CA 1
ATOM 3199 C C . THR A 1 397 ? -4.219 -11.877 -8.078 1.00 82.81 397 THR A C 1
ATOM 3201 O O . THR A 1 397 ? -3.414 -11.766 -9.000 1.00 82.81 397 THR A O 1
ATOM 3204 N N . ALA A 1 398 ? -5.495 -11.506 -8.219 1.00 70.94 398 ALA A N 1
ATOM 3205 C CA . ALA A 1 398 ? -6.015 -10.893 -9.437 1.00 70.94 398 ALA A CA 1
ATOM 3206 C C . ALA A 1 398 ? -5.361 -9.531 -9.721 1.00 70.94 398 ALA A C 1
ATOM 3208 O O . ALA A 1 398 ? -5.193 -9.165 -10.879 1.00 70.94 398 ALA A O 1
ATOM 3209 N N . GLU A 1 399 ? -4.958 -8.785 -8.690 1.00 67.69 399 GLU A N 1
ATOM 3210 C CA . GLU A 1 399 ? -4.225 -7.528 -8.854 1.00 67.69 399 GLU A CA 1
ATOM 3211 C C . GLU A 1 399 ? -2.761 -7.740 -9.245 1.00 67.69 399 GLU A C 1
ATOM 3213 O O . GLU A 1 399 ? -2.192 -6.888 -9.921 1.00 67.69 399 GLU A O 1
ATOM 3218 N N . LEU A 1 400 ? -2.172 -8.883 -8.877 1.00 62.16 400 LEU A N 1
ATOM 3219 C CA . LEU A 1 400 ? -0.850 -9.299 -9.358 1.00 62.16 400 LEU A CA 1
ATOM 3220 C C . LEU A 1 400 ? -0.885 -9.727 -10.834 1.00 62.16 400 LEU A C 1
ATOM 3222 O O . LEU A 1 400 ? 0.102 -9.552 -11.541 1.00 62.16 400 LEU A O 1
ATOM 3226 N N . ALA A 1 401 ? -2.014 -10.279 -11.289 1.00 43.41 401 ALA A N 1
ATOM 3227 C CA . ALA A 1 401 ? -2.217 -10.749 -12.662 1.00 43.41 401 ALA A CA 1
ATOM 3228 C C . ALA A 1 401 ? -2.736 -9.663 -13.627 1.00 43.41 401 ALA A C 1
ATOM 3230 O O . ALA A 1 401 ? -2.721 -9.855 -14.842 1.00 43.41 401 ALA A O 1
ATOM 3231 N N . ARG A 1 402 ? -3.218 -8.523 -13.114 1.00 38.62 402 ARG A N 1
ATOM 3232 C CA . ARG A 1 402 ? -3.657 -7.391 -13.943 1.00 38.62 402 ARG A CA 1
ATOM 3233 C C . ARG A 1 402 ? -2.433 -6.651 -14.500 1.00 38.62 402 ARG A C 1
ATOM 3235 O O . ARG A 1 402 ? -1.559 -6.278 -13.717 1.00 38.62 402 ARG A O 1
ATOM 3242 N N . PRO A 1 403 ? -2.384 -6.346 -15.814 1.00 33.31 403 PRO A N 1
ATOM 3243 C CA . PRO A 1 403 ? -1.421 -5.391 -16.343 1.00 33.31 403 PRO A CA 1
ATOM 3244 C C . PRO A 1 403 ? -1.565 -4.092 -15.555 1.00 33.31 403 PRO A C 1
ATOM 3246 O O . PRO A 1 403 ? -2.671 -3.569 -15.410 1.00 33.31 403 PRO A O 1
ATOM 3249 N N . LEU A 1 404 ? -0.461 -3.596 -15.006 1.00 34.62 404 LEU A N 1
ATOM 3250 C CA . LEU A 1 404 ? -0.432 -2.389 -14.192 1.00 34.62 404 LEU A CA 1
ATOM 3251 C C . LEU A 1 404 ? -0.929 -1.173 -14.991 1.00 34.62 404 LEU A C 1
ATOM 3253 O O . LEU A 1 404 ? -0.143 -0.452 -15.599 1.00 34.62 404 LEU A O 1
ATOM 3257 N N . VAL A 1 405 ? -2.232 -0.894 -14.939 1.00 31.11 405 VAL A N 1
ATOM 3258 C CA . VAL A 1 405 ? -2.784 0.447 -15.170 1.00 31.11 405 VAL A CA 1
ATOM 3259 C C . VAL A 1 405 ? -2.821 1.136 -13.809 1.00 31.11 405 VAL A C 1
ATOM 3261 O O . VAL A 1 405 ? -3.860 1.321 -13.184 1.00 31.11 405 VAL A O 1
ATOM 3264 N N . SER A 1 406 ? -1.629 1.434 -13.301 1.00 27.70 406 SER A N 1
ATOM 3265 C CA . SER A 1 406 ? -1.434 2.293 -12.142 1.00 27.70 406 SER A CA 1
ATOM 3266 C C . SER A 1 406 ? -1.117 3.676 -12.677 1.00 27.70 406 SER A C 1
ATOM 3268 O O . SER A 1 406 ? 0.009 3.971 -13.080 1.00 27.70 406 SER A O 1
ATOM 3270 N N . SER A 1 407 ? -2.127 4.541 -12.703 1.00 32.19 407 SER A N 1
ATOM 3271 C CA . SER A 1 407 ? -1.899 5.971 -12.809 1.00 32.19 407 SER A CA 1
ATOM 3272 C C . SER A 1 407 ? -0.952 6.332 -11.660 1.00 32.19 407 SER A C 1
ATOM 3274 O O . SER A 1 407 ? -1.349 6.202 -10.501 1.00 32.19 407 SER A O 1
ATOM 3276 N N . GLY A 1 408 ? 0.264 6.778 -12.003 1.00 29.41 408 GLY A N 1
ATOM 3277 C CA . GLY A 1 408 ? 1.253 7.588 -11.262 1.00 29.41 408 GLY A CA 1
ATOM 3278 C C . GLY A 1 408 ? 1.956 7.017 -10.025 1.00 29.41 408 GLY A C 1
ATOM 3279 O O . GLY A 1 408 ? 2.074 7.691 -9.003 1.00 29.41 408 GLY A O 1
ATOM 3280 N N . HIS A 1 409 ? 2.525 5.829 -10.163 1.00 27.22 409 HIS A N 1
ATOM 3281 C CA . HIS A 1 409 ? 3.852 5.573 -9.600 1.00 27.22 409 HIS A CA 1
ATOM 3282 C C . HIS A 1 409 ? 4.763 5.130 -10.735 1.00 27.22 409 HIS A C 1
ATOM 3284 O O . HIS A 1 409 ? 4.878 3.942 -11.023 1.00 27.22 409 HIS A O 1
ATOM 3290 N N . THR A 1 410 ? 5.379 6.091 -11.409 1.00 30.86 410 THR A N 1
ATOM 3291 C CA . THR A 1 410 ? 6.513 5.811 -12.284 1.00 30.86 410 THR A CA 1
ATOM 3292 C C . THR A 1 410 ? 7.765 5.799 -11.421 1.00 30.86 410 THR A C 1
ATOM 3294 O O . THR A 1 410 ? 8.281 6.843 -11.048 1.00 30.86 410 THR A O 1
ATOM 3297 N N . LEU A 1 411 ? 8.236 4.594 -11.099 1.00 29.55 411 LEU A N 1
ATOM 3298 C CA . LEU A 1 411 ? 9.672 4.329 -11.028 1.00 29.55 411 LEU A CA 1
ATOM 3299 C C . LEU A 1 411 ? 10.296 4.805 -12.355 1.00 29.55 411 LEU A C 1
ATOM 3301 O O . LEU A 1 411 ? 9.707 4.516 -13.405 1.00 29.55 411 LEU A O 1
ATOM 3305 N N . PRO A 1 412 ? 11.483 5.434 -12.392 1.00 32.81 412 PRO A N 1
ATOM 3306 C CA . PRO A 1 412 ? 12.262 5.445 -13.613 1.00 32.81 412 PRO A CA 1
ATOM 3307 C C . PRO A 1 412 ? 12.878 4.051 -13.767 1.00 32.81 412 PRO A C 1
ATOM 3309 O O . PRO A 1 412 ? 14.021 3.791 -13.413 1.00 32.81 412 PRO A O 1
ATOM 3312 N N . ALA A 1 413 ? 12.075 3.138 -14.292 1.00 34.84 413 ALA A N 1
ATOM 3313 C CA . ALA A 1 413 ? 12.540 2.101 -15.193 1.00 34.84 413 ALA A CA 1
ATOM 3314 C C . ALA A 1 413 ? 11.600 2.186 -16.395 1.00 34.84 413 ALA A C 1
ATOM 3316 O O . ALA A 1 413 ? 10.692 1.377 -16.558 1.00 34.84 413 ALA A O 1
ATOM 3317 N N . ARG A 1 414 ? 11.740 3.261 -17.182 1.00 38.84 414 ARG A N 1
ATOM 3318 C CA . ARG A 1 414 ? 10.849 3.530 -18.323 1.00 38.84 414 ARG A CA 1
ATOM 3319 C C . ARG A 1 414 ? 11.098 2.611 -19.520 1.00 38.84 414 ARG A C 1
ATOM 3321 O O . ARG A 1 414 ? 10.468 2.779 -20.555 1.00 38.84 414 ARG A O 1
ATOM 3328 N N . HIS A 1 415 ? 11.981 1.631 -19.384 1.00 47.69 415 HIS A N 1
ATOM 3329 C CA . HIS A 1 415 ? 12.331 0.717 -20.456 1.00 47.69 415 HIS A CA 1
ATOM 3330 C C . HIS A 1 415 ? 11.843 -0.671 -20.078 1.00 47.69 415 HIS A C 1
ATOM 3332 O O . HIS A 1 415 ? 12.086 -1.126 -18.957 1.00 47.69 415 HIS A O 1
ATOM 3338 N N . GLY A 1 416 ? 11.179 -1.357 -21.008 1.00 61.62 416 GLY A N 1
ATOM 3339 C CA . GLY A 1 416 ? 11.031 -2.803 -20.896 1.00 61.62 416 GLY A CA 1
ATOM 3340 C C . GLY A 1 416 ? 12.442 -3.362 -20.838 1.00 61.62 416 GLY A C 1
ATOM 3341 O O . GLY A 1 416 ? 13.174 -3.268 -21.824 1.00 61.62 416 GLY A O 1
ATOM 3342 N N . ARG A 1 417 ? 12.878 -3.818 -19.660 1.00 77.69 417 ARG A N 1
ATOM 3343 C CA . ARG A 1 417 ? 14.219 -4.377 -19.521 1.00 77.69 417 ARG A CA 1
ATOM 3344 C C . ARG A 1 417 ? 14.139 -5.845 -19.887 1.00 77.69 417 ARG A C 1
ATOM 3346 O O . ARG A 1 417 ? 13.460 -6.615 -19.205 1.00 77.69 417 ARG A O 1
ATOM 3353 N N . VAL A 1 418 ? 14.824 -6.216 -20.961 1.00 84.69 418 VAL A N 1
ATOM 3354 C CA . VAL A 1 418 ? 15.003 -7.619 -21.329 1.00 84.69 418 VAL A CA 1
ATOM 3355 C C . VAL A 1 418 ? 16.295 -8.096 -20.691 1.00 84.69 418 VAL A C 1
ATOM 3357 O O . VAL A 1 418 ? 17.375 -7.634 -21.050 1.00 84.69 418 VAL A O 1
ATOM 3360 N N . SER A 1 419 ? 16.189 -9.003 -19.729 1.00 88.69 419 SER A N 1
ATOM 3361 C CA . SER A 1 419 ? 17.338 -9.633 -19.078 1.00 88.69 419 SER A CA 1
ATOM 3362 C C . SER A 1 419 ? 17.729 -10.903 -19.829 1.00 88.69 419 SER A C 1
ATOM 3364 O O . SER A 1 419 ? 16.866 -11.715 -20.148 1.00 88.69 419 SER A O 1
ATOM 3366 N N . MET A 1 420 ? 19.024 -11.093 -20.079 1.00 94.19 420 MET A N 1
ATOM 3367 C CA . MET A 1 420 ? 19.604 -12.253 -20.773 1.00 94.19 420 MET A CA 1
ATOM 3368 C C . MET A 1 420 ? 20.814 -12.786 -19.994 1.00 94.19 420 MET A C 1
ATOM 3370 O O . MET A 1 420 ? 21.877 -13.045 -20.554 1.00 94.19 420 MET A O 1
ATOM 3374 N N . GLY A 1 421 ? 20.673 -12.931 -18.673 1.00 90.56 421 GLY A N 1
ATOM 3375 C CA . GLY A 1 421 ? 21.759 -13.358 -17.789 1.00 90.56 421 GLY A CA 1
ATOM 3376 C C . GLY A 1 421 ? 22.762 -12.227 -17.535 1.00 90.56 421 GLY A C 1
ATOM 3377 O O . GLY A 1 421 ? 22.370 -11.248 -16.905 1.00 90.56 421 GLY A O 1
ATOM 3378 N N . PRO A 1 422 ? 24.029 -12.344 -17.973 1.00 91.00 422 PRO A N 1
ATOM 3379 C CA . PRO A 1 422 ? 25.028 -11.285 -17.795 1.00 91.00 422 PRO A CA 1
ATOM 3380 C C . PRO A 1 422 ? 24.750 -10.038 -18.648 1.00 91.00 422 PRO A C 1
ATOM 3382 O O . PRO A 1 422 ? 25.346 -8.997 -18.388 1.00 91.00 422 PRO A O 1
ATOM 3385 N N . TYR A 1 423 ? 23.844 -10.132 -19.630 1.00 94.00 423 TYR A N 1
ATOM 3386 C CA . TYR A 1 423 ? 23.441 -9.034 -20.509 1.00 94.00 423 TYR A CA 1
ATOM 3387 C C . TYR A 1 423 ? 22.025 -8.544 -20.213 1.00 94.00 423 TYR A C 1
ATOM 3389 O O . TYR A 1 423 ? 21.167 -9.297 -19.743 1.00 94.00 423 TYR A O 1
ATOM 3397 N N . SER A 1 424 ? 21.745 -7.293 -20.565 1.00 88.69 424 SER A N 1
ATOM 3398 C CA . SER A 1 424 ? 20.404 -6.721 -20.525 1.00 88.69 424 SER A CA 1
ATOM 3399 C C . SER A 1 424 ? 20.193 -5.653 -21.595 1.00 88.69 424 SER A C 1
ATOM 3401 O O . SER A 1 424 ? 21.134 -4.959 -21.973 1.00 88.69 424 SER A O 1
ATOM 3403 N N . ILE A 1 425 ? 18.950 -5.506 -22.054 1.00 90.38 425 ILE A N 1
ATOM 3404 C CA . ILE A 1 425 ? 18.537 -4.459 -22.991 1.00 90.38 425 ILE A CA 1
ATOM 3405 C C . ILE A 1 425 ? 17.540 -3.544 -22.294 1.00 90.38 425 ILE A C 1
ATOM 3407 O O . ILE A 1 425 ? 16.513 -4.017 -21.813 1.00 90.38 425 ILE A O 1
ATOM 3411 N N . ALA A 1 426 ? 17.797 -2.243 -22.290 1.00 82.38 426 ALA A N 1
ATOM 3412 C CA . ALA A 1 426 ? 16.784 -1.229 -22.044 1.00 82.38 426 ALA A CA 1
ATOM 3413 C C . ALA A 1 426 ? 16.097 -0.880 -23.376 1.00 82.38 426 ALA A C 1
ATOM 3415 O O . ALA A 1 426 ? 16.722 -0.312 -24.273 1.00 82.38 426 ALA A O 1
ATOM 3416 N N . VAL A 1 427 ? 14.825 -1.258 -23.526 1.00 87.38 427 VAL A N 1
ATOM 3417 C CA . VAL A 1 427 ? 14.030 -0.999 -24.736 1.00 87.38 427 VAL A CA 1
ATOM 3418 C C . VAL A 1 427 ? 13.393 0.396 -24.700 1.00 87.38 427 VAL A C 1
ATOM 3420 O O . VAL A 1 427 ? 12.691 0.716 -23.741 1.00 87.38 427 VAL A O 1
ATOM 3423 N N . GLY A 1 428 ? 13.586 1.195 -25.757 1.00 80.38 428 GLY A N 1
ATOM 3424 C CA . GLY A 1 428 ? 12.943 2.505 -25.911 1.00 80.38 428 GLY A CA 1
ATOM 3425 C C . GLY A 1 428 ? 13.466 3.544 -24.919 1.00 80.38 428 GLY A C 1
ATOM 3426 O O . GLY A 1 428 ? 12.691 4.077 -24.125 1.00 80.38 428 GLY A O 1
ATOM 3427 N N . VAL A 1 429 ? 14.784 3.779 -24.918 1.00 72.75 429 VAL A N 1
ATOM 3428 C CA . VAL A 1 429 ? 15.469 4.713 -24.011 1.00 72.75 429 VAL A CA 1
ATOM 3429 C C . VAL A 1 429 ? 15.168 6.176 -24.290 1.00 72.75 429 VAL A C 1
ATOM 3431 O O . VAL A 1 429 ? 14.940 6.951 -23.362 1.00 72.75 429 VAL A O 1
ATOM 3434 N N . SER A 1 430 ? 15.087 6.528 -25.564 1.00 72.88 430 SER A N 1
ATOM 3435 C CA . SER A 1 430 ? 14.656 7.834 -26.045 1.00 72.88 430 SER A CA 1
ATOM 3436 C C . SER A 1 430 ? 14.179 7.714 -27.487 1.00 72.88 430 SER A C 1
ATOM 3438 O O . SER A 1 430 ? 14.361 6.672 -28.124 1.00 72.88 430 SER A O 1
ATOM 3440 N N . LYS A 1 431 ? 13.567 8.775 -28.005 1.00 83.75 431 LYS A N 1
ATOM 3441 C CA . LYS A 1 431 ? 13.280 8.932 -29.427 1.00 83.75 431 LYS A CA 1
ATOM 3442 C C . LYS A 1 431 ? 13.771 10.285 -29.927 1.00 83.75 431 LYS A C 1
ATOM 3444 O O . LYS A 1 431 ? 13.775 11.261 -29.175 1.00 83.75 431 LYS A O 1
ATOM 3449 N N . GLU A 1 432 ? 14.189 10.336 -31.184 1.00 76.94 432 GLU A N 1
ATOM 3450 C CA . GLU A 1 432 ? 14.698 11.555 -31.810 1.00 76.94 432 GLU A CA 1
ATOM 3451 C C . GLU A 1 432 ? 14.363 11.594 -33.301 1.00 76.94 432 GLU A C 1
ATOM 3453 O O . GLU A 1 432 ? 14.334 10.566 -33.981 1.00 76.94 432 GLU A O 1
ATOM 3458 N N . ARG A 1 433 ? 14.150 12.802 -33.833 1.00 80.62 433 ARG A N 1
ATOM 3459 C CA . ARG A 1 433 ? 14.142 13.013 -35.282 1.00 80.62 433 ARG A CA 1
ATOM 3460 C C . ARG A 1 433 ? 15.567 13.066 -35.794 1.00 80.62 433 ARG A C 1
ATOM 3462 O O . ARG A 1 433 ? 16.350 13.911 -35.374 1.00 80.62 433 ARG A O 1
ATOM 3469 N N . ILE A 1 434 ? 15.867 12.215 -36.759 1.00 77.44 434 ILE A N 1
ATOM 3470 C CA . ILE A 1 434 ? 17.202 12.081 -37.321 1.00 77.44 434 ILE A CA 1
ATOM 3471 C C . ILE A 1 434 ? 17.199 12.442 -38.805 1.00 77.44 434 ILE A C 1
ATOM 3473 O O . ILE A 1 434 ? 16.181 12.342 -39.493 1.00 77.44 434 ILE A O 1
ATOM 3477 N N . ARG A 1 435 ? 18.367 12.833 -39.309 1.00 73.56 435 ARG A N 1
ATOM 3478 C CA . ARG A 1 435 ? 18.658 12.940 -40.741 1.00 73.56 435 ARG A CA 1
ATOM 3479 C C . ARG A 1 435 ? 19.803 11.997 -41.058 1.00 73.56 435 ARG A C 1
ATOM 3481 O O . ARG A 1 435 ? 20.701 11.819 -40.241 1.00 73.56 435 ARG A O 1
ATOM 3488 N N . GLY A 1 436 ? 19.775 11.360 -42.217 1.00 75.69 436 GLY A N 1
ATOM 3489 C CA . GLY A 1 436 ? 20.862 10.472 -42.608 1.00 75.69 436 GLY A CA 1
ATOM 3490 C C . GLY A 1 436 ? 20.569 9.731 -43.896 1.00 75.69 436 GLY A C 1
ATOM 3491 O O . GLY A 1 436 ? 19.722 10.143 -44.681 1.00 75.69 436 GLY A O 1
ATOM 3492 N N . ARG A 1 437 ? 21.301 8.636 -44.122 1.00 75.62 437 ARG A N 1
ATOM 3493 C CA . ARG A 1 437 ? 21.100 7.771 -45.287 1.00 75.62 437 ARG A CA 1
ATOM 3494 C C . ARG A 1 437 ? 20.406 6.465 -44.915 1.00 75.62 437 ARG A C 1
ATOM 3496 O O . ARG A 1 437 ? 20.877 5.746 -44.023 1.00 75.62 437 ARG A O 1
ATOM 3503 N N . THR A 1 438 ? 19.350 6.140 -45.653 1.00 78.00 438 THR A N 1
ATOM 3504 C CA . THR A 1 438 ? 18.609 4.878 -45.538 1.00 78.00 438 THR A CA 1
ATOM 3505 C C . THR A 1 438 ? 19.469 3.677 -45.953 1.00 78.00 438 THR A C 1
ATOM 3507 O O . THR A 1 438 ? 20.611 3.849 -46.400 1.00 78.00 438 THR A O 1
ATOM 3510 N N . ALA A 1 439 ? 18.965 2.449 -45.797 1.00 72.88 439 ALA A N 1
ATOM 3511 C CA . ALA A 1 439 ? 19.710 1.241 -46.170 1.00 72.88 439 ALA A CA 1
ATOM 3512 C C . ALA A 1 439 ? 20.052 1.219 -47.670 1.00 72.88 439 ALA A C 1
ATOM 3514 O O . ALA A 1 439 ? 21.105 0.716 -48.063 1.00 72.88 439 ALA A O 1
ATOM 3515 N N . ASN A 1 440 ? 19.203 1.838 -48.492 1.00 74.88 440 ASN A N 1
ATOM 3516 C CA . ASN A 1 440 ? 19.409 1.990 -49.933 1.00 74.88 440 ASN A CA 1
ATOM 3517 C C . ASN A 1 440 ? 20.293 3.196 -50.309 1.00 74.88 440 ASN A C 1
ATOM 3519 O O . ASN A 1 440 ? 20.486 3.482 -51.490 1.00 74.88 440 ASN A O 1
ATOM 3523 N N . GLY A 1 441 ? 20.844 3.915 -49.325 1.00 75.62 441 GLY A N 1
ATOM 3524 C CA . GLY A 1 441 ? 21.788 5.014 -49.536 1.00 75.62 441 GLY A CA 1
ATOM 3525 C C . GLY A 1 441 ? 21.155 6.368 -49.872 1.00 75.62 441 GLY A C 1
ATOM 3526 O O . GLY A 1 441 ? 21.898 7.312 -50.168 1.00 75.62 441 GLY A O 1
ATOM 3527 N N . VAL A 1 442 ? 19.825 6.473 -49.803 1.00 79.75 442 VAL A N 1
ATOM 3528 C CA . VAL A 1 442 ? 19.053 7.701 -50.049 1.00 79.75 442 VAL A CA 1
ATOM 3529 C C . VAL A 1 442 ? 19.111 8.599 -48.817 1.00 79.75 442 VAL A C 1
ATOM 3531 O O . VAL A 1 442 ? 18.965 8.110 -47.702 1.00 79.75 442 VAL A O 1
ATOM 3534 N N . ALA A 1 443 ? 19.347 9.899 -49.003 1.00 78.12 443 ALA A N 1
ATOM 3535 C CA . ALA A 1 443 ? 19.276 10.864 -47.910 1.00 78.12 443 ALA A CA 1
ATOM 3536 C C . ALA A 1 443 ? 17.810 11.129 -47.541 1.00 78.12 443 ALA A C 1
ATOM 3538 O O . ALA A 1 443 ? 17.016 11.457 -48.421 1.00 78.12 443 ALA A O 1
ATOM 3539 N N . ASP A 1 444 ? 17.468 10.993 -46.264 1.00 78.69 444 ASP A N 1
ATOM 3540 C CA . ASP A 1 444 ? 16.105 11.157 -45.766 1.00 78.69 444 ASP A CA 1
ATOM 3541 C C . ASP A 1 444 ? 16.098 11.642 -44.304 1.00 78.69 444 ASP A C 1
ATOM 3543 O O . ASP A 1 444 ? 17.124 11.641 -43.610 1.00 78.69 444 ASP A O 1
ATOM 3547 N N . GLU A 1 445 ? 14.930 12.069 -43.840 1.00 77.06 445 GLU A N 1
ATOM 3548 C CA . GLU A 1 445 ? 14.635 12.294 -42.430 1.00 77.06 445 GLU A CA 1
ATOM 3549 C C . GLU A 1 445 ? 13.825 11.119 -41.871 1.00 77.06 445 GLU A C 1
ATOM 3551 O O . GLU A 1 445 ? 13.039 10.488 -42.578 1.00 77.06 445 GLU A O 1
ATOM 3556 N N . GLY A 1 446 ? 13.999 10.822 -40.590 1.00 81.56 446 GLY A N 1
ATOM 3557 C CA . GLY A 1 446 ? 13.297 9.726 -39.935 1.00 81.56 446 GLY A CA 1
ATOM 3558 C C . GLY A 1 446 ? 13.136 9.943 -38.440 1.00 81.56 446 GLY A C 1
ATOM 3559 O O . GLY A 1 446 ? 13.608 10.932 -37.878 1.00 81.56 446 GLY A O 1
ATOM 3560 N N . GLU A 1 447 ? 12.465 9.000 -37.798 1.00 88.25 447 GLU A N 1
ATOM 3561 C CA . GLU A 1 447 ? 12.365 8.886 -36.348 1.00 88.25 447 GLU A CA 1
ATOM 3562 C C . GLU A 1 447 ? 13.208 7.692 -35.894 1.00 88.25 447 GLU A C 1
ATOM 3564 O O . GLU A 1 447 ? 13.075 6.593 -36.434 1.00 88.25 447 GLU A O 1
ATOM 3569 N N . ALA A 1 448 ? 14.096 7.912 -34.928 1.00 85.31 448 ALA A N 1
ATOM 3570 C CA . ALA A 1 448 ? 14.910 6.877 -34.309 1.00 85.31 448 ALA A CA 1
ATOM 3571 C C . ALA A 1 448 ? 14.455 6.658 -32.869 1.00 85.31 448 ALA A C 1
ATOM 3573 O O . ALA A 1 448 ? 14.426 7.599 -32.079 1.00 85.31 448 ALA A O 1
ATOM 3574 N N . ILE A 1 449 ? 14.141 5.415 -32.527 1.00 90.75 449 ILE A N 1
ATOM 3575 C CA . ILE A 1 449 ? 13.861 4.956 -31.171 1.00 90.75 449 ILE A CA 1
ATOM 3576 C C . ILE A 1 449 ? 15.097 4.219 -30.677 1.00 90.75 449 ILE A C 1
ATOM 3578 O O . ILE A 1 449 ? 15.502 3.205 -31.241 1.00 90.75 449 ILE A O 1
ATOM 3582 N N . PHE A 1 450 ? 15.704 4.722 -29.616 1.00 85.19 450 PHE A N 1
ATOM 3583 C CA . PHE A 1 450 ? 16.950 4.197 -29.089 1.00 85.19 450 PHE A CA 1
ATOM 3584 C C . PHE A 1 450 ? 16.716 3.060 -28.099 1.00 85.19 450 PHE A C 1
ATOM 3586 O O . PHE A 1 450 ? 15.731 3.024 -27.364 1.00 85.19 450 PHE A O 1
ATOM 3593 N N . HIS A 1 451 ? 17.678 2.152 -28.027 1.00 90.69 451 HIS A N 1
ATOM 3594 C CA . HIS A 1 451 ? 17.770 1.052 -27.078 1.00 90.69 451 HIS A CA 1
ATOM 3595 C C . HIS A 1 451 ? 19.206 0.991 -26.544 1.00 90.69 451 HIS A C 1
ATOM 3597 O O . HIS A 1 451 ? 20.146 1.383 -27.240 1.00 90.69 451 HIS A O 1
ATOM 3603 N N . LYS A 1 452 ? 19.393 0.463 -25.331 1.00 87.44 452 LYS A N 1
ATOM 3604 C CA . LYS A 1 452 ? 20.725 0.289 -24.729 1.00 87.44 452 LYS A CA 1
ATOM 3605 C C . LYS A 1 452 ? 20.977 -1.177 -24.395 1.00 87.44 452 LYS A C 1
ATOM 3607 O O . LYS A 1 452 ? 20.168 -1.772 -23.693 1.00 87.44 452 LYS A O 1
ATOM 3612 N N . LEU A 1 453 ? 22.073 -1.750 -24.885 1.00 92.88 453 LEU A N 1
ATOM 3613 C CA . LEU A 1 453 ? 22.564 -3.085 -24.536 1.00 92.88 453 LEU A CA 1
ATOM 3614 C C . LEU A 1 453 ? 23.738 -2.945 -23.564 1.00 92.88 453 LEU A C 1
ATOM 3616 O O . LEU A 1 453 ? 24.716 -2.274 -23.876 1.00 92.88 453 LEU A O 1
ATOM 3620 N N . GLU A 1 454 ? 23.649 -3.605 -22.415 1.00 88.94 454 GLU A N 1
ATOM 3621 C CA . GLU A 1 454 ? 24.665 -3.558 -21.361 1.00 88.94 454 GLU A CA 1
ATOM 3622 C C . GLU A 1 454 ? 24.968 -4.960 -20.830 1.00 88.94 454 GLU A C 1
ATOM 3624 O O . GLU A 1 454 ? 24.054 -5.781 -20.721 1.00 88.94 454 GLU A O 1
ATOM 3629 N N . GLY A 1 455 ? 26.212 -5.218 -20.428 1.00 84.88 455 GLY A N 1
ATOM 3630 C CA . GLY A 1 455 ? 26.584 -6.426 -19.687 1.00 84.88 455 GLY A CA 1
ATOM 3631 C C . GLY A 1 455 ? 27.905 -7.049 -20.116 1.00 84.88 455 GLY A C 1
ATOM 3632 O O . GLY A 1 455 ? 28.294 -6.953 -21.272 1.00 84.88 455 GLY A O 1
ATOM 3633 N N . ASP A 1 456 ? 28.604 -7.684 -19.175 1.00 86.31 456 ASP A N 1
ATOM 3634 C CA . ASP A 1 456 ? 29.913 -8.316 -19.408 1.00 86.31 456 ASP A CA 1
ATOM 3635 C C . ASP A 1 456 ? 30.935 -7.388 -20.110 1.00 86.31 456 ASP A C 1
ATOM 3637 O O . ASP A 1 456 ? 31.594 -7.743 -21.087 1.00 86.31 456 ASP A O 1
ATOM 3641 N N . GLY A 1 457 ? 31.012 -6.135 -19.646 1.00 78.19 457 GLY A N 1
ATOM 3642 C CA . GLY A 1 457 ? 31.882 -5.101 -20.223 1.00 78.19 457 GLY A CA 1
ATOM 3643 C C . GLY A 1 457 ? 31.384 -4.495 -21.542 1.00 78.19 457 GLY A C 1
ATOM 3644 O O . GLY A 1 457 ? 32.069 -3.647 -22.103 1.00 78.19 457 GLY A O 1
ATOM 3645 N N . LEU A 1 458 ? 30.207 -4.905 -22.027 1.00 83.81 458 LEU A N 1
ATOM 3646 C CA . LEU A 1 458 ? 29.538 -4.322 -23.186 1.00 83.81 458 LEU A CA 1
ATOM 3647 C C . LEU A 1 458 ? 28.636 -3.155 -22.769 1.00 83.81 458 LEU A C 1
ATOM 3649 O O . LEU A 1 458 ? 27.865 -3.277 -21.816 1.00 83.81 458 LEU A O 1
ATOM 3653 N N . GLU A 1 459 ? 28.680 -2.068 -23.529 1.00 86.75 459 GLU A N 1
ATOM 3654 C CA . GLU A 1 459 ? 27.778 -0.920 -23.439 1.00 86.75 459 GLU A CA 1
ATOM 3655 C C . GLU A 1 459 ? 27.552 -0.344 -24.846 1.00 86.75 459 GLU A C 1
ATOM 3657 O O . GLU A 1 459 ? 28.391 0.384 -25.364 1.00 86.75 459 GLU A O 1
ATOM 3662 N N . LEU A 1 460 ? 26.430 -0.671 -25.491 1.00 86.69 460 LEU A N 1
ATOM 3663 C CA . LEU A 1 460 ? 26.098 -0.200 -26.841 1.00 86.69 460 LEU A CA 1
ATOM 3664 C C . LEU A 1 460 ? 24.739 0.503 -26.854 1.00 86.69 460 LEU A C 1
ATOM 3666 O O . LEU A 1 460 ? 23.770 -0.005 -26.287 1.00 86.69 460 LEU A O 1
ATOM 3670 N N . THR A 1 461 ? 24.632 1.606 -27.590 1.00 87.19 461 THR A N 1
ATOM 3671 C CA . THR A 1 461 ? 23.343 2.146 -28.039 1.00 87.19 461 THR A CA 1
ATOM 3672 C C . THR A 1 461 ? 23.075 1.701 -29.471 1.00 87.19 461 THR A C 1
ATOM 3674 O O . THR A 1 461 ? 23.958 1.717 -30.329 1.00 87.19 461 THR A O 1
ATOM 3677 N N . PHE A 1 462 ? 21.832 1.329 -29.745 1.00 94.19 462 PHE A N 1
ATOM 3678 C CA . PHE A 1 462 ? 21.337 0.982 -31.074 1.00 94.19 462 PHE A CA 1
ATOM 3679 C C . PHE A 1 462 ? 19.906 1.501 -31.235 1.00 94.19 462 PHE A C 1
ATOM 3681 O O . PHE A 1 462 ? 19.273 1.856 -30.244 1.00 94.19 462 PHE A O 1
ATOM 3688 N N . ALA A 1 463 ? 19.402 1.596 -32.462 1.00 92.50 463 ALA A N 1
ATOM 3689 C CA . ALA A 1 463 ? 18.124 2.243 -32.741 1.00 92.50 463 ALA A CA 1
ATOM 3690 C C . ALA A 1 463 ? 17.248 1.450 -33.718 1.00 92.50 463 ALA A C 1
ATOM 3692 O O . ALA A 1 463 ? 17.767 0.889 -34.686 1.00 92.50 463 ALA A O 1
ATOM 3693 N N . ASP A 1 464 ? 15.940 1.461 -33.460 1.00 94.81 464 ASP A N 1
ATOM 3694 C CA . ASP A 1 464 ? 14.863 1.197 -34.419 1.00 94.81 464 ASP A CA 1
ATOM 3695 C C . ASP A 1 464 ? 14.574 2.507 -35.169 1.00 94.81 464 ASP A C 1
ATOM 3697 O O . ASP A 1 464 ? 14.224 3.515 -34.557 1.00 94.81 464 ASP A O 1
ATOM 3701 N N . VAL A 1 465 ? 14.804 2.530 -36.479 1.00 92.69 465 VAL A N 1
ATOM 3702 C CA . VAL A 1 465 ? 14.744 3.737 -37.309 1.00 92.69 465 VAL A CA 1
ATOM 3703 C C . VAL A 1 465 ? 13.657 3.602 -38.360 1.00 92.69 465 VAL A C 1
ATOM 3705 O O . VAL A 1 465 ? 13.703 2.691 -39.188 1.00 92.69 465 VAL A O 1
ATOM 3708 N N . ARG A 1 466 ? 12.731 4.561 -38.377 1.00 93.62 466 ARG A N 1
ATOM 3709 C CA . ARG A 1 466 ? 11.629 4.669 -39.338 1.00 93.62 466 ARG A CA 1
ATOM 3710 C C . ARG A 1 466 ? 11.822 5.915 -40.196 1.00 93.62 466 ARG A C 1
ATOM 3712 O O . ARG A 1 466 ? 11.718 7.038 -39.707 1.00 93.62 466 ARG A O 1
ATOM 3719 N N . TRP A 1 467 ? 12.126 5.714 -41.470 1.00 88.75 467 TRP A N 1
ATOM 3720 C CA . TRP A 1 467 ? 12.377 6.777 -42.439 1.00 88.75 467 TRP A CA 1
ATOM 3721 C C . TRP A 1 467 ? 11.079 7.296 -43.060 1.00 88.75 467 TRP A C 1
ATOM 3723 O O . TRP A 1 467 ? 10.094 6.562 -43.184 1.00 88.75 467 TRP A O 1
ATOM 3733 N N . SER A 1 468 ? 11.073 8.563 -43.477 1.00 88.25 468 SER A N 1
ATOM 3734 C CA . SER A 1 468 ? 9.897 9.188 -44.090 1.00 88.25 468 SER A CA 1
ATOM 3735 C C . SER A 1 468 ? 9.527 8.551 -45.437 1.00 88.25 468 SER A C 1
ATOM 3737 O O . SER A 1 468 ? 8.350 8.501 -45.799 1.00 88.25 468 SER A O 1
ATOM 3739 N N . ASN A 1 469 ? 10.511 7.978 -46.135 1.00 85.62 469 ASN A N 1
ATOM 3740 C CA . ASN A 1 469 ? 10.334 7.212 -47.365 1.00 85.62 469 ASN A CA 1
ATOM 3741 C C . ASN A 1 469 ? 9.732 5.805 -47.157 1.00 85.62 469 ASN A C 1
ATOM 3743 O O . ASN A 1 469 ? 9.516 5.087 -48.135 1.00 85.62 469 ASN A O 1
ATOM 3747 N N . GLY A 1 470 ? 9.455 5.408 -45.910 1.00 85.81 470 GLY A N 1
ATOM 3748 C CA . GLY A 1 470 ? 8.855 4.122 -45.553 1.00 85.81 470 GLY A CA 1
ATOM 3749 C C . GLY A 1 470 ? 9.850 2.991 -45.280 1.00 85.81 470 GLY A C 1
ATOM 3750 O O . GLY A 1 470 ? 9.417 1.880 -44.974 1.00 85.81 470 GLY A O 1
ATOM 3751 N N . GLU A 1 471 ? 11.162 3.232 -45.369 1.00 88.75 471 GLU A N 1
ATOM 3752 C CA . GLU A 1 471 ? 12.165 2.262 -44.914 1.00 88.75 471 GLU A CA 1
ATOM 3753 C C . GLU A 1 471 ? 12.178 2.151 -43.377 1.00 88.75 471 GLU A C 1
ATOM 3755 O O . GLU A 1 471 ? 12.061 3.146 -42.663 1.00 88.75 471 GLU A O 1
ATOM 3760 N N . HIS A 1 472 ? 12.361 0.934 -42.857 1.00 93.75 472 HIS A N 1
ATOM 3761 C CA . HIS A 1 472 ? 12.416 0.636 -41.421 1.00 93.75 472 HIS A CA 1
ATOM 3762 C C . HIS A 1 472 ? 13.600 -0.297 -41.138 1.00 93.75 472 HIS A C 1
ATOM 3764 O O . HIS A 1 472 ? 13.778 -1.305 -41.826 1.00 93.75 472 HIS A O 1
ATOM 3770 N N . GLU A 1 473 ? 14.461 0.045 -40.178 1.00 94.44 473 GLU A N 1
ATOM 3771 C CA . GLU A 1 473 ? 15.690 -0.710 -39.893 1.00 94.44 473 GLU A CA 1
ATOM 3772 C C . GLU A 1 473 ? 16.097 -0.699 -38.410 1.00 94.44 473 GLU A C 1
ATOM 3774 O O . GLU A 1 473 ? 15.865 0.275 -37.707 1.00 94.44 473 GLU A O 1
ATOM 3779 N N . MET A 1 474 ? 16.799 -1.745 -37.957 1.00 96.38 474 MET A N 1
ATOM 3780 C CA . MET A 1 474 ? 17.602 -1.714 -36.726 1.00 96.38 474 MET A CA 1
ATOM 3781 C C . MET A 1 474 ? 19.071 -1.444 -37.053 1.00 96.38 474 MET A C 1
ATOM 3783 O O . MET A 1 474 ? 19.650 -2.130 -37.908 1.00 96.38 474 MET A O 1
ATOM 3787 N N . ARG A 1 475 ? 19.714 -0.520 -36.333 1.00 91.88 475 ARG A N 1
ATOM 3788 C CA . ARG A 1 475 ? 21.137 -0.182 -36.533 1.00 91.88 475 ARG A CA 1
ATOM 3789 C C . ARG A 1 475 ? 21.876 0.147 -35.236 1.00 91.88 475 ARG A C 1
ATOM 3791 O O . ARG A 1 475 ? 21.295 0.736 -34.333 1.00 91.88 475 ARG A O 1
ATOM 3798 N N . GLY A 1 476 ? 23.169 -0.177 -35.166 1.00 89.81 476 GLY A N 1
ATOM 3799 C CA . GLY A 1 476 ? 24.041 0.287 -34.079 1.00 89.81 476 GLY A CA 1
ATOM 3800 C C . GLY A 1 476 ? 24.268 1.797 -34.156 1.00 89.81 476 GLY A C 1
ATOM 3801 O O . GLY A 1 476 ? 24.327 2.343 -35.261 1.00 89.81 476 GLY A O 1
ATOM 3802 N N . TRP A 1 477 ? 24.383 2.459 -33.006 1.00 86.38 477 TRP A N 1
ATOM 3803 C CA . TRP A 1 477 ? 24.454 3.920 -32.918 1.00 86.38 477 TRP A CA 1
ATOM 3804 C C . TRP A 1 477 ? 25.687 4.448 -32.195 1.00 86.38 477 TRP A C 1
ATOM 3806 O O . TRP A 1 477 ? 26.357 5.330 -32.714 1.00 86.38 477 TRP A O 1
ATOM 3816 N N . ASP A 1 478 ? 25.984 3.909 -31.016 1.00 77.94 478 ASP A N 1
ATOM 3817 C CA . ASP A 1 478 ? 27.144 4.311 -30.226 1.00 77.94 478 ASP A CA 1
ATOM 3818 C C . ASP A 1 478 ? 27.705 3.090 -29.500 1.00 77.94 478 ASP A C 1
ATOM 3820 O O . ASP A 1 478 ? 26.946 2.225 -29.048 1.00 77.94 478 ASP A O 1
ATOM 3824 N N . ARG A 1 479 ? 29.030 3.005 -29.408 1.00 83.81 479 ARG A N 1
ATOM 3825 C CA . ARG A 1 479 ? 29.721 1.941 -28.679 1.00 83.81 479 ARG A CA 1
ATOM 3826 C C . ARG A 1 479 ? 30.129 2.329 -27.259 1.00 83.81 479 ARG A C 1
ATOM 3828 O O . ARG A 1 479 ? 30.634 1.471 -26.544 1.00 83.81 479 ARG A O 1
ATOM 3835 N N . HIS A 1 480 ? 29.955 3.591 -26.867 1.00 82.88 480 HIS A N 1
ATOM 3836 C CA . HIS A 1 480 ? 30.322 4.123 -25.552 1.00 82.88 480 HIS A CA 1
ATOM 3837 C C . HIS A 1 480 ? 31.727 3.685 -25.112 1.00 82.88 480 HIS A C 1
ATOM 3839 O O . HIS A 1 480 ? 32.720 3.909 -25.809 1.00 82.88 480 HIS A O 1
ATOM 3845 N N . SER A 1 481 ? 31.804 3.047 -23.944 1.00 74.94 481 SER A N 1
ATOM 3846 C CA . SER A 1 481 ? 33.018 2.518 -23.337 1.00 74.94 481 SER A CA 1
ATOM 3847 C C . SER A 1 481 ? 33.435 1.139 -23.875 1.00 74.94 481 SER A C 1
ATOM 3849 O O . SER A 1 481 ? 34.508 0.656 -23.515 1.00 74.94 481 SER A O 1
ATOM 3851 N N . SER A 1 482 ? 32.638 0.521 -24.758 1.00 81.69 482 SER A N 1
ATOM 3852 C CA . SER A 1 482 ? 32.973 -0.759 -25.397 1.00 81.69 482 SER A CA 1
ATOM 3853 C C . SER A 1 482 ? 34.200 -0.624 -26.304 1.00 81.69 482 SER A C 1
ATOM 3855 O O . SER A 1 482 ? 34.476 0.451 -26.851 1.00 81.69 482 SER A O 1
ATOM 3857 N N . GLY A 1 483 ? 34.924 -1.733 -26.491 1.00 81.19 483 GLY A N 1
ATOM 3858 C CA . GLY A 1 483 ? 36.158 -1.789 -27.278 1.00 81.19 483 GLY A CA 1
ATOM 3859 C C . GLY A 1 483 ? 36.026 -1.227 -28.701 1.00 81.19 483 GLY A C 1
ATOM 3860 O O . GLY A 1 483 ? 34.940 -1.180 -29.284 1.00 81.19 483 GLY A O 1
ATOM 3861 N N . ALA A 1 484 ? 37.143 -0.767 -29.269 1.00 84.81 484 ALA A N 1
ATOM 3862 C CA . ALA A 1 484 ? 37.169 -0.118 -30.584 1.00 84.81 484 ALA A CA 1
ATOM 3863 C C . ALA A 1 484 ? 36.687 -1.040 -31.722 1.00 84.81 484 ALA A C 1
ATOM 3865 O O . ALA A 1 484 ? 36.171 -0.566 -32.731 1.00 84.81 484 ALA A O 1
ATOM 3866 N N . GLU A 1 485 ? 36.789 -2.356 -31.546 1.00 87.38 485 GLU A N 1
ATOM 3867 C CA . GLU A 1 485 ? 36.266 -3.371 -32.459 1.00 87.38 485 GLU A CA 1
ATOM 3868 C C . GLU A 1 485 ? 34.749 -3.253 -32.698 1.00 87.38 485 GLU A C 1
ATOM 3870 O O . GLU A 1 485 ? 34.269 -3.589 -33.783 1.00 87.38 485 GLU A O 1
ATOM 3875 N N . TYR A 1 486 ? 33.990 -2.696 -31.745 1.00 89.69 486 TYR A N 1
ATOM 3876 C CA . TYR A 1 486 ? 32.542 -2.501 -31.878 1.00 89.69 486 TYR A CA 1
ATOM 3877 C C . TYR A 1 486 ? 32.156 -1.383 -32.853 1.00 89.69 486 TYR A C 1
ATOM 3879 O O . TYR A 1 486 ? 30.999 -1.338 -33.276 1.00 89.69 486 TYR A O 1
ATOM 3887 N N . GLU A 1 487 ? 33.104 -0.551 -33.309 1.00 87.94 487 GLU A N 1
ATOM 3888 C CA . GLU A 1 487 ? 32.879 0.378 -34.432 1.00 87.94 487 GLU A CA 1
ATOM 3889 C C . GLU A 1 487 ? 32.427 -0.354 -35.704 1.00 87.94 487 GLU A C 1
ATOM 3891 O O . GLU A 1 487 ? 31.716 0.200 -36.542 1.00 87.94 487 GLU A O 1
ATOM 3896 N N . ALA A 1 488 ? 32.767 -1.641 -35.840 1.00 89.19 488 ALA A N 1
ATOM 3897 C CA . ALA A 1 488 ? 32.289 -2.473 -36.938 1.00 89.19 488 ALA A CA 1
ATOM 3898 C C . ALA A 1 488 ? 30.752 -2.626 -36.969 1.00 89.19 488 ALA A C 1
ATOM 3900 O O . ALA A 1 488 ? 30.205 -2.964 -38.022 1.00 89.19 488 ALA A O 1
ATOM 3901 N N . LEU A 1 489 ? 30.058 -2.373 -35.850 1.00 90.69 489 LEU A N 1
ATOM 3902 C CA . LEU A 1 489 ? 28.599 -2.466 -35.723 1.00 90.69 489 LEU A CA 1
ATOM 3903 C C . LEU A 1 489 ? 27.890 -1.106 -35.846 1.00 90.69 489 LEU A C 1
ATOM 3905 O O . LEU A 1 489 ? 26.682 -1.072 -36.094 1.00 90.69 489 LEU A O 1
ATOM 3909 N N . ILE A 1 490 ? 28.602 0.012 -35.673 1.00 89.00 490 ILE A N 1
ATOM 3910 C CA . ILE A 1 490 ? 27.998 1.349 -35.620 1.00 89.00 490 ILE A CA 1
ATOM 3911 C C . ILE A 1 490 ? 27.674 1.841 -37.033 1.00 89.00 490 ILE A C 1
ATOM 3913 O O . ILE A 1 490 ? 28.525 1.873 -37.921 1.00 89.00 490 ILE A O 1
ATOM 3917 N N . GLY A 1 491 ? 26.394 2.137 -37.286 1.00 81.12 491 GLY A N 1
ATOM 3918 C CA . GLY A 1 491 ? 25.872 2.495 -38.612 1.00 81.12 491 GLY A CA 1
ATOM 3919 C C . GLY A 1 491 ? 25.940 1.379 -39.672 1.00 81.12 491 GLY A C 1
ATOM 3920 O O . GLY A 1 491 ? 25.494 1.580 -40.810 1.00 81.12 491 GLY A O 1
ATOM 3921 N N . ARG A 1 492 ? 26.465 0.200 -39.313 1.00 86.06 492 ARG A N 1
ATOM 3922 C CA . ARG A 1 492 ? 26.762 -0.947 -40.187 1.00 86.06 492 ARG A CA 1
ATOM 3923 C C . ARG A 1 492 ? 25.933 -2.175 -39.789 1.00 86.06 492 ARG A C 1
ATOM 3925 O O . ARG A 1 492 ? 25.251 -2.182 -38.771 1.00 86.06 492 ARG A O 1
ATOM 3932 N N . LEU A 1 493 ? 25.960 -3.214 -40.632 1.00 91.25 493 LEU A N 1
ATOM 3933 C CA . LEU A 1 493 ? 25.308 -4.517 -40.393 1.00 91.25 493 LEU A CA 1
ATOM 3934 C C . LEU A 1 493 ? 23.827 -4.428 -39.971 1.00 91.25 493 LEU A C 1
ATOM 3936 O O . LEU A 1 493 ? 23.365 -5.157 -39.088 1.00 91.25 493 LEU A O 1
ATOM 3940 N N . ARG A 1 494 ? 23.088 -3.531 -40.626 1.00 93.00 494 ARG A N 1
ATOM 3941 C CA . ARG A 1 494 ? 21.692 -3.195 -40.319 1.00 93.00 494 ARG A CA 1
ATOM 3942 C C . ARG A 1 494 ? 20.756 -4.398 -40.489 1.00 93.00 494 ARG A C 1
ATOM 3944 O O . ARG A 1 494 ? 21.050 -5.325 -41.249 1.00 93.00 494 ARG A O 1
ATOM 3951 N N . ILE A 1 495 ? 19.626 -4.385 -39.787 1.00 96.00 495 ILE A N 1
ATOM 3952 C CA . ILE A 1 495 ? 18.538 -5.356 -39.972 1.00 96.00 495 ILE A CA 1
ATOM 3953 C C . ILE A 1 495 ? 17.358 -4.609 -40.580 1.00 96.00 495 ILE A C 1
ATOM 3955 O O . ILE A 1 495 ? 16.768 -3.771 -39.911 1.00 96.00 495 ILE A O 1
ATOM 3959 N N . GLY A 1 496 ? 17.026 -4.902 -41.837 1.00 94.44 496 GLY A N 1
ATOM 3960 C CA . GLY A 1 496 ? 15.829 -4.352 -42.474 1.00 94.44 496 GLY A CA 1
ATOM 3961 C C . GLY A 1 496 ? 14.561 -4.977 -41.893 1.00 94.44 496 GLY A C 1
ATOM 3962 O O . GLY A 1 496 ? 14.494 -6.200 -41.727 1.00 94.44 496 GLY A O 1
ATOM 3963 N N . ILE A 1 497 ? 13.577 -4.133 -41.595 1.00 95.56 497 ILE A N 1
ATOM 3964 C CA . ILE A 1 497 ? 12.242 -4.519 -41.148 1.00 95.56 497 ILE A CA 1
ATOM 3965 C C . ILE A 1 497 ? 11.258 -4.151 -42.260 1.00 95.56 497 ILE A C 1
ATOM 3967 O O . ILE A 1 497 ? 11.295 -3.057 -42.821 1.00 95.56 497 ILE A O 1
ATOM 3971 N N . HIS A 1 498 ? 10.394 -5.096 -42.618 1.00 93.31 498 HIS A N 1
ATOM 3972 C CA . HIS A 1 498 ? 9.452 -4.943 -43.723 1.00 93.31 498 HIS A CA 1
ATOM 3973 C C . HIS A 1 498 ? 8.044 -5.359 -43.293 1.00 93.31 498 HIS A C 1
ATOM 3975 O O . HIS A 1 498 ? 7.916 -6.223 -42.429 1.00 93.31 498 HIS A O 1
ATOM 3981 N N . PRO A 1 499 ? 6.974 -4.833 -43.912 1.00 90.19 499 PRO A N 1
ATOM 3982 C CA . PRO A 1 499 ? 5.629 -5.349 -43.689 1.00 90.19 499 PRO A CA 1
ATOM 3983 C C . PRO A 1 499 ? 5.539 -6.843 -44.028 1.00 90.19 499 PRO A C 1
ATOM 3985 O O . PRO A 1 499 ? 6.001 -7.285 -45.083 1.00 90.19 499 PRO A O 1
ATOM 3988 N N . ALA A 1 500 ? 4.920 -7.630 -43.153 1.00 86.94 500 ALA A N 1
ATOM 3989 C CA . ALA A 1 500 ? 4.642 -9.032 -43.424 1.00 86.94 500 ALA A CA 1
ATOM 3990 C C . ALA A 1 500 ? 3.341 -9.138 -44.237 1.00 86.94 500 ALA A C 1
ATOM 3992 O O . ALA A 1 500 ? 2.256 -9.164 -43.669 1.00 86.94 500 ALA A O 1
ATOM 3993 N N . GLU A 1 501 ? 3.429 -9.217 -45.571 1.00 79.25 501 GLU A N 1
ATOM 3994 C CA . GLU A 1 501 ? 2.253 -9.200 -46.471 1.00 79.25 501 GLU A CA 1
ATOM 3995 C C . GLU A 1 501 ? 1.152 -10.205 -46.083 1.00 79.25 501 GLU A C 1
ATOM 3997 O O . GLU A 1 501 ? -0.037 -9.907 -46.183 1.00 79.25 501 GLU A O 1
ATOM 4002 N N . ARG A 1 502 ? 1.546 -11.384 -45.584 1.00 77.31 502 ARG A N 1
ATOM 4003 C CA . ARG A 1 502 ? 0.632 -12.443 -45.129 1.00 77.31 502 ARG A CA 1
ATOM 4004 C C . ARG A 1 502 ? -0.062 -12.129 -43.797 1.00 77.31 502 ARG A C 1
ATOM 4006 O O . ARG A 1 502 ? -1.162 -12.624 -43.559 1.00 77.31 502 ARG A O 1
ATOM 4013 N N . TYR A 1 503 ? 0.565 -11.336 -42.933 1.00 75.94 503 TYR A N 1
ATOM 4014 C CA . TYR A 1 503 ? 0.101 -11.054 -41.578 1.00 75.94 503 TYR A CA 1
ATOM 4015 C C . TYR A 1 503 ? -0.169 -9.557 -41.429 1.00 75.94 503 TYR A C 1
ATOM 4017 O O . TYR A 1 503 ? 0.715 -8.756 -41.124 1.00 75.94 503 TYR A O 1
ATOM 4025 N N . ARG A 1 504 ? -1.421 -9.161 -41.673 1.00 78.69 504 ARG A N 1
ATOM 4026 C CA . ARG A 1 504 ? -1.829 -7.754 -41.605 1.00 78.69 504 ARG A CA 1
ATOM 4027 C C . ARG A 1 504 ? -1.511 -7.167 -40.226 1.00 78.69 504 ARG A C 1
ATOM 4029 O O . ARG A 1 504 ? -1.943 -7.710 -39.218 1.00 78.69 504 ARG A O 1
ATOM 4036 N N . GLY A 1 505 ? -0.825 -6.025 -40.206 1.00 76.69 505 GLY A N 1
ATOM 4037 C CA . GLY A 1 505 ? -0.429 -5.354 -38.962 1.00 76.69 505 GLY A CA 1
ATOM 4038 C C . GLY A 1 505 ? 0.854 -5.899 -38.328 1.00 76.69 505 GLY A C 1
ATOM 4039 O O . GLY A 1 505 ? 1.236 -5.412 -37.270 1.00 76.69 505 GLY A O 1
ATOM 4040 N N . MET A 1 506 ? 1.531 -6.853 -38.976 1.00 88.38 506 MET A N 1
ATOM 4041 C CA . MET A 1 506 ? 2.800 -7.413 -38.517 1.00 88.38 506 MET A CA 1
ATOM 4042 C C . MET A 1 506 ? 3.957 -7.047 -39.450 1.00 88.38 506 MET A C 1
ATOM 4044 O O . MET A 1 506 ? 3.785 -6.788 -40.647 1.00 88.38 506 MET A O 1
ATOM 4048 N N . SER A 1 507 ? 5.149 -7.046 -38.871 1.00 92.69 507 SER A N 1
ATOM 4049 C CA . SER A 1 507 ? 6.438 -6.792 -39.495 1.00 92.69 507 SER A CA 1
ATOM 4050 C C . SER A 1 507 ? 7.242 -8.081 -39.571 1.00 92.69 507 SER A C 1
ATOM 4052 O O . SER A 1 507 ? 7.000 -9.033 -38.831 1.00 92.69 507 SER A O 1
ATOM 4054 N N . VAL A 1 508 ? 8.212 -8.116 -40.478 1.00 95.31 508 VAL A N 1
ATOM 4055 C CA . VAL A 1 508 ? 9.147 -9.219 -40.647 1.00 95.31 508 VAL A CA 1
ATOM 4056 C C . VAL A 1 508 ? 10.582 -8.717 -40.743 1.00 95.31 508 VAL A C 1
ATOM 4058 O O . VAL A 1 508 ? 10.873 -7.767 -41.469 1.00 95.31 508 VAL A O 1
ATOM 4061 N N . ALA A 1 509 ? 11.486 -9.403 -40.046 1.00 96.62 509 ALA A N 1
ATOM 4062 C CA . ALA A 1 509 ? 12.927 -9.184 -40.115 1.00 96.62 509 ALA A CA 1
ATOM 4063 C C . ALA A 1 509 ? 13.661 -10.499 -40.415 1.00 96.62 509 ALA A C 1
ATOM 4065 O O . ALA A 1 509 ? 13.318 -11.558 -39.883 1.00 96.62 509 ALA A O 1
ATOM 4066 N N . GLU A 1 510 ? 14.689 -10.449 -41.266 1.00 95.69 510 GLU A N 1
ATOM 4067 C CA . GLU A 1 510 ? 15.559 -11.607 -41.502 1.00 95.69 510 GLU A CA 1
ATOM 4068 C C . GLU A 1 510 ? 16.539 -11.788 -40.336 1.00 95.69 510 GLU A C 1
ATOM 4070 O O . GLU A 1 510 ? 17.302 -10.881 -39.997 1.00 95.69 510 GLU A O 1
ATOM 4075 N N . ILE A 1 511 ? 16.582 -12.994 -39.768 1.00 96.75 511 ILE A N 1
ATOM 4076 C CA . ILE A 1 511 ? 17.564 -13.349 -38.745 1.00 96.75 511 ILE A CA 1
ATOM 4077 C C . ILE A 1 511 ? 18.834 -13.818 -39.457 1.00 96.75 511 ILE A C 1
ATOM 4079 O O . ILE A 1 511 ? 18.854 -14.849 -40.134 1.00 96.75 511 ILE A O 1
ATOM 4083 N N . ARG A 1 512 ? 19.908 -13.042 -39.310 1.00 96.31 512 ARG A N 1
ATOM 4084 C CA . ARG A 1 512 ? 21.253 -13.337 -39.828 1.00 96.31 512 ARG A CA 1
ATOM 4085 C C . ARG A 1 512 ? 22.257 -13.164 -38.707 1.00 96.31 512 ARG A C 1
ATOM 4087 O O . ARG A 1 512 ? 22.100 -12.232 -37.927 1.00 96.31 512 ARG A O 1
ATOM 4094 N N . LEU A 1 513 ? 23.279 -14.008 -38.647 1.00 95.81 513 LEU A N 1
ATOM 4095 C CA . LEU A 1 513 ? 24.278 -13.975 -37.580 1.00 95.81 513 LEU A CA 1
ATOM 4096 C C . LEU A 1 513 ? 25.519 -13.203 -38.039 1.00 95.81 513 LEU A C 1
ATOM 4098 O O . LEU A 1 513 ? 26.007 -13.435 -39.149 1.00 95.81 513 LEU A O 1
ATOM 4102 N N . VAL A 1 514 ? 26.020 -12.284 -37.209 1.00 95.44 514 VAL A N 1
ATOM 4103 C CA . VAL A 1 514 ? 27.321 -11.651 -37.462 1.00 95.44 514 VAL A CA 1
ATOM 4104 C C . VAL A 1 514 ? 28.433 -12.685 -37.329 1.00 95.44 514 VAL A C 1
ATOM 4106 O O . VAL A 1 514 ? 28.427 -13.490 -36.398 1.00 95.44 514 VAL A O 1
ATOM 4109 N N . ARG A 1 515 ? 29.394 -12.664 -38.249 1.00 92.38 515 ARG A N 1
ATOM 4110 C CA . ARG A 1 515 ? 30.640 -13.415 -38.131 1.00 92.38 515 ARG A CA 1
ATOM 4111 C C . ARG A 1 515 ? 31.829 -12.533 -38.469 1.00 92.38 515 ARG A C 1
ATOM 4113 O O . ARG A 1 515 ? 31.724 -11.664 -39.340 1.00 92.38 515 ARG A O 1
ATOM 4120 N N . VAL A 1 516 ? 32.942 -12.790 -37.798 1.00 86.75 516 VAL A N 1
ATOM 4121 C CA . VAL A 1 516 ? 34.231 -12.146 -38.056 1.00 86.75 516 VAL A CA 1
ATOM 4122 C C . VAL A 1 516 ? 35.127 -13.175 -38.749 1.00 86.75 516 VAL A C 1
ATOM 4124 O O . VAL A 1 516 ? 35.546 -14.133 -38.103 1.00 86.75 516 VAL A O 1
ATOM 4127 N N . PRO A 1 517 ? 35.344 -13.071 -40.074 1.00 79.19 517 PRO A N 1
ATOM 4128 C CA . PRO A 1 517 ? 36.220 -13.993 -40.791 1.00 79.19 517 PRO A CA 1
ATOM 4129 C C . PRO A 1 517 ? 37.661 -13.907 -40.270 1.00 79.19 517 PRO A C 1
ATOM 4131 O O . PRO A 1 517 ? 38.112 -12.837 -39.878 1.00 79.19 517 PRO A O 1
ATOM 4134 N N . GLU A 1 518 ? 38.402 -15.018 -40.322 1.00 68.44 518 GLU A N 1
ATOM 4135 C CA . GLU A 1 518 ? 39.820 -15.074 -39.912 1.00 68.44 518 GLU A CA 1
ATOM 4136 C C . GLU A 1 518 ? 40.747 -14.226 -40.807 1.00 68.44 518 GLU A C 1
ATOM 4138 O O . GLU A 1 518 ? 41.848 -13.861 -40.403 1.00 68.44 518 GLU A O 1
ATOM 4143 N N . ALA A 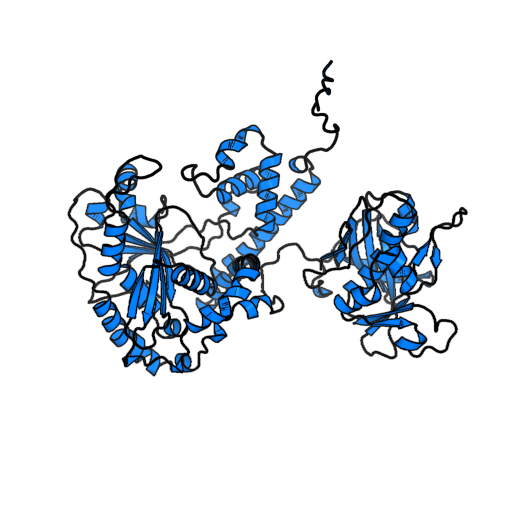1 519 ? 40.307 -13.901 -42.026 1.00 57.22 519 ALA A N 1
ATOM 4144 C CA . ALA A 1 519 ? 40.976 -12.957 -42.915 1.00 57.22 519 ALA A CA 1
ATOM 4145 C C . ALA A 1 519 ? 40.410 -11.552 -42.683 1.00 57.22 519 ALA A C 1
ATOM 4147 O O . ALA A 1 519 ? 39.212 -11.440 -42.458 1.00 57.22 519 ALA A O 1
ATOM 4148 N N . ASP A 1 520 ? 41.245 -10.517 -42.813 1.00 57.50 520 ASP A N 1
ATOM 4149 C CA . ASP A 1 520 ? 41.061 -9.064 -42.566 1.00 57.50 520 ASP A CA 1
ATOM 4150 C C . ASP A 1 520 ? 39.883 -8.369 -43.322 1.00 57.50 520 ASP A C 1
ATOM 4152 O O . ASP A 1 520 ? 39.954 -7.224 -43.758 1.00 57.50 520 ASP A O 1
ATOM 4156 N N . GLN A 1 521 ? 38.778 -9.080 -43.543 1.00 61.03 521 GLN A N 1
ATOM 4157 C CA . GLN A 1 521 ? 37.622 -8.763 -44.384 1.00 61.03 521 GLN A CA 1
ATOM 4158 C C . GLN A 1 521 ? 36.479 -8.080 -43.612 1.00 61.03 521 GLN A C 1
ATOM 4160 O O . GLN A 1 521 ? 35.404 -7.848 -44.176 1.00 61.03 521 GLN A O 1
ATOM 4165 N N . GLY A 1 522 ? 36.711 -7.740 -42.340 1.00 76.44 522 GLY A N 1
ATOM 4166 C CA . GLY A 1 522 ? 35.744 -7.082 -41.462 1.00 76.44 522 GLY A CA 1
ATOM 4167 C C . GLY A 1 522 ? 34.531 -7.950 -41.099 1.00 76.44 522 GLY A C 1
ATOM 4168 O O . GLY A 1 522 ? 34.288 -9.017 -41.661 1.00 76.44 522 GLY A O 1
ATOM 4169 N N . ALA A 1 523 ? 33.743 -7.484 -40.131 1.00 87.81 523 ALA A N 1
ATOM 4170 C CA . ALA A 1 523 ? 32.535 -8.176 -39.691 1.00 87.81 523 ALA A CA 1
ATOM 4171 C C . ALA A 1 523 ? 31.463 -8.196 -40.794 1.00 87.81 523 ALA A C 1
ATOM 4173 O O . ALA A 1 523 ? 31.172 -7.165 -41.405 1.00 87.81 523 ALA A O 1
ATOM 4174 N N . GLN A 1 524 ? 30.840 -9.354 -41.025 1.00 92.38 524 GLN A N 1
ATOM 4175 C CA . GLN A 1 524 ? 29.776 -9.534 -42.023 1.00 92.38 524 GLN A CA 1
ATOM 4176 C C . GLN A 1 524 ? 28.620 -10.367 -41.463 1.00 92.38 524 GLN A C 1
ATOM 4178 O O . GLN A 1 524 ? 28.759 -11.040 -40.446 1.00 92.38 524 GLN A O 1
ATOM 4183 N N . VAL A 1 525 ? 27.457 -10.326 -42.119 1.00 93.88 525 VAL A N 1
ATOM 4184 C CA . VAL A 1 525 ? 26.258 -11.064 -41.689 1.00 93.88 525 VAL A CA 1
ATOM 4185 C C . VAL A 1 525 ? 25.969 -12.234 -42.618 1.00 93.88 525 VAL A C 1
ATOM 4187 O O . VAL A 1 525 ? 25.861 -12.069 -43.832 1.00 93.88 525 VAL A O 1
ATOM 4190 N N . TYR A 1 526 ? 25.788 -13.413 -42.033 1.00 94.12 526 TYR A N 1
ATOM 4191 C CA . TYR A 1 526 ? 25.597 -14.661 -42.762 1.00 94.12 526 TYR A CA 1
ATOM 4192 C C . TYR A 1 526 ? 24.224 -15.265 -42.481 1.00 94.12 526 TYR A C 1
ATOM 4194 O O . TYR A 1 526 ? 23.593 -15.024 -41.446 1.00 94.12 526 TYR A O 1
ATOM 4202 N N . LYS A 1 527 ? 23.750 -16.073 -43.431 1.00 94.19 527 LYS A N 1
ATOM 4203 C CA . LYS A 1 527 ? 22.561 -16.901 -43.244 1.00 94.19 527 LYS A CA 1
ATOM 4204 C C . LYS A 1 527 ? 22.790 -17.876 -42.085 1.00 94.19 527 LYS A C 1
ATOM 4206 O O . LYS A 1 527 ? 23.875 -18.430 -41.964 1.00 94.19 527 LYS A O 1
ATOM 4211 N N . THR A 1 528 ? 21.751 -18.101 -41.285 1.00 94.94 528 THR A N 1
ATOM 4212 C CA . THR A 1 528 ? 21.800 -18.974 -40.108 1.00 94.94 528 THR A CA 1
ATOM 4213 C C . THR A 1 528 ? 20.574 -19.888 -40.018 1.00 94.94 528 THR A C 1
ATOM 4215 O O . THR A 1 528 ? 19.661 -19.798 -40.847 1.00 94.94 528 THR A O 1
ATOM 4218 N N . THR A 1 529 ? 20.565 -20.788 -39.033 1.00 94.56 529 THR A N 1
ATOM 4219 C CA . THR A 1 529 ? 19.486 -21.745 -38.742 1.00 94.56 529 THR A CA 1
ATOM 4220 C C . THR A 1 529 ? 19.169 -21.768 -37.244 1.00 94.56 529 THR A C 1
ATOM 4222 O O . THR A 1 529 ? 20.006 -21.385 -36.430 1.00 94.56 529 THR A O 1
ATOM 4225 N N . ASN A 1 530 ? 17.990 -22.269 -36.855 1.00 90.56 530 ASN A N 1
ATOM 4226 C CA . ASN A 1 530 ? 17.629 -22.423 -35.436 1.00 90.56 530 ASN A CA 1
ATOM 4227 C C . ASN A 1 530 ? 18.639 -23.279 -34.655 1.00 90.56 530 ASN A C 1
ATOM 4229 O O . ASN A 1 530 ? 18.937 -22.975 -33.500 1.00 90.56 530 ASN A O 1
ATOM 4233 N N . LEU A 1 531 ? 19.178 -24.327 -35.288 1.00 92.69 531 LEU A N 1
ATOM 4234 C CA . LEU A 1 531 ? 20.183 -25.191 -34.675 1.00 92.69 531 LEU A CA 1
ATOM 4235 C C . LEU A 1 531 ? 21.468 -24.411 -34.387 1.00 92.69 531 LEU A C 1
ATOM 4237 O O . LEU A 1 531 ? 21.952 -24.436 -33.264 1.00 92.69 531 LEU A O 1
ATOM 4241 N N . GLU A 1 532 ? 21.966 -23.668 -35.374 1.00 94.62 532 GLU A N 1
ATOM 4242 C CA . GLU A 1 532 ? 23.177 -22.861 -35.223 1.00 94.62 532 GLU A CA 1
ATOM 4243 C C . GLU A 1 532 ? 23.022 -21.784 -34.141 1.00 94.62 532 GLU A C 1
ATOM 4245 O O . GLU A 1 532 ? 23.890 -21.651 -33.285 1.00 94.62 532 GLU A O 1
ATOM 4250 N N . LEU A 1 533 ? 21.896 -21.064 -34.118 1.00 95.69 533 LEU A N 1
ATOM 4251 C CA . LEU A 1 533 ? 21.619 -20.077 -33.068 1.00 95.69 533 LEU A CA 1
ATOM 4252 C C . LEU A 1 533 ? 21.580 -20.727 -31.678 1.00 95.69 533 LEU A C 1
ATOM 4254 O O . LEU A 1 533 ? 22.109 -20.167 -30.721 1.00 95.69 533 LEU A O 1
ATOM 4258 N N . THR A 1 534 ? 21.003 -21.926 -31.572 1.00 94.75 534 THR A N 1
ATOM 4259 C CA . THR A 1 534 ? 20.976 -22.685 -30.314 1.00 94.75 534 THR A CA 1
ATOM 4260 C C . THR A 1 534 ? 22.379 -23.105 -29.886 1.00 94.75 534 THR A C 1
ATOM 4262 O O . THR A 1 534 ? 22.704 -23.017 -28.705 1.00 94.75 534 THR A O 1
ATOM 4265 N N . THR A 1 535 ? 23.231 -23.509 -30.831 1.00 94.88 535 THR A N 1
ATOM 4266 C CA . THR A 1 535 ? 24.642 -23.817 -30.563 1.00 94.88 535 THR A CA 1
ATOM 4267 C C . THR A 1 535 ? 25.407 -22.586 -30.078 1.00 94.88 535 THR A C 1
ATOM 4269 O O . THR A 1 535 ? 26.191 -22.700 -29.142 1.00 94.88 535 THR A O 1
ATOM 4272 N N . VAL A 1 536 ? 25.162 -21.416 -30.673 1.00 94.44 536 VAL A N 1
ATOM 4273 C CA . VAL A 1 536 ? 25.865 -20.170 -30.327 1.00 94.44 536 VAL A CA 1
ATOM 4274 C C . VAL A 1 536 ? 25.423 -19.608 -28.975 1.00 94.44 536 VAL A C 1
ATOM 4276 O O . VAL A 1 536 ? 26.267 -19.145 -28.219 1.00 94.44 536 VAL A O 1
ATOM 4279 N N . PHE A 1 537 ? 24.127 -19.632 -28.651 1.00 95.81 537 PHE A N 1
ATOM 4280 C CA . PHE A 1 537 ? 23.607 -18.973 -27.442 1.00 95.81 537 PHE A CA 1
ATOM 4281 C C . PHE A 1 537 ? 23.276 -19.925 -26.291 1.00 95.81 537 PHE A C 1
ATOM 4283 O O . PHE A 1 537 ? 23.021 -19.471 -25.179 1.00 95.81 537 PHE A O 1
ATOM 4290 N N . GLY A 1 538 ? 23.257 -21.237 -26.530 1.00 93.94 538 GLY A N 1
ATOM 4291 C CA . GLY A 1 538 ? 22.896 -22.237 -25.523 1.00 93.94 538 GLY A CA 1
ATOM 4292 C C . GLY A 1 538 ? 21.391 -22.351 -25.247 1.00 93.94 538 GLY A C 1
ATOM 4293 O O . GLY A 1 538 ? 20.999 -23.037 -24.305 1.00 93.94 538 GLY A O 1
ATOM 4294 N N . PHE A 1 539 ? 20.532 -21.703 -26.044 1.00 95.69 539 PHE A N 1
ATOM 4295 C CA . PHE A 1 539 ? 19.073 -21.812 -25.945 1.00 95.69 539 PHE A CA 1
ATOM 4296 C C . PHE A 1 539 ? 18.372 -21.592 -27.293 1.00 95.69 539 PHE A C 1
ATOM 4298 O O . PHE A 1 539 ? 18.924 -20.988 -28.210 1.00 95.69 539 PHE A O 1
ATOM 4305 N N . SER A 1 540 ? 17.120 -22.053 -27.402 1.00 94.75 540 SER A N 1
ATOM 4306 C CA . SER A 1 540 ? 16.294 -21.848 -28.599 1.00 94.75 540 SER A CA 1
ATOM 4307 C C . SER A 1 540 ? 15.872 -20.383 -28.729 1.00 94.75 540 SER A C 1
ATOM 4309 O O . SER A 1 540 ? 14.992 -19.925 -28.001 1.00 94.75 540 SER A O 1
ATOM 4311 N N . VAL A 1 541 ? 16.467 -19.649 -29.675 1.00 93.62 541 VAL A N 1
ATOM 4312 C CA . VAL A 1 541 ? 16.082 -18.253 -29.972 1.00 93.62 541 VAL A CA 1
ATOM 4313 C C . VAL A 1 541 ? 14.629 -18.169 -30.441 1.00 93.62 541 VAL A C 1
ATOM 4315 O O . VAL A 1 541 ? 13.911 -17.263 -30.035 1.00 93.62 541 VAL A O 1
ATOM 4318 N N . ALA A 1 542 ? 14.172 -19.140 -31.238 1.00 87.56 542 ALA A N 1
ATOM 4319 C CA . ALA A 1 542 ? 12.783 -19.214 -31.682 1.00 87.56 542 ALA A CA 1
ATOM 4320 C C . ALA A 1 542 ? 11.813 -19.370 -30.500 1.00 87.56 542 ALA A C 1
ATOM 4322 O O . ALA A 1 542 ? 10.875 -18.591 -30.376 1.00 87.56 542 ALA A O 1
ATOM 4323 N N . GLY A 1 543 ? 12.081 -20.320 -29.597 1.00 80.50 543 GLY A N 1
ATOM 4324 C CA . GLY A 1 543 ? 11.247 -20.529 -28.408 1.00 80.50 543 GLY A CA 1
ATOM 4325 C C . GLY A 1 543 ? 11.308 -19.359 -27.423 1.00 80.50 543 GLY A C 1
ATOM 4326 O O . GLY A 1 543 ? 10.315 -19.048 -26.774 1.00 80.50 543 GLY A O 1
ATOM 4327 N N . ALA A 1 544 ? 12.454 -18.678 -27.338 1.00 88.12 544 ALA A N 1
ATOM 4328 C CA . ALA A 1 544 ? 12.586 -17.475 -26.530 1.00 88.12 544 ALA A CA 1
ATOM 4329 C C . ALA A 1 544 ? 11.718 -16.325 -27.061 1.00 88.12 544 ALA A C 1
ATOM 4331 O O . ALA A 1 544 ? 11.011 -15.708 -26.275 1.00 88.12 544 ALA A O 1
ATOM 4332 N N . LEU A 1 545 ? 11.746 -16.041 -28.368 1.00 88.00 545 LEU A N 1
ATOM 4333 C CA . LEU A 1 545 ? 10.959 -14.954 -28.969 1.00 88.00 545 LEU A CA 1
ATOM 4334 C C . LEU A 1 545 ? 9.449 -15.247 -28.973 1.00 88.00 545 LEU A C 1
ATOM 4336 O O . LEU A 1 545 ? 8.650 -14.337 -28.750 1.00 88.00 545 LEU A O 1
ATOM 4340 N N . ASP A 1 546 ? 9.059 -16.509 -29.151 1.00 73.38 546 ASP A N 1
ATOM 4341 C CA . ASP A 1 546 ? 7.667 -16.947 -28.998 1.00 73.38 546 ASP A CA 1
ATOM 4342 C C . ASP A 1 546 ? 7.179 -16.720 -27.556 1.00 73.38 546 ASP A C 1
ATOM 4344 O O . ASP A 1 546 ? 6.196 -16.025 -27.321 1.00 73.38 546 ASP A O 1
ATOM 4348 N N . SER A 1 547 ? 7.940 -17.177 -26.554 1.00 70.81 547 SER A N 1
ATOM 4349 C CA . SER A 1 547 ? 7.571 -16.986 -25.144 1.00 70.81 547 SER A CA 1
ATOM 4350 C C . SER A 1 547 ? 7.629 -15.528 -24.669 1.00 70.81 547 SER A C 1
ATOM 4352 O O . SER A 1 547 ? 6.951 -15.191 -23.699 1.00 70.81 547 SER A O 1
ATOM 4354 N N . LEU A 1 548 ? 8.486 -14.691 -25.261 1.00 73.81 548 LEU A N 1
ATOM 4355 C CA . LEU A 1 548 ? 8.708 -13.310 -24.822 1.00 73.81 548 LEU A CA 1
ATOM 4356 C C . LEU A 1 548 ? 7.672 -12.338 -25.401 1.00 73.81 548 LEU A C 1
ATOM 4358 O O . LEU A 1 548 ? 7.293 -11.381 -24.727 1.00 73.81 548 LEU A O 1
ATOM 4362 N N . THR A 1 549 ? 7.269 -12.562 -26.653 1.00 77.00 549 THR A N 1
ATOM 4363 C CA . THR A 1 549 ? 6.550 -11.585 -27.494 1.00 77.00 549 THR A CA 1
ATOM 4364 C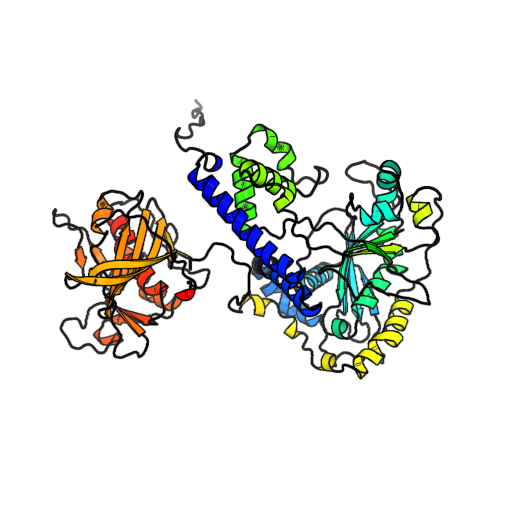 C . THR A 1 549 ? 5.513 -12.219 -28.429 1.00 77.00 549 THR A C 1
ATOM 4366 O O . THR A 1 549 ? 4.950 -11.510 -29.256 1.00 77.00 549 THR A O 1
ATOM 4369 N N . GLU A 1 550 ? 5.267 -13.533 -28.340 1.00 76.38 550 GLU A N 1
ATOM 4370 C CA . GLU A 1 550 ? 4.408 -14.295 -29.272 1.00 76.38 550 GLU A CA 1
ATOM 4371 C C . GLU A 1 550 ? 4.858 -14.169 -30.744 1.00 76.38 550 GLU A C 1
ATOM 4373 O O . GLU A 1 550 ? 4.067 -14.257 -31.685 1.00 76.38 550 GLU A O 1
ATOM 4378 N N . ALA A 1 551 ? 6.157 -13.932 -30.959 1.00 84.50 551 ALA A N 1
ATOM 4379 C CA . ALA A 1 551 ? 6.718 -13.736 -32.287 1.00 84.50 551 ALA A CA 1
ATOM 4380 C C . ALA A 1 551 ? 6.906 -15.076 -33.011 1.00 84.50 551 ALA A C 1
ATOM 4382 O O . ALA A 1 551 ? 7.436 -16.043 -32.461 1.00 84.50 551 ALA A O 1
ATOM 4383 N N . LEU A 1 552 ? 6.545 -15.117 -34.293 1.00 84.19 552 LEU A N 1
ATOM 4384 C CA . LEU A 1 552 ? 6.640 -16.326 -35.109 1.00 84.19 552 LEU A CA 1
ATOM 4385 C C . LEU A 1 552 ? 8.011 -16.394 -35.783 1.00 84.19 552 LEU A C 1
ATOM 4387 O O . LEU A 1 552 ? 8.343 -15.548 -36.613 1.00 84.19 552 LEU A O 1
ATOM 4391 N N . VAL A 1 553 ? 8.800 -17.421 -35.472 1.00 92.56 553 VAL A N 1
ATOM 4392 C CA . VAL A 1 553 ? 10.140 -17.628 -36.046 1.00 92.56 553 VAL A CA 1
ATOM 4393 C C . VAL A 1 553 ? 10.162 -18.878 -36.920 1.00 92.56 553 VAL A C 1
ATOM 4395 O O . VAL A 1 553 ? 9.692 -19.939 -36.519 1.00 92.56 553 VAL A O 1
ATOM 4398 N N . GLY A 1 554 ? 10.740 -18.777 -38.116 1.00 91.44 554 GLY A N 1
ATOM 4399 C CA . GLY A 1 554 ? 10.737 -19.866 -39.091 1.00 91.44 554 GLY A CA 1
ATOM 4400 C C . GLY A 1 554 ? 11.360 -19.480 -40.429 1.00 91.44 554 GLY A C 1
ATOM 4401 O O . GLY A 1 554 ? 11.798 -18.343 -40.634 1.00 91.44 554 GLY A O 1
ATOM 4402 N N . ALA A 1 555 ? 11.448 -20.440 -41.351 1.00 92.81 555 ALA A N 1
ATOM 4403 C CA . ALA A 1 555 ? 11.925 -20.160 -42.702 1.00 92.81 555 ALA A CA 1
ATOM 4404 C C . ALA A 1 555 ? 10.910 -19.287 -43.458 1.00 92.81 555 ALA A C 1
ATOM 4406 O O . ALA A 1 555 ? 9.699 -19.424 -43.275 1.00 92.81 555 ALA A O 1
ATOM 4407 N N . ARG A 1 556 ? 11.373 -18.415 -44.360 1.00 93.12 556 ARG A N 1
ATOM 4408 C CA . ARG A 1 556 ? 10.484 -17.554 -45.166 1.00 93.12 556 ARG A CA 1
ATOM 4409 C C . ARG A 1 556 ? 9.452 -18.338 -45.989 1.00 93.12 556 ARG A C 1
ATOM 4411 O O . ARG A 1 556 ? 8.333 -17.856 -46.144 1.00 93.12 556 ARG A O 1
ATOM 4418 N N . SER A 1 557 ? 9.778 -19.535 -46.474 1.00 91.44 557 SER A N 1
ATOM 4419 C CA . SER A 1 557 ? 8.818 -20.423 -47.148 1.00 91.44 557 SER A CA 1
ATOM 4420 C C . SER A 1 557 ? 7.662 -20.842 -46.247 1.00 91.44 557 SER A C 1
ATOM 4422 O O . SER A 1 557 ? 6.537 -20.975 -46.713 1.00 91.44 557 SER A O 1
ATOM 4424 N N . GLU A 1 558 ? 7.925 -21.046 -44.960 1.00 86.06 558 GLU A N 1
ATOM 4425 C CA . GLU A 1 558 ? 6.936 -21.516 -43.987 1.00 86.06 558 GLU A CA 1
ATOM 4426 C C . GLU A 1 558 ? 6.143 -20.336 -43.413 1.00 86.06 558 GLU A C 1
ATOM 4428 O O . GLU A 1 558 ? 4.908 -20.337 -43.420 1.00 86.06 558 GLU A O 1
ATOM 4433 N N . LEU A 1 559 ? 6.854 -19.287 -42.985 1.00 86.38 559 LEU A N 1
ATOM 4434 C CA . LEU A 1 559 ? 6.253 -18.096 -42.394 1.00 86.38 559 LEU A CA 1
ATOM 4435 C C . LEU A 1 559 ? 5.498 -17.264 -43.428 1.00 86.38 559 LEU A C 1
ATOM 4437 O O . LEU A 1 559 ? 4.341 -16.923 -43.199 1.00 86.38 559 LEU A O 1
ATOM 4441 N N . LEU A 1 560 ? 6.112 -16.960 -44.572 1.00 86.62 560 LEU A N 1
ATOM 4442 C CA . LEU A 1 560 ? 5.604 -15.980 -45.541 1.00 86.62 560 LEU A CA 1
ATOM 4443 C C . LEU A 1 560 ? 5.107 -16.600 -46.852 1.00 86.62 560 LEU A C 1
ATOM 4445 O O . LEU A 1 560 ? 4.669 -15.858 -47.722 1.00 86.62 560 LEU A O 1
ATOM 4449 N N . GLN A 1 561 ? 5.184 -17.927 -47.014 1.00 86.06 561 GLN A N 1
ATOM 4450 C CA . GLN A 1 561 ? 4.916 -18.609 -48.293 1.00 86.06 561 GLN A CA 1
ATOM 4451 C C . GLN A 1 561 ? 5.830 -18.136 -49.439 1.00 86.06 561 GLN A C 1
ATOM 4453 O O . GLN A 1 561 ? 5.474 -18.207 -50.615 1.00 86.06 561 GLN A O 1
ATOM 4458 N N . ASP A 1 562 ? 7.037 -17.671 -49.102 1.00 88.00 562 ASP A N 1
ATOM 4459 C CA . ASP A 1 562 ? 8.018 -17.214 -50.084 1.00 88.00 562 ASP A CA 1
ATOM 4460 C C . ASP A 1 562 ? 8.550 -18.399 -50.909 1.00 88.00 562 ASP A C 1
ATOM 4462 O O . ASP A 1 562 ? 9.083 -19.371 -50.367 1.00 88.00 562 ASP A O 1
ATOM 4466 N N . SER A 1 563 ? 8.426 -18.307 -52.232 1.00 88.12 563 SER A N 1
ATOM 4467 C CA . SER A 1 563 ? 8.939 -19.297 -53.188 1.00 88.12 563 SER A CA 1
ATOM 4468 C C . SER A 1 563 ? 10.228 -18.850 -53.892 1.00 88.12 563 SER A C 1
ATOM 4470 O O . SER A 1 563 ? 10.811 -19.621 -54.659 1.00 88.12 563 SER A O 1
ATOM 4472 N N . GLY A 1 564 ? 10.705 -17.634 -53.608 1.00 89.69 564 GLY A N 1
ATOM 4473 C CA . GLY A 1 564 ? 11.880 -17.030 -54.223 1.00 89.69 564 GLY A CA 1
ATOM 4474 C C . GLY A 1 564 ? 13.217 -17.559 -53.694 1.00 89.69 564 GLY A C 1
ATOM 4475 O O . GLY A 1 564 ? 13.304 -18.503 -52.906 1.00 89.69 564 GLY A O 1
ATOM 4476 N N . SER A 1 565 ? 14.308 -16.907 -54.105 1.00 89.00 565 SER A N 1
ATOM 4477 C CA . SER A 1 565 ? 15.681 -17.290 -53.731 1.00 89.00 565 SER A CA 1
ATOM 4478 C C . SER A 1 565 ? 15.949 -17.233 -52.220 1.00 89.00 565 SER A C 1
ATOM 4480 O O . SER A 1 565 ? 16.824 -17.938 -51.716 1.00 89.00 565 SER A O 1
ATOM 4482 N N . ARG A 1 566 ? 15.166 -16.438 -51.478 1.00 87.94 566 ARG A N 1
ATOM 4483 C CA . ARG A 1 566 ? 15.281 -16.261 -50.023 1.00 87.94 566 ARG A CA 1
ATOM 4484 C C . ARG A 1 566 ? 14.408 -17.212 -49.205 1.00 87.94 566 ARG A C 1
ATOM 4486 O O . ARG A 1 566 ? 14.461 -17.155 -47.983 1.00 87.94 566 ARG A O 1
ATOM 4493 N N . LYS A 1 567 ? 13.671 -18.133 -49.831 1.00 88.62 567 LYS A N 1
ATOM 4494 C CA . LYS A 1 567 ? 12.714 -19.038 -49.167 1.00 88.62 567 LYS A CA 1
ATOM 4495 C C . LYS A 1 567 ? 13.249 -19.770 -47.924 1.00 88.62 567 LYS A C 1
ATOM 4497 O O . LYS A 1 567 ? 12.545 -19.906 -46.935 1.00 88.62 567 LYS A O 1
ATOM 4502 N N . ASN A 1 568 ? 14.526 -20.156 -47.929 1.00 90.38 568 ASN A N 1
ATOM 4503 C CA . ASN A 1 568 ? 15.154 -20.889 -46.823 1.00 90.38 568 ASN A CA 1
ATOM 4504 C C . ASN A 1 568 ? 15.842 -19.979 -45.785 1.00 90.38 568 ASN A C 1
ATOM 4506 O O . ASN A 1 568 ? 16.610 -20.481 -44.968 1.00 90.38 568 ASN A O 1
ATOM 4510 N N . GLN A 1 569 ? 15.710 -18.655 -45.878 1.00 94.00 569 GLN A N 1
ATOM 4511 C CA . GLN A 1 569 ? 16.268 -17.717 -44.902 1.00 94.00 569 GLN A CA 1
ATOM 4512 C C . GLN A 1 569 ? 15.393 -17.714 -43.645 1.00 94.00 569 GLN A C 1
ATOM 4514 O O . GLN A 1 569 ? 14.168 -17.675 -43.753 1.00 94.00 569 GLN A O 1
ATOM 4519 N N . LEU A 1 570 ? 16.021 -17.754 -42.468 1.00 96.25 570 LEU A N 1
ATOM 4520 C CA . LEU A 1 570 ? 15.313 -17.639 -41.197 1.00 96.25 570 LEU A CA 1
ATOM 4521 C C . LEU A 1 570 ? 14.814 -16.201 -41.012 1.00 96.25 570 LEU A C 1
ATOM 4523 O O . LEU A 1 570 ? 15.556 -15.246 -41.267 1.00 96.25 570 LEU A O 1
ATOM 4527 N N . ALA A 1 571 ? 13.570 -16.051 -40.576 1.00 96.25 571 ALA A N 1
ATOM 4528 C CA . ALA A 1 571 ? 12.940 -14.767 -40.312 1.00 96.25 571 ALA A CA 1
ATOM 4529 C C . ALA A 1 571 ? 12.112 -14.822 -39.023 1.00 96.25 571 ALA A C 1
ATOM 4531 O O . ALA A 1 571 ? 11.752 -15.903 -38.552 1.00 96.25 571 ALA A O 1
ATOM 4532 N N . VAL A 1 572 ? 11.815 -13.644 -38.481 1.00 96.50 572 VAL A N 1
ATOM 4533 C CA . VAL A 1 572 ? 10.859 -13.448 -37.389 1.00 96.50 572 VAL A CA 1
ATOM 4534 C C . VAL A 1 572 ? 9.738 -12.531 -37.853 1.00 96.50 572 VAL A C 1
ATOM 4536 O O . VAL A 1 572 ? 10.012 -11.507 -38.478 1.00 96.50 572 VAL A O 1
ATOM 4539 N N . VAL A 1 573 ? 8.496 -12.901 -37.554 1.00 90.25 573 VAL A N 1
ATOM 4540 C CA . VAL A 1 573 ? 7.298 -12.083 -37.756 1.00 90.25 573 VAL A CA 1
ATOM 4541 C C . VAL A 1 573 ? 6.769 -11.644 -36.394 1.00 90.25 573 VAL A C 1
ATOM 4543 O O . VAL A 1 573 ? 6.587 -12.478 -35.510 1.00 90.25 573 VAL A O 1
ATOM 4546 N N . PHE A 1 574 ? 6.529 -10.347 -36.229 1.00 90.94 574 PHE A N 1
ATOM 4547 C CA . PHE A 1 574 ? 6.141 -9.716 -34.963 1.00 90.94 574 PHE A CA 1
ATOM 4548 C C . PHE A 1 574 ? 5.166 -8.559 -35.207 1.00 90.94 574 PHE A C 1
ATOM 4550 O O . PHE A 1 574 ? 5.061 -8.074 -36.330 1.00 90.94 574 PHE A O 1
ATOM 4557 N N . ASP A 1 575 ? 4.419 -8.128 -34.193 1.00 84.69 575 ASP A N 1
ATOM 4558 C CA . ASP A 1 575 ? 3.483 -7.001 -34.325 1.00 84.69 575 ASP A CA 1
ATOM 4559 C C . ASP A 1 575 ? 4.216 -5.699 -34.716 1.00 84.69 575 ASP A C 1
ATOM 4561 O O . ASP A 1 575 ? 5.313 -5.429 -34.236 1.00 84.69 575 ASP A O 1
ATOM 4565 N N . ASN A 1 576 ? 3.632 -4.858 -35.577 1.00 81.75 576 ASN A N 1
ATOM 4566 C CA . ASN A 1 576 ? 4.261 -3.601 -36.024 1.00 81.75 576 ASN A CA 1
ATOM 4567 C C . ASN A 1 576 ? 4.583 -2.610 -34.884 1.00 81.75 576 ASN A C 1
ATOM 4569 O O . ASN A 1 576 ? 5.410 -1.704 -35.055 1.00 81.75 576 ASN A O 1
ATOM 4573 N N . ALA A 1 577 ? 3.891 -2.724 -33.751 1.00 81.25 577 ALA A N 1
ATOM 4574 C CA . ALA A 1 577 ? 4.125 -1.917 -32.560 1.00 81.25 577 ALA A CA 1
ATOM 4575 C C . ALA A 1 577 ? 5.131 -2.556 -31.583 1.00 81.25 577 ALA A C 1
ATOM 4577 O O . ALA A 1 577 ? 5.463 -1.930 -30.575 1.00 81.25 577 ALA A O 1
ATOM 4578 N N . ASP A 1 578 ? 5.617 -3.770 -31.853 1.00 84.75 578 ASP A N 1
ATOM 4579 C CA . ASP A 1 578 ? 6.556 -4.474 -30.985 1.00 84.75 578 ASP A CA 1
ATOM 4580 C C . ASP A 1 578 ? 7.992 -3.949 -31.153 1.00 84.75 578 ASP A C 1
ATOM 4582 O O . ASP A 1 578 ? 8.646 -4.134 -32.178 1.00 84.75 578 ASP A O 1
ATOM 4586 N N . LEU A 1 579 ? 8.487 -3.309 -30.092 1.00 88.75 579 LEU A N 1
ATOM 4587 C CA . LEU A 1 579 ? 9.851 -2.783 -29.980 1.00 88.75 579 LEU A CA 1
ATOM 4588 C C . LEU A 1 579 ? 10.833 -3.776 -29.337 1.00 88.75 579 LEU A C 1
ATOM 4590 O O . LEU A 1 579 ? 12.038 -3.521 -29.295 1.00 88.75 579 LEU A O 1
ATOM 4594 N N . VAL A 1 580 ? 10.338 -4.882 -28.781 1.00 91.75 580 VAL A N 1
ATOM 4595 C CA . VAL A 1 580 ? 11.124 -5.869 -28.033 1.00 91.75 580 VAL A CA 1
ATOM 4596 C C . VAL A 1 580 ? 11.732 -6.888 -28.981 1.00 91.75 580 VAL A C 1
ATOM 4598 O O . VAL A 1 580 ? 12.951 -7.065 -28.959 1.00 91.75 580 VAL A O 1
ATOM 4601 N N . THR A 1 581 ? 10.925 -7.525 -29.836 1.00 94.06 581 THR A N 1
ATOM 4602 C CA . THR A 1 581 ? 11.417 -8.525 -30.800 1.00 94.06 581 THR A CA 1
ATOM 4603 C C . THR A 1 581 ? 12.592 -8.017 -31.639 1.00 94.06 581 THR A C 1
ATOM 4605 O O . THR A 1 581 ? 13.654 -8.653 -31.611 1.00 94.06 581 THR A O 1
ATOM 4608 N N . PRO A 1 582 ? 12.484 -6.881 -32.358 1.00 95.81 582 PRO A N 1
ATOM 4609 C CA . PRO A 1 582 ? 13.583 -6.415 -33.199 1.00 95.81 582 PRO A CA 1
ATOM 4610 C C . PRO A 1 582 ? 14.822 -6.025 -32.376 1.00 95.81 582 PRO A C 1
ATOM 4612 O O . PRO A 1 582 ? 15.951 -6.265 -32.816 1.00 95.81 582 PRO A O 1
ATOM 4615 N N . ALA A 1 583 ? 14.639 -5.520 -31.151 1.00 96.19 583 ALA A N 1
ATOM 4616 C CA . ALA A 1 583 ? 15.744 -5.176 -30.264 1.00 96.19 583 ALA A CA 1
ATOM 4617 C C . ALA A 1 583 ? 16.503 -6.404 -29.743 1.00 96.19 583 ALA A C 1
ATOM 4619 O O . ALA A 1 583 ? 17.735 -6.422 -29.756 1.00 96.19 583 ALA A O 1
ATOM 4620 N N . VAL A 1 584 ? 15.785 -7.454 -29.338 1.00 96.69 584 VAL A N 1
ATOM 4621 C CA . VAL A 1 584 ? 16.381 -8.724 -28.892 1.00 96.69 584 VAL A CA 1
ATOM 4622 C C . VAL A 1 584 ? 17.107 -9.416 -30.041 1.00 96.69 584 VAL A C 1
ATOM 4624 O O . VAL A 1 584 ? 18.233 -9.884 -29.862 1.00 96.69 584 VAL A O 1
ATOM 4627 N N . VAL A 1 585 ? 16.514 -9.434 -31.238 1.00 97.75 585 VAL A N 1
ATOM 4628 C CA . VAL A 1 585 ? 17.152 -10.007 -32.432 1.00 97.75 585 VAL A CA 1
ATOM 4629 C C . VAL A 1 585 ? 18.445 -9.271 -32.764 1.00 97.75 585 VAL A C 1
ATOM 4631 O O . VAL A 1 585 ? 19.462 -9.926 -33.010 1.00 97.75 585 VAL A O 1
ATOM 4634 N N . TRP A 1 586 ? 18.447 -7.934 -32.736 1.00 98.00 586 TRP A N 1
ATOM 4635 C CA . TRP A 1 586 ? 19.666 -7.159 -32.967 1.00 98.00 586 TRP A CA 1
ATOM 4636 C C . TRP A 1 586 ? 20.724 -7.445 -31.896 1.00 98.00 586 TRP A C 1
ATOM 4638 O O . TRP A 1 586 ? 21.856 -7.785 -32.237 1.00 98.00 586 TRP A O 1
ATOM 4648 N N . ALA A 1 587 ? 20.361 -7.389 -30.613 1.00 97.44 587 ALA A N 1
ATOM 4649 C CA . ALA A 1 587 ? 21.298 -7.599 -29.511 1.00 97.44 587 ALA A CA 1
ATOM 4650 C C . ALA A 1 587 ? 21.952 -8.988 -29.543 1.00 97.44 587 ALA A C 1
ATOM 4652 O O . ALA A 1 587 ? 23.171 -9.086 -29.411 1.00 97.44 587 ALA A O 1
ATOM 4653 N N . LEU A 1 588 ? 21.167 -10.048 -29.768 1.00 97.69 588 LEU A N 1
ATOM 4654 C CA . LEU A 1 588 ? 21.688 -11.412 -29.861 1.00 97.69 588 LEU A CA 1
ATOM 4655 C C . LEU A 1 588 ? 22.567 -11.584 -31.101 1.00 97.69 588 LEU A C 1
ATOM 4657 O O . LEU A 1 588 ? 23.708 -12.024 -30.996 1.00 97.69 588 LEU A O 1
ATOM 4661 N N . THR A 1 589 ? 22.062 -11.220 -32.282 1.00 97.50 589 THR A N 1
ATOM 4662 C CA . THR A 1 589 ? 22.720 -11.552 -33.559 1.00 97.50 589 THR A CA 1
ATOM 4663 C C . THR A 1 589 ? 23.788 -10.558 -34.012 1.00 97.50 589 THR A C 1
ATOM 4665 O O . THR A 1 589 ? 24.465 -10.809 -35.017 1.00 97.50 589 THR A O 1
ATOM 4668 N N . ARG A 1 590 ? 23.924 -9.427 -33.315 1.00 96.31 590 ARG A N 1
ATOM 4669 C CA . ARG A 1 590 ? 25.001 -8.446 -33.475 1.00 96.31 590 ARG A CA 1
ATOM 4670 C C . ARG A 1 590 ? 25.821 -8.399 -32.193 1.00 96.31 590 ARG A C 1
ATOM 4672 O O . ARG A 1 590 ? 26.744 -9.190 -32.076 1.00 96.31 590 ARG A O 1
ATOM 4679 N N . GLY A 1 591 ? 25.470 -7.535 -31.239 1.00 95.31 591 GLY A N 1
ATOM 4680 C CA . GLY A 1 591 ? 26.314 -7.207 -30.083 1.00 95.31 591 GLY A CA 1
ATOM 4681 C C . GLY A 1 591 ? 26.859 -8.422 -29.327 1.00 95.31 591 GLY A C 1
ATOM 4682 O O . GLY A 1 591 ? 28.071 -8.562 -29.189 1.00 95.31 591 GLY A O 1
ATOM 4683 N N . ILE A 1 592 ? 25.982 -9.332 -28.896 1.00 96.81 592 ILE A N 1
ATOM 4684 C CA . ILE A 1 592 ? 26.372 -10.499 -28.091 1.00 96.81 592 ILE A CA 1
ATOM 4685 C C . ILE A 1 592 ? 27.120 -11.530 -28.943 1.00 96.81 592 ILE A C 1
ATOM 4687 O O . ILE A 1 592 ? 28.192 -11.978 -28.549 1.00 96.81 592 ILE A O 1
ATOM 4691 N N . ALA A 1 593 ? 26.616 -11.881 -30.130 1.00 96.19 593 ALA A N 1
ATOM 4692 C CA . ALA A 1 593 ? 27.314 -12.808 -31.025 1.00 96.19 593 ALA A CA 1
ATOM 4693 C C . ALA A 1 593 ? 28.703 -12.305 -31.451 1.00 96.19 593 ALA A C 1
ATOM 4695 O O . ALA A 1 593 ? 29.614 -13.113 -31.628 1.00 96.19 593 ALA A O 1
ATOM 4696 N N . PHE A 1 594 ? 28.870 -10.992 -31.615 1.00 94.56 594 PHE A N 1
ATOM 4697 C CA . PHE A 1 594 ? 30.158 -10.366 -31.900 1.00 94.56 594 PHE A CA 1
ATOM 4698 C C . PHE A 1 594 ? 31.107 -10.506 -30.705 1.00 94.56 594 PHE A C 1
ATOM 4700 O O . PHE A 1 594 ? 32.242 -10.947 -30.877 1.00 94.56 594 PHE A O 1
ATOM 4707 N N . LYS A 1 595 ? 30.620 -10.237 -29.486 1.00 93.25 595 LYS A N 1
ATOM 4708 C CA . LYS A 1 595 ? 31.397 -10.419 -28.255 1.00 93.25 595 LYS A CA 1
ATOM 4709 C C . LYS A 1 595 ? 31.891 -11.852 -28.077 1.00 93.25 595 LYS A C 1
ATOM 4711 O O . LYS A 1 595 ? 33.078 -12.052 -27.855 1.00 93.25 595 LYS A O 1
ATOM 4716 N N . LEU A 1 596 ? 31.005 -12.837 -28.236 1.00 93.56 596 LEU A N 1
ATOM 4717 C CA . LEU A 1 596 ? 31.339 -14.259 -28.083 1.00 93.56 596 LEU A CA 1
ATOM 4718 C C . LEU A 1 596 ? 32.421 -14.738 -29.071 1.00 93.56 596 LEU A C 1
ATOM 4720 O O . LEU A 1 596 ? 33.070 -15.747 -28.819 1.00 93.56 596 LEU A O 1
ATOM 4724 N N . GLN A 1 597 ? 32.619 -14.036 -30.192 1.00 90.94 597 GLN A N 1
ATOM 4725 C CA . GLN A 1 597 ? 33.677 -14.340 -31.163 1.00 90.94 597 GLN A CA 1
ATOM 4726 C C . GLN A 1 597 ? 35.005 -13.643 -30.846 1.00 90.94 597 GLN A C 1
ATOM 4728 O O . GLN A 1 597 ? 36.059 -14.180 -31.171 1.00 90.94 597 GLN A O 1
ATOM 4733 N N . HIS A 1 598 ? 34.961 -12.461 -30.226 1.00 86.69 598 HIS A N 1
ATOM 4734 C CA . HIS A 1 598 ? 36.150 -11.672 -29.888 1.00 86.69 598 HIS A CA 1
ATOM 4735 C C . HIS A 1 598 ? 36.735 -11.996 -28.509 1.00 86.69 598 HIS A C 1
ATOM 4737 O O . HIS A 1 598 ? 37.921 -11.768 -28.279 1.00 86.69 598 HIS A O 1
ATOM 4743 N N . ASP A 1 599 ? 35.921 -12.532 -27.601 1.00 87.06 599 ASP A N 1
ATOM 4744 C CA . ASP A 1 599 ? 36.293 -12.816 -26.221 1.00 87.06 599 ASP A CA 1
ATOM 4745 C C . ASP A 1 599 ? 35.862 -14.238 -25.844 1.00 87.06 599 ASP A C 1
ATOM 4747 O O . ASP A 1 599 ? 34.698 -14.511 -25.557 1.00 87.06 599 ASP A O 1
ATOM 4751 N N . THR A 1 600 ? 36.828 -15.161 -25.836 1.00 82.25 600 THR A N 1
ATOM 4752 C CA . THR A 1 600 ? 36.600 -16.574 -25.478 1.00 82.25 600 THR A CA 1
ATOM 4753 C C . THR A 1 600 ? 36.243 -16.777 -24.001 1.00 82.25 600 THR A C 1
ATOM 4755 O O . THR A 1 600 ? 35.761 -17.851 -23.640 1.00 82.25 600 THR A O 1
ATOM 4758 N N . GLY A 1 601 ? 36.453 -15.762 -23.154 1.00 87.00 601 GLY A N 1
ATOM 4759 C CA . GLY A 1 601 ? 36.031 -15.736 -21.754 1.00 87.00 601 GLY A CA 1
ATOM 4760 C C . GLY A 1 601 ? 34.671 -15.072 -21.531 1.00 87.00 601 GLY A C 1
ATOM 4761 O O . GLY A 1 601 ? 34.222 -15.012 -20.384 1.00 87.00 601 GLY A O 1
ATOM 4762 N N . ALA A 1 602 ? 34.015 -14.587 -22.591 1.00 89.88 602 ALA A N 1
ATOM 4763 C CA . ALA A 1 602 ? 32.746 -13.883 -22.486 1.00 89.88 602 ALA A CA 1
ATOM 4764 C C . ALA A 1 602 ? 31.666 -14.754 -21.836 1.00 89.88 602 ALA A C 1
ATOM 4766 O O . ALA A 1 602 ? 31.486 -15.936 -22.151 1.00 89.88 602 ALA A O 1
ATOM 4767 N N . ALA A 1 603 ? 30.897 -14.145 -20.939 1.00 92.12 603 ALA A N 1
ATOM 4768 C CA . ALA A 1 603 ? 29.816 -14.830 -20.259 1.00 92.12 603 ALA A CA 1
ATOM 4769 C C . ALA A 1 603 ? 28.697 -15.176 -21.258 1.00 92.12 603 ALA A C 1
ATOM 4771 O O . ALA A 1 603 ? 28.265 -14.335 -22.050 1.00 92.12 603 ALA A O 1
ATOM 4772 N N . MET A 1 604 ? 28.195 -16.413 -21.207 1.00 95.25 604 MET A N 1
ATOM 4773 C CA . MET A 1 604 ? 27.112 -16.860 -22.088 1.00 95.25 604 MET A CA 1
ATOM 4774 C C . MET A 1 604 ? 25.787 -16.159 -21.743 1.00 95.25 604 MET A C 1
ATOM 4776 O O . MET A 1 604 ? 25.447 -16.042 -20.557 1.00 95.25 604 MET A O 1
ATOM 4780 N N . PRO A 1 605 ? 24.999 -15.720 -22.744 1.00 96.12 605 PRO A N 1
ATOM 4781 C CA . PRO A 1 605 ? 23.669 -15.185 -22.492 1.00 96.12 605 PRO A CA 1
ATOM 4782 C C . PRO A 1 605 ? 22.732 -16.271 -21.944 1.00 96.12 605 PRO A C 1
ATOM 4784 O O . PRO A 1 605 ? 22.917 -17.466 -22.170 1.00 96.12 605 PRO A O 1
ATOM 4787 N N . LYS A 1 606 ? 21.686 -15.847 -21.235 1.00 94.94 606 LYS A N 1
ATOM 4788 C CA . LYS A 1 606 ? 20.560 -16.705 -20.831 1.00 94.94 606 LYS A CA 1
ATOM 4789 C C . LYS A 1 606 ? 19.315 -16.379 -21.652 1.00 94.94 606 LYS A C 1
ATOM 4791 O O . LYS A 1 606 ? 19.255 -15.324 -22.281 1.00 94.94 606 LYS A O 1
ATOM 4796 N N . VAL A 1 607 ? 18.321 -17.271 -21.592 1.00 92.69 607 VAL A N 1
ATOM 4797 C CA . VAL A 1 607 ? 17.007 -17.078 -22.225 1.00 92.69 607 VAL A CA 1
ATOM 4798 C C . VAL A 1 607 ? 16.461 -15.685 -21.866 1.00 92.69 607 VAL A C 1
ATOM 4800 O O . VAL A 1 607 ? 16.369 -15.382 -20.673 1.00 92.69 607 VAL A O 1
ATOM 4803 N N . PRO A 1 608 ? 16.130 -14.840 -22.861 1.00 90.69 608 PRO A N 1
ATOM 4804 C CA . PRO A 1 608 ? 15.535 -13.531 -22.647 1.00 90.69 608 PRO A CA 1
ATOM 4805 C C . PRO A 1 608 ? 14.287 -13.598 -21.767 1.00 90.69 608 PRO A C 1
ATOM 4807 O O . PRO A 1 608 ? 13.364 -14.362 -22.037 1.00 90.69 608 PRO A O 1
ATOM 4810 N N . THR A 1 609 ? 14.240 -12.758 -20.739 1.00 82.00 609 THR A N 1
ATOM 4811 C CA . THR A 1 609 ? 13.059 -12.575 -19.889 1.00 82.00 609 THR A CA 1
ATOM 4812 C C . THR A 1 609 ? 12.753 -11.097 -19.760 1.00 82.00 609 THR A C 1
ATOM 4814 O O . THR A 1 609 ? 13.659 -10.306 -19.480 1.00 82.00 609 THR A O 1
ATOM 4817 N N . ILE A 1 610 ? 11.487 -10.728 -19.911 1.00 73.56 610 ILE A N 1
ATOM 4818 C CA . ILE A 1 610 ? 11.023 -9.359 -19.717 1.00 73.56 610 ILE A CA 1
ATOM 4819 C C . ILE A 1 610 ? 10.216 -9.278 -18.417 1.00 73.56 610 ILE A C 1
ATOM 4821 O O . ILE A 1 610 ? 9.260 -10.020 -18.216 1.00 73.56 610 ILE A O 1
ATOM 4825 N N . ALA A 1 611 ? 10.636 -8.408 -17.495 1.00 52.56 611 ALA A N 1
ATOM 4826 C CA . ALA A 1 611 ? 9.971 -8.257 -16.195 1.00 52.56 611 ALA A CA 1
ATOM 4827 C C . ALA A 1 611 ? 8.804 -7.251 -16.232 1.00 52.56 611 ALA A C 1
ATOM 4829 O O . ALA A 1 611 ? 7.916 -7.289 -15.383 1.00 52.56 611 ALA A O 1
ATOM 4830 N N . THR A 1 612 ? 8.813 -6.332 -17.202 1.00 53.44 612 THR A N 1
ATOM 4831 C CA . THR A 1 612 ? 7.869 -5.214 -17.335 1.00 53.44 612 THR A CA 1
ATOM 4832 C C . THR A 1 612 ? 7.532 -4.963 -18.802 1.00 53.44 612 THR A C 1
ATOM 4834 O O . THR A 1 612 ? 8.381 -5.146 -19.667 1.00 53.44 612 THR A O 1
ATOM 4837 N N . ARG A 1 613 ? 6.313 -4.501 -19.113 1.00 62.53 613 ARG A N 1
ATOM 4838 C CA . ARG A 1 613 ? 5.952 -4.160 -20.502 1.00 62.53 613 ARG A CA 1
ATOM 4839 C C . ARG A 1 613 ? 6.927 -3.129 -21.085 1.00 62.53 613 ARG A C 1
ATOM 4841 O O . ARG A 1 613 ? 7.294 -2.179 -20.392 1.00 62.53 613 ARG A O 1
ATOM 4848 N N . ALA A 1 614 ? 7.310 -3.295 -22.349 1.00 61.97 614 ALA A N 1
ATOM 4849 C CA . ALA A 1 614 ? 8.044 -2.260 -23.069 1.00 61.97 614 ALA A CA 1
ATOM 4850 C C . ALA A 1 614 ? 7.201 -0.975 -23.207 1.00 61.97 614 ALA A C 1
ATOM 4852 O O . ALA A 1 614 ? 5.964 -1.055 -23.216 1.00 61.97 614 ALA A O 1
ATOM 4853 N N . PRO A 1 615 ? 7.845 0.206 -23.266 1.00 62.91 615 PRO A N 1
ATOM 4854 C CA . PRO A 1 615 ? 7.137 1.466 -23.448 1.00 62.91 615 PRO A CA 1
ATOM 4855 C C . PRO A 1 615 ? 6.443 1.498 -24.813 1.00 62.91 615 PRO A C 1
ATOM 4857 O O . PRO A 1 615 ? 6.973 0.999 -25.805 1.00 62.91 615 PRO A O 1
ATOM 4860 N N . LYS A 1 616 ? 5.260 2.109 -24.868 1.00 70.94 616 LYS A N 1
ATOM 4861 C CA . LYS A 1 616 ? 4.623 2.494 -26.133 1.00 70.94 616 LYS A CA 1
ATOM 4862 C C . LYS A 1 616 ? 5.347 3.698 -26.734 1.00 70.94 616 LYS A C 1
ATOM 4864 O O . LYS A 1 616 ? 5.986 4.457 -26.014 1.00 70.94 616 LYS A O 1
ATOM 4869 N N . LEU A 1 617 ? 5.209 3.911 -28.042 1.00 66.56 617 LEU A N 1
ATOM 4870 C CA . LEU A 1 617 ? 5.898 4.986 -28.773 1.00 66.56 617 LEU A CA 1
ATOM 4871 C C . LEU A 1 617 ? 5.678 6.396 -28.180 1.00 66.56 617 LEU A C 1
ATOM 4873 O O . LEU A 1 617 ? 6.577 7.239 -28.177 1.00 66.56 617 LEU A O 1
ATOM 4877 N N . ASP A 1 618 ? 4.483 6.661 -27.664 1.00 72.00 618 ASP A N 1
ATOM 4878 C CA . ASP A 1 618 ? 4.104 7.909 -26.996 1.00 72.00 618 ASP A CA 1
ATOM 4879 C C . ASP A 1 618 ? 4.673 8.042 -25.571 1.00 72.00 618 ASP A C 1
ATOM 4881 O O . ASP A 1 618 ? 4.752 9.149 -25.043 1.00 72.00 618 ASP A O 1
ATOM 4885 N N . GLU A 1 619 ? 5.116 6.938 -24.966 1.00 58.69 619 GLU A N 1
ATOM 4886 C CA . GLU A 1 619 ? 5.716 6.878 -23.626 1.00 58.69 619 GLU A CA 1
ATOM 4887 C C . GLU A 1 619 ? 7.248 7.047 -23.652 1.00 58.69 619 GLU A C 1
ATOM 4889 O O . GLU A 1 619 ? 7.861 7.285 -22.604 1.00 58.69 619 GLU A O 1
ATOM 4894 N N . ILE A 1 620 ? 7.865 6.933 -24.834 1.00 66.62 620 ILE A N 1
ATOM 4895 C CA . ILE A 1 620 ? 9.310 7.085 -25.036 1.00 66.62 620 ILE A CA 1
ATOM 4896 C C . ILE A 1 620 ? 9.661 8.578 -25.012 1.00 66.62 620 ILE A C 1
ATOM 4898 O O . ILE A 1 620 ? 9.074 9.349 -25.778 1.00 66.62 620 ILE A O 1
ATOM 4902 N N . PRO A 1 621 ? 10.593 9.010 -24.142 1.00 55.50 621 PRO A N 1
ATOM 4903 C CA . PRO A 1 621 ? 10.931 10.419 -24.010 1.00 55.50 621 PRO A CA 1
ATOM 4904 C C . PRO A 1 621 ? 11.660 10.931 -25.254 1.00 55.50 621 PRO A C 1
ATOM 4906 O O . PRO A 1 621 ? 12.541 10.254 -25.784 1.00 55.50 621 PRO A O 1
ATOM 4909 N N . ASP A 1 622 ? 11.338 12.154 -25.669 1.00 62.34 622 ASP A N 1
ATOM 4910 C CA . ASP A 1 622 ? 12.179 12.892 -26.609 1.00 62.34 622 ASP A CA 1
ATOM 4911 C C . ASP A 1 622 ? 13.514 13.197 -25.919 1.00 62.34 622 ASP A C 1
ATOM 4913 O O . ASP A 1 622 ? 13.541 13.730 -24.803 1.00 62.34 622 ASP A O 1
ATOM 4917 N N . GLY A 1 623 ? 14.630 12.824 -26.538 1.00 49.47 623 GLY A N 1
ATOM 4918 C CA . GLY A 1 623 ? 15.938 12.991 -25.916 1.00 49.47 623 GLY A CA 1
ATOM 4919 C C . GLY A 1 623 ? 17.074 12.908 -26.918 1.00 49.47 623 GLY A C 1
ATOM 4920 O O . GLY A 1 623 ? 17.049 12.068 -27.810 1.00 49.47 623 GLY A O 1
ATOM 4921 N N . HIS A 1 624 ? 18.075 13.767 -26.729 1.00 42.28 624 HIS A N 1
ATOM 4922 C CA . HIS A 1 624 ? 19.281 13.793 -27.548 1.00 42.28 624 HIS A CA 1
ATOM 4923 C C . HIS A 1 624 ? 20.248 12.690 -27.112 1.00 42.28 624 HIS A C 1
ATOM 4925 O O . HIS A 1 624 ? 20.796 12.751 -26.006 1.00 42.28 624 HIS A O 1
ATOM 4931 N N . TYR A 1 625 ? 20.506 11.716 -27.988 1.00 40.47 625 TYR A N 1
ATOM 4932 C CA . TYR A 1 625 ? 21.739 10.933 -27.889 1.00 40.47 625 TYR A CA 1
ATOM 4933 C C . TYR A 1 625 ? 22.836 11.727 -28.595 1.00 40.47 625 TYR A C 1
ATOM 4935 O O . TYR A 1 625 ? 22.901 11.776 -29.818 1.00 40.47 625 TYR A O 1
ATOM 4943 N N . SER A 1 626 ? 23.694 12.377 -27.806 1.00 30.45 626 SER A N 1
ATOM 4944 C CA . SER A 1 626 ? 24.895 13.050 -28.304 1.00 30.45 626 SER A CA 1
ATOM 4945 C C . SER A 1 626 ? 25.878 12.018 -28.870 1.00 30.45 626 SER A C 1
ATOM 4947 O O . SER A 1 626 ? 26.828 11.633 -28.195 1.00 30.45 626 SER A O 1
ATOM 4949 N N . ALA A 1 627 ? 25.682 11.616 -30.120 1.00 29.88 627 ALA A N 1
ATOM 4950 C CA . ALA A 1 627 ? 26.790 11.293 -31.001 1.00 29.88 627 ALA A CA 1
ATOM 4951 C C . ALA A 1 627 ? 27.009 12.537 -31.867 1.00 29.88 627 ALA A C 1
ATOM 4953 O O . ALA A 1 627 ? 26.054 13.074 -32.424 1.00 29.88 627 ALA A O 1
ATOM 4954 N N . PHE A 1 628 ? 28.241 13.042 -31.895 1.00 25.86 628 PHE A N 1
ATOM 4955 C CA . PHE A 1 628 ? 28.647 14.162 -32.739 1.00 25.86 628 PHE A CA 1
ATOM 4956 C C . PHE A 1 628 ? 28.115 14.019 -34.173 1.00 25.86 628 PHE A C 1
ATOM 4958 O O . PHE A 1 628 ? 28.019 12.903 -34.684 1.00 25.86 628 PHE A O 1
ATOM 4965 N N . ASP A 1 629 ? 27.808 15.168 -34.784 1.00 25.58 629 ASP A N 1
ATOM 4966 C CA . ASP A 1 629 ? 27.479 15.347 -36.200 1.00 25.58 629 ASP A CA 1
ATOM 4967 C C . ASP A 1 629 ? 28.129 14.298 -37.120 1.00 25.58 629 ASP A C 1
ATOM 4969 O O . ASP A 1 629 ? 29.354 14.132 -37.128 1.00 25.58 629 ASP A O 1
ATOM 4973 N N . VAL A 1 630 ? 27.304 13.672 -37.965 1.00 27.27 630 VAL A N 1
ATOM 4974 C CA . VAL A 1 630 ? 27.732 13.173 -39.280 1.00 27.27 630 VAL A CA 1
ATOM 4975 C C . VAL A 1 630 ? 26.836 13.767 -40.349 1.00 27.27 630 VAL A C 1
ATOM 4977 O O . VAL A 1 630 ? 25.604 13.548 -40.270 1.00 27.27 630 VAL A O 1
#

pLDDT: mean 82.17, std 17.65, range [24.14, 98.62]

Secondary structure (DSSP, 8-state):
---PPP-----PPTT---GGG-HHHHHHHHHHHHHHHHHHHHHHHHHHSS--HHHHHHHHHHTTHHHHHHHHHHTHHHHHHHHHHHHTTSPPGGG--TTT--EEEEE--SHHHHHHHHHHHHTSSSPPP---S-EEEEEEEETTT--EEEEEEEEPPPS--HHHHHHHT--HHHHHHHGGGEEEEEEEEEPTTTTTTTHHHHHHHHTTSHHHHHHHHHHHTTPBPTTT--B------EEEEE-SSSS-TTTTT-EETTEE-SEEEEE---B-STTS-HHHHHHHHHHHHH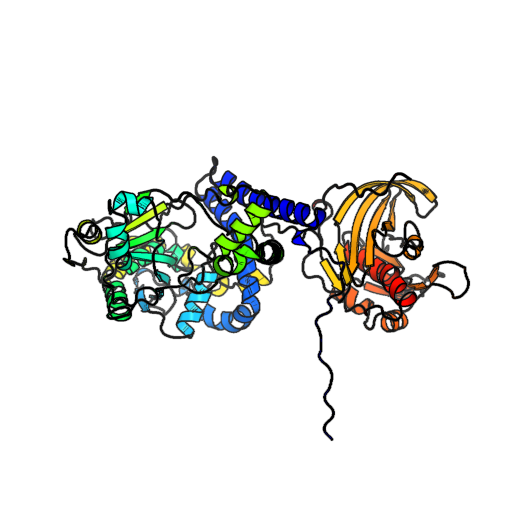H-GGGHHHHS--STTSSS-HHHHHHHHHHHHTT--GGGGB-----EEEEEESBTTHHHHHHTS-----B----HHHHHHHHIIIIIHHHHHH-GGGGG--GGGG-SHHHHHS----TT---S--SEEEEETTEEEEE---EEEEEEE-TTS-EEEEEEEEEEEEETTEEEEEEEEEETTS-EEEEEEE-TTS-GGGGGGBT-S-EEEEE-TTSTTEEEEE-EEEE--SSSS--EEEE--HHHHHHHHSS-HHHHHHHHH--EEEEHHHHS---STTTTSEEEEEETT-SHHHHHHHHIIIIIHHHHHH-TTPPPP---EESSPPPPTTTSPB--------

Sequence (630 aa):
MTIDLPDESTDRPAGRRHAAHDPHYVRELRNRVLDELSTVRGRVDLANGALDPVAAKEQLRLAHSGQRISMLQDNAAWLWDHEAGLLRQFADGKDINPAAIDPVLVPVRTEQDANLFRYAAFTWSVPVSSGYGRRSRFLVRDRQNGKLMAIFALGDPVIAQSARDAMIGWTTEQRNERLYSVYDAFVLGAVEPYRQLIAGKLVALLSLSNETREFLTQKYRGNITEIRGKVKDPTPMLITTSSALGRSSIYNRLVYQGQTMFRSVGFTRGFGHFQFSNALFAELRDFALEGFEDQNTKVMSTKYGSGPNWRFRVIRTALKALQIPEESLQHNIRREVFLAPTASRWDEYLRGETDDYEPFDLPAADIGTFWRERWAVGRAERRPEFADWSHLDNRLTAELARPLVSSGHTLPARHGRVSMGPYSIAVGVSKERIRGRTANGVADEGEAIFHKLEGDGLELTFADVRWSNGEHEMRGWDRHSSGAEYEALIGRLRIGIHPAERYRGMSVAEIRLVRVPEADQGAQVYKTTNLELTTVFGFSVAGALDSLTEALVGARSELLQDSGSRKNQLAVVFDNADLVTPAVVWALTRGIAFKLQHDTGAAMPKVPTIATRAPKLDEIPDGHYSAFDV

Radius of gyration: 31.47 Å; chains: 1; bounding box: 90×54×94 Å

Foldseek 3Di:
DDDDDDDPDDDDPPDDDQCLPDPVSLVVLLVLLVVLLVLLLVLQVVLVPPDDVVVSLVSLLLSQQQVLLVVCVVCVVVQVVCVVVLLVQADFLQLDDLLQWFKDKAKQDDPSSVSNQQLQQSLDSHHQDPDDADKIKIFIATPSRNHTFWIWMKGQDDLDDPLVCVVLVADNVLSVQQSLLEIEGSGQATDAPNVLLLCSLLRLLVCLAPVVQVVQQVVLQPDQDPPPRDRHRNRNFKYKYWASQADDPNQPPSDDPNDRQKDWRFWDQAFDDSSDDPVSLVVLQVSLVRNDPPPPPLLCDPDPPSDPDSSLSSNVSSCVSSVHDPCSRRSRRIITMIMGGQAPCSSCVSNVVDVDGGGDHRHSRVSSVCSSVVGRPVSCVVPVCSNNGDSCVSRCSVVVVDADPSPGDDNPPQFQWKAFDQKIKGFQQAKEWDWDAAPVRDTFIWMWGWMWMDGQQWTWIWTFIATPVGWTKIATDDRPRHDPLCVLGHRDPIWTKADLPVDPQKIKTFQWAWDDDPDPPGIDTHADDQVRLCVQQVDRPQVLCCVAAVKHWDFCCVRRVDPDPRRRTIMIMHGPQDRPNNRVSCCSRPVVSVCVNVDVPGDHTHRIDGPHDGHGPVSRHHDDPDDDDD